Protein AF-A0A835TPP1-F1 (afdb_monomer)

Mean predicted aligned error: 19.53 Å

Radius of gyration: 40.01 Å; Cα contacts (8 Å, |Δi|>4): 227; chains: 1; bounding box: 94×65×117 Å

InterPro domains:
  IPR053016 CTF18-RFC complex component [PTHR46765] (4-314)

Nearest PDB structures (foldseek):
  8un0-assembly1_A  TM=6.829E-01  e=8.940E-24  Homo sapiens
  8umu-assembly1_A  TM=7.220E-01  e=3.114E-21  Homo sapiens
  8umt-assembly1_A  TM=6.468E-01  e=7.929E-23  Homo sapiens
  8unj-assembly1_A  TM=9.178E-01  e=1.435E-10  Homo sapiens
  8tw7-assembly1_1  TM=5.650E-01  e=1.283E-07  Saccharomyces cerevisiae

Structure (mmCIF, N/CA/C/O backbone):
data_AF-A0A835TPP1-F1
#
_entry.id   AF-A0A835TPP1-F1
#
loop_
_atom_site.group_PDB
_atom_site.id
_atom_site.type_symbol
_atom_site.label_atom_id
_atom_site.label_alt_id
_atom_site.label_comp_id
_atom_site.label_asym_id
_atom_site.label_entity_id
_atom_site.label_seq_id
_atom_site.pdbx_PDB_ins_code
_atom_site.Cartn_x
_atom_site.Cartn_y
_atom_site.Cartn_z
_atom_site.occupancy
_atom_site.B_iso_or_equiv
_atom_site.auth_seq_id
_atom_site.auth_comp_id
_atom_site.auth_asym_id
_atom_site.auth_atom_id
_atom_site.pdbx_PDB_model_num
ATOM 1 N N . MET A 1 1 ? 51.003 -3.653 -8.224 1.00 34.72 1 MET A N 1
ATOM 2 C CA . MET A 1 1 ? 51.610 -4.565 -9.212 1.00 34.72 1 MET A CA 1
ATOM 3 C C . MET A 1 1 ? 52.207 -3.677 -10.294 1.00 34.72 1 MET A C 1
ATOM 5 O O . MET A 1 1 ? 51.456 -2.988 -10.972 1.00 34.72 1 MET A O 1
ATOM 9 N N . GLU A 1 2 ? 53.533 -3.556 -10.320 1.00 37.56 2 GLU A N 1
ATOM 10 C CA . GLU A 1 2 ? 54.277 -2.710 -11.261 1.00 37.56 2 GLU A CA 1
ATOM 11 C C . GLU A 1 2 ? 54.189 -3.294 -12.678 1.00 37.56 2 GLU A C 1
ATOM 13 O O . GLU A 1 2 ? 54.515 -4.460 -12.894 1.00 37.56 2 GLU A O 1
ATOM 18 N N . GLY A 1 3 ? 53.721 -2.497 -13.640 1.00 36.16 3 GLY A N 1
ATOM 19 C CA . GLY A 1 3 ? 53.693 -2.857 -15.056 1.00 36.16 3 GLY A CA 1
ATOM 20 C C . GLY A 1 3 ? 54.852 -2.192 -15.790 1.00 36.16 3 GLY A C 1
ATOM 21 O O . GLY A 1 3 ? 54.862 -0.977 -15.967 1.00 36.16 3 GLY A O 1
ATOM 22 N N . PHE A 1 4 ? 55.827 -2.997 -16.205 1.00 43.84 4 PHE A N 1
ATOM 23 C CA . PHE A 1 4 ? 56.977 -2.604 -17.018 1.00 43.84 4 PHE A CA 1
ATOM 24 C C . PHE A 1 4 ? 56.550 -1.970 -18.357 1.00 43.84 4 PHE A C 1
ATOM 26 O O . PHE A 1 4 ? 55.950 -2.635 -19.198 1.00 43.84 4 PHE A O 1
ATOM 33 N N . LEU A 1 5 ? 56.957 -0.721 -18.605 1.00 45.50 5 LEU A N 1
ATOM 34 C CA . LEU A 1 5 ? 57.045 -0.132 -19.946 1.00 45.50 5 LEU A CA 1
ATOM 35 C C . LEU A 1 5 ? 58.526 0.051 -20.293 1.00 45.50 5 LEU A C 1
ATOM 37 O O . LEU A 1 5 ? 59.097 1.119 -20.098 1.00 45.50 5 LEU A O 1
ATOM 41 N N . HIS A 1 6 ? 59.167 -1.007 -20.788 1.00 45.38 6 HIS A N 1
ATOM 42 C CA . HIS A 1 6 ? 60.493 -0.904 -21.398 1.00 45.38 6 HIS A CA 1
ATOM 43 C C . HIS A 1 6 ? 60.353 -0.907 -22.922 1.00 45.38 6 HIS A C 1
ATOM 45 O O . HIS A 1 6 ? 60.367 -1.950 -23.567 1.00 45.38 6 HIS A O 1
ATOM 51 N N . GLY A 1 7 ? 60.236 0.291 -23.493 1.00 42.50 7 GLY A N 1
ATOM 52 C CA . GLY A 1 7 ? 60.463 0.555 -24.910 1.00 42.50 7 GLY A CA 1
ATOM 53 C C . GLY A 1 7 ? 61.499 1.665 -25.029 1.00 42.50 7 GLY A C 1
ATOM 54 O O . GLY A 1 7 ? 61.241 2.793 -24.623 1.00 42.50 7 GLY A O 1
ATOM 55 N N . ARG A 1 8 ? 62.695 1.339 -25.529 1.00 48.44 8 ARG A N 1
ATOM 56 C CA . ARG A 1 8 ? 63.775 2.306 -25.769 1.00 48.44 8 ARG A CA 1
ATOM 57 C C . ARG A 1 8 ? 63.301 3.381 -26.753 1.00 48.44 8 ARG A C 1
ATOM 59 O O . ARG A 1 8 ? 63.073 3.090 -27.921 1.00 48.44 8 ARG A O 1
ATOM 66 N N . GLY A 1 9 ? 63.197 4.611 -26.263 1.00 49.38 9 GLY A N 1
ATOM 67 C CA . GLY A 1 9 ? 62.862 5.809 -27.029 1.00 49.38 9 GLY A CA 1
ATOM 68 C C . GLY A 1 9 ? 61.959 6.703 -26.193 1.00 49.38 9 GLY A C 1
ATOM 69 O O . GLY A 1 9 ? 60.841 6.309 -25.880 1.00 49.38 9 GLY A O 1
ATOM 70 N N . GLN A 1 10 ? 62.454 7.876 -25.794 1.00 50.75 10 GLN A N 1
ATOM 71 C CA . GLN A 1 10 ? 61.698 8.871 -25.031 1.00 50.75 10 GLN A CA 1
ATOM 72 C C . GLN A 1 10 ? 60.416 9.258 -25.788 1.00 50.75 10 GLN A C 1
ATOM 74 O O . GLN A 1 10 ? 60.431 10.122 -26.659 1.00 50.75 10 GLN A O 1
ATOM 79 N N . LYS A 1 11 ? 59.297 8.601 -25.478 1.00 56.53 11 LYS A N 1
ATOM 80 C CA . LYS A 1 11 ? 57.960 9.107 -25.781 1.00 56.53 11 LYS A CA 1
ATOM 81 C C . LYS A 1 11 ? 57.411 9.684 -24.492 1.00 56.53 11 LYS A C 1
ATOM 83 O O . LYS A 1 11 ? 57.093 8.944 -23.564 1.00 56.53 11 LYS A O 1
ATOM 88 N N . GLU A 1 12 ? 57.361 11.008 -24.434 1.00 58.59 12 GLU A N 1
ATOM 89 C CA . GLU A 1 12 ? 56.729 11.732 -23.340 1.00 58.59 12 GLU A CA 1
ATOM 90 C C . GLU A 1 12 ? 55.268 11.289 -23.215 1.00 58.59 12 GLU A C 1
ATOM 92 O O . GLU A 1 12 ? 54.497 11.283 -24.179 1.00 58.59 12 GLU A O 1
ATOM 97 N N . LEU A 1 13 ? 54.904 10.861 -22.010 1.00 55.09 13 LEU A N 1
ATOM 98 C CA . LEU A 1 13 ? 53.564 10.409 -21.668 1.00 55.09 13 LEU A CA 1
ATOM 99 C C . LEU A 1 13 ? 52.641 11.636 -21.614 1.00 55.09 13 LEU A C 1
ATOM 101 O O . LEU A 1 13 ? 52.577 12.343 -20.613 1.00 55.09 13 LEU A O 1
ATOM 105 N N . SER A 1 14 ? 51.950 11.923 -22.719 1.00 73.31 14 SER A N 1
ATOM 106 C CA . SER A 1 14 ? 50.971 13.014 -22.779 1.00 73.31 14 SER A CA 1
ATOM 107 C C . SER A 1 14 ? 49.709 12.664 -21.986 1.00 73.31 14 SER A C 1
ATOM 109 O O . SER A 1 14 ? 49.231 11.528 -22.022 1.00 73.31 14 SER A O 1
ATOM 111 N N . VAL A 1 15 ? 49.105 13.661 -21.331 1.00 69.31 15 VAL A N 1
ATOM 112 C CA . VAL A 1 15 ? 47.809 13.537 -20.633 1.00 69.31 15 VAL A CA 1
ATOM 113 C C . VAL A 1 15 ? 46.720 13.005 -21.570 1.00 69.31 15 VAL A C 1
ATOM 115 O O . VAL A 1 15 ? 45.885 12.208 -21.151 1.00 69.31 15 VAL A O 1
ATOM 118 N N . GLN A 1 16 ? 46.769 13.355 -22.859 1.00 66.19 16 GLN A N 1
ATOM 119 C CA . GLN A 1 16 ? 45.858 12.796 -23.863 1.00 66.19 16 GLN A CA 1
ATOM 120 C C . GLN A 1 16 ? 46.063 11.288 -24.063 1.00 66.19 16 GLN A C 1
ATOM 122 O O . GLN A 1 16 ? 45.098 10.565 -24.295 1.00 66.19 16 GLN A O 1
ATOM 127 N N . MET A 1 17 ? 47.297 10.792 -23.944 1.00 63.19 17 MET A N 1
ATOM 128 C CA . MET A 1 17 ? 47.625 9.372 -24.093 1.00 63.19 17 MET A CA 1
ATOM 129 C C . MET A 1 17 ? 47.146 8.560 -22.886 1.00 63.19 17 MET A C 1
ATOM 131 O O . MET A 1 17 ? 46.599 7.478 -23.055 1.00 63.19 17 MET A O 1
ATOM 135 N N . VAL A 1 18 ? 47.234 9.130 -21.682 1.00 66.56 18 VAL A N 1
ATOM 136 C CA . VAL A 1 18 ? 46.642 8.548 -20.465 1.00 66.56 18 VAL A CA 1
ATOM 137 C C . VAL A 1 18 ? 45.108 8.559 -20.524 1.00 66.56 18 VAL A C 1
ATOM 139 O O . VAL A 1 18 ? 44.481 7.566 -20.176 1.00 66.56 18 VAL A O 1
ATOM 142 N N . GLN A 1 19 ? 44.490 9.634 -21.026 1.00 58.75 19 GLN A N 1
ATOM 143 C CA . GLN A 1 19 ? 43.028 9.730 -21.188 1.00 58.75 19 GLN A CA 1
ATOM 144 C C . GLN A 1 19 ? 42.466 8.801 -22.276 1.00 58.75 19 GLN A C 1
ATOM 146 O O . GLN A 1 19 ? 41.295 8.431 -22.228 1.00 58.75 19 GLN A O 1
ATOM 151 N N . THR A 1 20 ? 43.282 8.435 -23.266 1.00 58.34 20 THR A N 1
ATOM 152 C CA . THR A 1 20 ? 42.905 7.513 -24.352 1.00 58.34 20 THR A CA 1
ATOM 153 C C . THR A 1 20 ? 43.306 6.065 -24.074 1.00 58.34 20 THR A C 1
ATOM 155 O O . THR A 1 20 ? 42.793 5.152 -24.724 1.00 58.34 20 THR A O 1
ATOM 158 N N . MET A 1 21 ? 44.174 5.831 -23.087 1.00 55.00 21 MET A N 1
ATOM 159 C CA . MET A 1 21 ? 44.565 4.499 -22.646 1.00 55.00 21 MET A CA 1
ATOM 160 C C . MET A 1 21 ? 43.414 3.815 -21.906 1.00 55.00 21 MET A C 1
ATOM 162 O O . MET A 1 21 ? 43.046 4.157 -20.786 1.00 55.00 21 MET A O 1
ATOM 166 N N . ARG A 1 22 ? 42.864 2.782 -22.543 1.00 52.00 22 ARG A N 1
ATOM 167 C CA . ARG A 1 22 ? 41.811 1.913 -22.006 1.00 52.00 22 ARG A CA 1
ATOM 168 C C . ARG A 1 22 ? 42.386 0.849 -21.064 1.00 52.00 22 ARG A C 1
ATOM 170 O O . ARG A 1 22 ? 42.279 -0.345 -21.326 1.00 52.00 22 ARG A O 1
ATOM 177 N N . ILE A 1 23 ? 43.031 1.271 -19.980 1.00 50.34 23 ILE A N 1
ATOM 178 C CA . ILE A 1 23 ? 43.590 0.361 -18.970 1.00 50.34 23 ILE A CA 1
ATOM 179 C C . ILE A 1 23 ? 42.533 0.155 -17.874 1.00 50.34 23 ILE A C 1
ATOM 181 O O . ILE A 1 23 ? 42.119 1.113 -17.232 1.00 50.34 23 ILE A O 1
ATOM 185 N N . GLY A 1 24 ? 42.080 -1.090 -17.673 1.00 51.88 24 GLY A N 1
ATOM 186 C CA . GLY A 1 24 ? 41.131 -1.459 -16.606 1.00 51.88 24 GLY A CA 1
ATOM 187 C C . GLY A 1 24 ? 39.660 -1.636 -17.016 1.00 51.88 24 GLY A C 1
ATOM 188 O O . GLY A 1 24 ? 38.825 -1.870 -16.152 1.00 51.88 24 GLY A O 1
ATOM 189 N N . LEU A 1 25 ? 39.325 -1.579 -18.311 1.00 50.53 25 LEU A N 1
ATOM 190 C CA . LEU A 1 25 ? 37.946 -1.739 -18.816 1.00 50.53 25 LEU A CA 1
ATOM 191 C C . LEU A 1 25 ? 37.448 -3.192 -18.913 1.00 50.53 25 LEU A C 1
ATOM 193 O O . LEU A 1 25 ? 36.314 -3.404 -19.329 1.00 50.53 25 LEU A O 1
ATOM 197 N N . LYS A 1 26 ? 38.269 -4.188 -18.556 1.00 50.47 26 LYS A N 1
ATOM 198 C CA . LYS A 1 26 ? 37.905 -5.601 -18.741 1.00 50.47 26 LYS A CA 1
ATOM 199 C C . LYS A 1 26 ? 36.740 -6.043 -17.842 1.00 50.47 26 LYS A C 1
ATOM 201 O O . LYS A 1 26 ? 35.981 -6.897 -18.268 1.00 50.47 26 LYS A O 1
ATOM 206 N N . ASP A 1 27 ? 36.561 -5.399 -16.682 1.00 51.25 27 ASP A N 1
ATOM 207 C CA . ASP A 1 27 ? 35.532 -5.750 -15.687 1.00 51.25 27 ASP A CA 1
ATOM 208 C C . ASP A 1 27 ? 34.893 -4.517 -15.008 1.00 51.25 27 ASP A C 1
ATOM 210 O O . ASP A 1 27 ? 34.495 -4.569 -13.844 1.00 51.25 27 ASP A O 1
ATOM 214 N N . GLN A 1 28 ? 34.806 -3.367 -15.690 1.00 51.75 28 GLN A N 1
ATOM 215 C CA . GLN A 1 28 ? 33.972 -2.273 -15.175 1.00 51.75 28 GLN A CA 1
ATOM 216 C C . GLN A 1 28 ? 32.551 -2.418 -15.705 1.00 51.75 28 GLN A C 1
ATOM 218 O O . GLN A 1 28 ? 32.261 -2.055 -16.846 1.00 51.75 28 GLN A O 1
ATOM 223 N N . ASN A 1 29 ? 31.655 -2.911 -14.849 1.00 61.53 29 ASN A N 1
ATOM 224 C CA . ASN A 1 29 ? 30.221 -2.799 -15.084 1.00 61.53 29 ASN A CA 1
ATOM 225 C C . ASN A 1 29 ? 29.896 -1.317 -15.300 1.00 61.53 29 ASN A C 1
ATOM 227 O O . ASN A 1 29 ? 30.165 -0.476 -14.437 1.00 61.53 29 ASN A O 1
ATOM 231 N N . LYS A 1 30 ? 29.349 -0.985 -16.473 1.00 76.81 30 LYS A N 1
ATOM 232 C CA . LYS A 1 30 ? 28.889 0.375 -16.759 1.00 76.81 30 LYS A CA 1
ATOM 233 C C . LYS A 1 30 ? 27.902 0.795 -15.668 1.00 76.81 30 LYS A C 1
ATOM 235 O O . LYS A 1 30 ? 27.010 0.033 -15.307 1.00 76.81 30 LYS A O 1
ATOM 240 N N . GLY A 1 31 ? 28.047 2.013 -15.147 1.00 83.94 31 GLY A N 1
ATOM 241 C CA . GLY A 1 31 ? 27.100 2.530 -14.159 1.00 83.94 31 GLY A CA 1
ATOM 242 C C . GLY A 1 31 ? 25.679 2.597 -14.731 1.00 83.94 31 GLY A C 1
ATOM 243 O O . GLY A 1 31 ? 25.507 2.915 -15.909 1.00 83.94 31 GLY A O 1
ATOM 244 N N . LEU A 1 32 ? 24.662 2.359 -13.894 1.00 87.44 32 LEU A N 1
ATOM 245 C CA . LEU A 1 32 ? 23.243 2.325 -14.294 1.00 87.44 32 LEU A CA 1
ATOM 246 C C . LEU A 1 32 ? 22.813 3.548 -15.116 1.00 87.44 32 LEU A C 1
ATOM 248 O O . LEU A 1 32 ? 22.122 3.409 -16.118 1.00 87.44 32 LEU A O 1
ATOM 252 N N . PHE A 1 33 ? 23.293 4.742 -14.758 1.00 89.12 33 PHE A N 1
ATOM 253 C CA . PHE A 1 33 ? 23.027 5.967 -15.517 1.00 89.12 33 PHE A CA 1
ATOM 254 C C . PHE A 1 33 ? 23.575 5.945 -16.944 1.00 89.12 33 PHE A C 1
ATOM 256 O O . PHE A 1 33 ? 22.902 6.417 -17.855 1.00 89.12 33 PHE A O 1
ATOM 263 N N . SER A 1 34 ? 24.775 5.392 -17.144 1.00 89.50 34 SER A N 1
ATOM 264 C CA . SER A 1 34 ? 25.348 5.223 -18.482 1.00 89.50 34 SER A CA 1
ATOM 265 C C . SER A 1 34 ? 24.506 4.251 -19.297 1.00 89.50 34 SER A C 1
ATOM 267 O O . SER A 1 34 ? 24.255 4.492 -20.472 1.00 89.50 34 SER A O 1
ATOM 269 N N . ILE A 1 35 ? 24.031 3.177 -18.660 1.00 91.12 35 ILE A N 1
ATOM 270 C CA . ILE A 1 35 ? 23.192 2.168 -19.307 1.00 91.12 35 ILE A CA 1
ATOM 271 C C . ILE A 1 35 ? 21.839 2.768 -19.700 1.00 91.12 35 ILE A C 1
ATOM 273 O O . ILE A 1 35 ? 21.447 2.666 -20.858 1.00 91.12 35 ILE A O 1
ATOM 277 N N . TRP A 1 36 ? 21.153 3.465 -18.790 1.00 92.94 36 TRP A N 1
ATOM 278 C CA . TRP A 1 36 ? 19.903 4.161 -19.110 1.00 92.94 36 TRP A CA 1
ATOM 279 C C . TRP A 1 36 ? 20.091 5.207 -20.204 1.00 92.94 36 TRP A C 1
ATOM 281 O O . TRP A 1 36 ? 19.251 5.323 -21.094 1.00 92.94 36 TRP A O 1
ATOM 291 N N . GLN A 1 37 ? 21.200 5.948 -20.171 1.00 91.75 37 GLN A N 1
ATOM 292 C CA . GLN A 1 37 ? 21.504 6.915 -21.214 1.00 91.75 37 GLN A CA 1
ATOM 293 C C . GLN A 1 37 ? 21.679 6.226 -22.570 1.00 91.75 37 GLN A C 1
ATOM 295 O O . GLN A 1 37 ? 21.098 6.691 -23.542 1.00 91.75 37 GLN A O 1
ATOM 300 N N . GLU A 1 38 ? 22.409 5.113 -22.648 1.00 91.06 38 GLU A N 1
ATOM 301 C CA . GLU A 1 38 ? 22.555 4.333 -23.884 1.00 91.06 38 GLU A CA 1
ATOM 302 C C . GLU A 1 38 ? 21.225 3.731 -24.367 1.00 91.06 38 GLU A C 1
ATOM 304 O O . GLU A 1 38 ? 20.973 3.699 -25.570 1.00 91.06 38 GLU A O 1
ATOM 309 N N . ILE A 1 39 ? 20.339 3.317 -23.455 1.00 93.06 39 ILE A N 1
ATOM 310 C CA . ILE A 1 39 ? 19.001 2.818 -23.804 1.00 93.06 39 ILE A CA 1
ATOM 311 C C . ILE A 1 39 ? 18.149 3.933 -24.424 1.00 93.06 39 ILE A C 1
ATOM 313 O O . ILE A 1 39 ? 17.530 3.720 -25.464 1.00 93.06 39 ILE A O 1
ATOM 317 N N . PHE A 1 40 ? 18.138 5.134 -23.845 1.00 93.38 40 PHE A N 1
ATOM 318 C CA . PHE A 1 40 ? 17.325 6.246 -24.353 1.00 93.38 40 PHE A CA 1
ATOM 319 C C . PHE A 1 40 ? 17.991 7.051 -25.479 1.00 93.38 40 PHE A C 1
ATOM 321 O O . PHE A 1 40 ? 17.322 7.853 -26.136 1.00 93.38 40 PHE A O 1
ATOM 328 N N . GLN A 1 41 ? 19.288 6.872 -25.731 1.00 91.38 41 GLN A N 1
ATOM 329 C CA . GLN A 1 41 ? 20.030 7.661 -26.711 1.00 91.38 41 GLN A CA 1
ATOM 330 C C . GLN A 1 41 ? 20.255 6.897 -28.017 1.00 91.38 41 GLN A C 1
ATOM 332 O O . GLN A 1 41 ? 20.805 5.800 -28.044 1.00 91.38 41 GLN A O 1
ATOM 337 N N . LEU A 1 42 ? 19.905 7.522 -29.144 1.00 87.12 42 LEU A N 1
ATOM 338 C CA . LEU A 1 42 ? 20.316 7.012 -30.453 1.00 87.12 42 LEU A CA 1
ATOM 339 C C . LEU A 1 42 ? 21.820 7.251 -30.678 1.00 87.12 42 LEU A C 1
ATOM 341 O O . LEU A 1 42 ? 22.306 8.349 -30.375 1.00 87.12 42 LEU A O 1
ATOM 345 N N . PRO A 1 43 ? 22.552 6.283 -31.267 1.00 78.12 43 PRO A N 1
ATOM 346 C CA . PRO A 1 43 ? 23.937 6.487 -31.674 1.00 78.12 43 PRO A CA 1
ATOM 347 C C . PRO A 1 43 ? 24.056 7.728 -32.561 1.00 78.12 43 PRO A C 1
ATOM 349 O O . PRO A 1 43 ? 23.335 7.877 -33.551 1.00 78.12 43 PRO A O 1
ATOM 352 N N . ARG A 1 44 ? 24.950 8.653 -32.198 1.00 68.25 44 ARG A N 1
ATOM 353 C CA . ARG A 1 44 ? 25.184 9.847 -33.016 1.00 68.25 44 ARG A CA 1
ATOM 354 C C . ARG A 1 44 ? 25.880 9.415 -34.310 1.00 68.25 44 ARG A C 1
ATOM 356 O O . ARG A 1 44 ? 26.906 8.741 -34.217 1.00 68.25 44 ARG A O 1
ATOM 363 N N . PRO A 1 45 ? 25.399 9.825 -35.497 1.00 57.97 45 PRO A N 1
ATOM 364 C CA . PRO A 1 45 ? 26.144 9.585 -36.723 1.00 57.97 45 PRO A CA 1
ATOM 365 C C . PRO A 1 45 ? 27.478 10.330 -36.617 1.00 57.97 45 PRO A C 1
ATOM 367 O O . PRO A 1 45 ? 27.501 11.556 -36.466 1.00 57.97 45 PRO A O 1
ATOM 370 N N . GLN A 1 46 ? 28.597 9.603 -36.650 1.00 49.69 46 GLN A N 1
ATOM 371 C CA . GLN A 1 46 ? 29.905 10.235 -36.778 1.00 49.69 46 GLN A CA 1
ATOM 372 C C . GLN A 1 46 ? 29.933 10.943 -38.134 1.00 49.69 46 GLN A C 1
ATOM 374 O O . GLN A 1 46 ? 29.925 10.305 -39.184 1.00 49.69 46 GLN A O 1
ATOM 379 N N . ARG A 1 47 ? 29.931 12.281 -38.126 1.00 44.97 47 ARG A N 1
ATOM 380 C CA . ARG A 1 47 ? 30.256 13.043 -39.333 1.00 44.97 47 ARG A CA 1
ATOM 381 C C . ARG A 1 47 ? 31.693 12.688 -39.701 1.00 44.97 47 ARG A C 1
ATOM 383 O O . ARG A 1 47 ? 32.598 12.967 -38.914 1.00 44.97 47 ARG A O 1
ATOM 390 N N . HIS A 1 48 ? 31.887 12.083 -40.872 1.00 43.84 48 HIS A N 1
ATOM 391 C CA . HIS A 1 48 ? 33.210 11.927 -41.467 1.00 43.84 48 HIS A CA 1
ATOM 392 C C . HIS A 1 48 ? 33.903 13.293 -41.440 1.00 43.84 48 HIS A C 1
ATOM 394 O O . HIS A 1 48 ? 33.394 14.268 -42.000 1.00 43.84 48 HIS A O 1
ATOM 400 N N . ARG A 1 49 ? 35.035 13.390 -40.735 1.00 44.16 49 ARG A N 1
ATOM 401 C CA . ARG A 1 49 ? 35.886 14.576 -40.825 1.00 44.16 49 ARG A CA 1
ATOM 402 C C . ARG A 1 49 ? 36.365 14.667 -42.273 1.00 44.16 49 ARG A C 1
ATOM 404 O O . ARG A 1 49 ? 36.878 13.690 -42.815 1.00 44.16 49 ARG A O 1
ATOM 411 N N . ILE A 1 50 ? 36.150 15.827 -42.889 1.00 45.34 50 ILE A N 1
ATOM 412 C CA . ILE A 1 50 ? 36.653 16.162 -44.223 1.00 45.34 50 ILE A CA 1
ATOM 413 C C . ILE A 1 50 ? 38.168 15.902 -44.211 1.00 45.34 50 ILE A C 1
ATOM 415 O O . ILE A 1 50 ? 38.884 16.543 -43.445 1.00 45.34 50 ILE A O 1
ATOM 419 N N . GLY A 1 51 ? 38.619 14.910 -44.988 1.00 55.69 51 GLY A N 1
ATOM 420 C CA . GLY A 1 51 ? 40.027 14.497 -45.081 1.00 55.69 51 GLY A CA 1
ATOM 421 C C . GLY A 1 51 ? 40.342 13.028 -44.758 1.00 55.69 51 GLY A C 1
ATOM 422 O O . GLY A 1 51 ? 41.501 12.648 -44.873 1.00 55.69 51 GLY A O 1
ATOM 423 N N . MET A 1 52 ? 39.369 12.191 -44.369 1.00 46.78 52 MET A N 1
ATOM 424 C CA . MET A 1 52 ? 39.586 10.736 -44.251 1.00 46.78 52 MET A CA 1
ATOM 425 C C . MET A 1 52 ? 39.390 10.028 -45.598 1.00 46.78 52 MET A C 1
ATOM 427 O O . MET A 1 52 ? 38.373 10.229 -46.260 1.00 46.78 52 MET A O 1
ATOM 431 N N . ASP A 1 53 ? 40.372 9.206 -45.968 1.00 42.81 53 ASP A N 1
ATOM 432 C CA . ASP A 1 53 ? 40.409 8.373 -47.172 1.00 42.81 53 ASP A CA 1
ATOM 433 C C . ASP A 1 53 ? 39.142 7.485 -47.267 1.00 42.81 53 ASP A C 1
ATOM 435 O O . ASP A 1 53 ? 38.828 6.776 -46.303 1.00 42.81 53 ASP A O 1
ATOM 439 N N . PRO A 1 54 ? 38.380 7.524 -48.381 1.00 49.25 54 PRO A N 1
ATOM 440 C CA . PRO A 1 54 ? 37.127 6.775 -48.545 1.00 49.25 54 PRO A CA 1
ATOM 441 C C . PRO A 1 54 ? 37.301 5.247 -48.562 1.00 49.25 54 PRO A C 1
ATOM 443 O O . PRO A 1 54 ? 36.308 4.523 -48.612 1.00 49.25 54 PRO A O 1
ATOM 446 N N . SER A 1 55 ? 38.536 4.745 -48.513 1.00 47.91 55 SER A N 1
ATOM 447 C CA . SER A 1 55 ? 38.859 3.316 -48.510 1.00 47.91 55 SER A CA 1
ATOM 448 C C . SER A 1 55 ? 38.878 2.655 -47.125 1.00 47.91 55 SER A C 1
ATOM 450 O O . SER A 1 55 ? 39.026 1.436 -47.054 1.00 47.91 55 SER A O 1
ATOM 452 N N . VAL A 1 56 ? 38.700 3.404 -46.026 1.00 43.31 56 VAL A N 1
ATOM 453 C CA . VAL A 1 56 ? 38.711 2.836 -44.665 1.00 43.31 56 VAL A CA 1
ATOM 454 C C . VAL A 1 56 ? 37.286 2.782 -44.101 1.00 43.31 56 VAL A C 1
ATOM 456 O O . VAL A 1 56 ? 36.742 3.821 -43.715 1.00 43.31 56 VAL A O 1
ATOM 459 N N . PRO A 1 57 ? 36.651 1.596 -44.015 1.00 41.59 57 PRO A N 1
ATOM 460 C CA . PRO A 1 57 ? 35.337 1.467 -43.405 1.00 41.59 57 PRO A CA 1
ATOM 461 C C . PRO A 1 57 ? 35.383 1.934 -41.946 1.00 41.59 57 PRO A C 1
ATOM 463 O O . PRO A 1 57 ? 36.215 1.476 -41.160 1.00 41.59 57 PRO A O 1
ATOM 466 N N . ALA A 1 58 ? 34.433 2.787 -41.554 1.00 44.25 58 ALA A N 1
ATOM 467 C CA . ALA A 1 58 ? 34.252 3.260 -40.175 1.00 44.25 58 ALA A CA 1
ATOM 468 C C . ALA A 1 58 ? 34.065 2.122 -39.141 1.00 44.25 58 ALA A C 1
ATO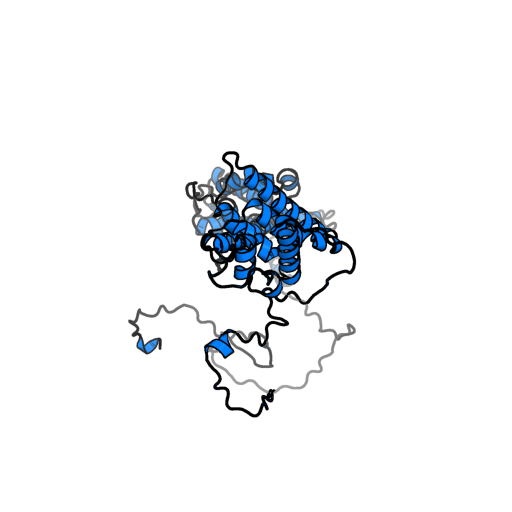M 470 O O . ALA A 1 58 ? 34.137 2.354 -37.936 1.00 44.25 58 ALA A O 1
ATOM 471 N N . GLN A 1 59 ? 33.870 0.888 -39.614 1.00 47.66 59 GLN A N 1
ATOM 472 C CA . GLN A 1 59 ? 33.797 -0.338 -38.821 1.00 47.66 59 GLN A CA 1
ATOM 473 C C . GLN A 1 59 ? 35.115 -0.681 -38.099 1.00 47.66 59 GLN A C 1
ATOM 475 O O . GLN A 1 59 ? 35.068 -1.345 -37.074 1.00 47.66 59 GLN A O 1
ATOM 480 N N . LEU A 1 60 ? 36.277 -0.189 -38.553 1.00 41.97 60 LEU A N 1
ATOM 481 C CA . LEU A 1 60 ? 37.570 -0.455 -37.896 1.00 41.97 60 LEU A CA 1
ATOM 482 C C . LEU A 1 60 ? 37.890 0.478 -36.711 1.00 41.97 60 LEU A C 1
ATOM 484 O O . LEU A 1 60 ? 38.885 0.270 -36.021 1.00 41.97 60 LEU A O 1
ATOM 488 N N . LEU A 1 61 ? 37.073 1.507 -36.454 1.00 42.53 61 LEU A N 1
ATOM 489 C CA . LEU A 1 61 ? 37.274 2.438 -35.328 1.00 42.53 61 LEU A CA 1
ATOM 490 C C . LEU A 1 61 ? 36.470 2.065 -34.074 1.00 42.53 61 LEU A C 1
ATOM 492 O O . LEU A 1 61 ? 36.726 2.605 -32.994 1.00 42.53 61 LEU A O 1
ATOM 496 N N . LEU A 1 62 ? 35.529 1.129 -34.194 1.00 42.78 62 LEU A N 1
ATOM 497 C CA . LEU A 1 62 ? 34.920 0.445 -33.061 1.00 42.78 62 LEU A CA 1
ATOM 498 C C . LEU A 1 62 ? 35.593 -0.919 -32.959 1.00 42.78 62 LEU A C 1
ATOM 500 O O . LEU A 1 62 ? 35.263 -1.837 -33.696 1.00 42.78 62 LEU A O 1
ATOM 504 N N . GLY A 1 63 ? 36.583 -1.014 -32.072 1.00 40.44 63 GLY A N 1
ATOM 505 C CA . GLY A 1 63 ? 37.157 -2.292 -31.677 1.00 40.44 63 GLY A CA 1
ATOM 506 C C . GLY A 1 63 ? 36.069 -3.171 -31.073 1.00 40.44 63 GLY A C 1
ATOM 507 O O . GLY A 1 63 ? 35.763 -3.034 -29.892 1.00 40.44 63 GLY A O 1
ATOM 508 N N . ASP A 1 64 ? 35.496 -4.027 -31.909 1.00 39.03 64 ASP A N 1
ATOM 509 C CA . ASP A 1 64 ? 34.672 -5.159 -31.522 1.00 39.03 64 ASP A CA 1
ATOM 510 C C . ASP A 1 64 ? 35.500 -6.422 -31.781 1.00 39.03 64 ASP A C 1
ATOM 512 O O . ASP A 1 64 ? 35.322 -7.152 -32.753 1.00 39.03 64 ASP A O 1
ATOM 516 N N . GLU A 1 65 ? 36.498 -6.647 -30.924 1.00 46.25 65 GLU A N 1
ATOM 517 C CA . GLU A 1 65 ? 36.920 -8.017 -30.668 1.00 46.25 65 GLU A CA 1
ATOM 518 C C . GLU A 1 65 ? 35.834 -8.633 -29.789 1.00 46.25 65 GLU A C 1
ATOM 520 O O . GLU A 1 65 ? 35.862 -8.442 -28.580 1.00 46.25 65 GLU A O 1
ATOM 525 N N . HIS A 1 66 ? 34.845 -9.297 -30.392 1.00 39.75 66 HIS A N 1
ATOM 526 C CA . HIS A 1 66 ? 34.421 -10.643 -30.000 1.00 39.75 66 HIS A CA 1
ATOM 527 C C . HIS A 1 66 ? 33.251 -11.152 -30.867 1.00 39.75 66 HIS A C 1
ATOM 529 O O . HIS A 1 66 ? 32.139 -10.640 -30.832 1.00 39.75 66 HIS A O 1
ATOM 535 N N . LEU A 1 67 ? 33.524 -12.282 -31.536 1.00 38.88 67 LEU A N 1
ATOM 536 C CA . LEU A 1 67 ? 32.583 -13.251 -32.125 1.00 38.88 67 LEU A CA 1
ATOM 537 C C . LEU A 1 67 ? 31.976 -12.916 -33.496 1.00 38.88 67 LEU A C 1
ATOM 539 O O . LEU A 1 67 ? 30.768 -12.994 -33.713 1.00 38.88 67 LEU A O 1
ATOM 543 N N . SER A 1 68 ? 32.845 -12.735 -34.489 1.00 35.22 68 SER A N 1
ATOM 544 C CA . SER A 1 68 ? 32.529 -13.098 -35.872 1.00 35.22 68 SER A CA 1
ATOM 545 C C . SER A 1 68 ? 32.304 -14.618 -35.961 1.00 35.22 68 SER A C 1
ATOM 547 O O . SER A 1 68 ? 33.244 -15.409 -36.036 1.00 35.22 68 SER A O 1
ATOM 549 N N . HIS A 1 69 ? 31.039 -15.043 -35.941 1.00 35.34 69 HIS A N 1
ATOM 550 C CA . HIS A 1 69 ? 30.650 -16.368 -36.421 1.00 35.34 69 HIS A CA 1
ATOM 551 C C . HIS A 1 69 ? 30.983 -16.477 -37.923 1.00 35.34 69 HIS A C 1
ATOM 553 O O . HIS A 1 69 ? 30.618 -15.580 -38.690 1.00 35.34 69 HIS A O 1
ATOM 559 N N . PRO A 1 70 ? 31.648 -17.552 -38.387 1.00 37.22 70 PRO A N 1
ATOM 560 C CA . PRO A 1 70 ? 31.929 -17.736 -39.802 1.00 37.22 70 PRO A CA 1
ATOM 561 C C . PRO A 1 70 ? 30.666 -18.265 -40.488 1.00 37.22 70 PRO A C 1
ATOM 563 O O . PRO A 1 70 ? 30.432 -19.468 -40.549 1.00 37.22 70 PRO A O 1
ATOM 566 N N . GLY A 1 71 ? 29.822 -17.359 -40.978 1.00 34.34 71 GLY A N 1
ATOM 567 C CA . GLY A 1 71 ? 28.683 -17.728 -41.814 1.00 34.34 71 GLY A CA 1
ATOM 568 C C . GLY A 1 71 ? 27.622 -16.641 -41.903 1.00 34.34 71 GLY A C 1
ATOM 569 O O . GLY A 1 71 ? 26.798 -16.512 -41.006 1.00 34.34 71 GLY A O 1
ATOM 570 N N . GLY A 1 72 ? 27.609 -15.913 -43.022 1.00 32.75 72 GLY A N 1
ATOM 571 C CA . GLY A 1 72 ? 26.489 -15.057 -43.413 1.00 32.75 72 GLY A CA 1
ATOM 572 C C . GLY A 1 72 ? 26.790 -13.566 -43.331 1.00 32.75 72 GLY A C 1
ATOM 573 O O . GLY A 1 72 ? 26.401 -12.888 -42.387 1.00 32.75 72 GLY A O 1
ATOM 574 N N . SER A 1 73 ? 27.427 -13.042 -44.374 1.00 37.91 73 SER A N 1
ATOM 575 C CA . SER A 1 73 ? 27.401 -11.627 -44.739 1.00 37.91 73 SER A CA 1
ATOM 576 C C . SER A 1 73 ? 25.973 -11.216 -45.123 1.00 37.91 73 SER A C 1
ATOM 578 O O . SER A 1 73 ? 25.619 -11.173 -46.299 1.00 37.91 73 SER A O 1
ATOM 580 N N . GLY A 1 74 ? 25.128 -10.993 -44.121 1.00 36.97 74 GLY A N 1
ATOM 581 C CA . GLY A 1 74 ? 23.900 -10.224 -44.246 1.00 36.97 74 GLY A CA 1
ATOM 582 C C . GLY A 1 74 ? 24.115 -8.906 -43.521 1.00 36.97 74 GLY A C 1
ATOM 583 O O . GLY A 1 74 ? 24.370 -8.917 -42.319 1.00 36.97 74 GLY A O 1
ATOM 584 N N . ASP A 1 75 ? 24.046 -7.787 -44.239 1.00 42.53 75 ASP A N 1
ATOM 585 C CA . ASP A 1 75 ? 24.050 -6.452 -43.644 1.00 42.53 75 ASP A CA 1
ATOM 586 C C . ASP A 1 75 ? 22.954 -6.378 -42.574 1.00 42.53 75 ASP A C 1
ATOM 588 O O . ASP A 1 75 ? 21.761 -6.273 -42.872 1.00 42.53 75 ASP A O 1
ATOM 592 N N . PHE A 1 76 ? 23.338 -6.471 -41.302 1.00 43.97 76 PHE A N 1
ATOM 593 C CA . PHE A 1 76 ? 22.399 -6.261 -40.216 1.00 43.97 76 PHE A CA 1
ATOM 594 C C . PHE A 1 76 ? 21.863 -4.831 -40.330 1.00 43.97 76 PHE A C 1
ATOM 596 O O . PHE A 1 76 ? 22.623 -3.866 -40.266 1.00 43.97 76 PHE A O 1
ATOM 603 N N . SER A 1 77 ? 20.541 -4.686 -40.474 1.00 62.72 77 SER A N 1
ATOM 604 C CA . SER A 1 77 ? 19.869 -3.389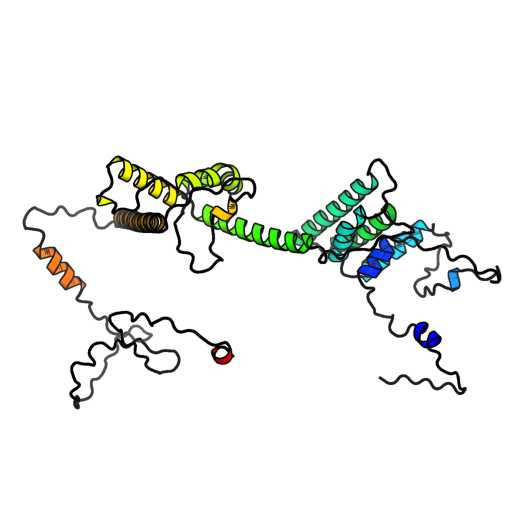 -40.348 1.00 62.72 77 SER A CA 1
ATOM 605 C C . SER A 1 77 ? 20.379 -2.665 -39.097 1.00 62.72 77 SER A C 1
ATOM 607 O O . SER A 1 77 ? 20.545 -3.292 -38.047 1.00 62.72 77 SER A O 1
ATOM 609 N N . SER A 1 78 ? 20.564 -1.341 -39.169 1.00 78.12 78 SER A N 1
ATOM 610 C CA . SER A 1 78 ? 20.930 -0.510 -38.009 1.00 78.12 78 SER A CA 1
ATOM 611 C C . SER A 1 78 ? 20.043 -0.791 -36.782 1.00 78.12 78 SER A C 1
ATOM 613 O O . SER A 1 78 ? 20.486 -0.665 -35.644 1.00 78.12 78 SER A O 1
ATOM 615 N N . SER A 1 79 ? 18.790 -1.219 -36.970 1.00 79.31 79 SER A N 1
ATOM 616 C CA . SER A 1 79 ? 17.895 -1.644 -35.883 1.00 79.31 79 SER A CA 1
ATOM 617 C C . SER A 1 79 ? 18.284 -2.977 -35.233 1.00 79.31 79 SER A C 1
ATOM 619 O O . SER A 1 79 ? 18.144 -3.114 -34.024 1.00 79.31 79 SER A O 1
ATOM 621 N N . CYS A 1 80 ? 18.787 -3.943 -36.002 1.00 86.00 80 CYS A N 1
ATOM 622 C CA . CYS A 1 80 ? 19.212 -5.247 -35.491 1.00 86.00 80 CYS A CA 1
ATOM 623 C C . CYS A 1 80 ? 20.508 -5.132 -34.677 1.00 86.00 80 CYS A C 1
ATOM 625 O O . CYS A 1 80 ? 20.597 -5.667 -33.576 1.00 86.00 80 CYS A O 1
ATOM 627 N N . GLN A 1 81 ? 21.467 -4.332 -35.149 1.00 86.56 81 GLN A N 1
ATOM 628 C CA . GLN A 1 81 ? 22.675 -4.022 -34.376 1.00 86.56 81 GLN A CA 1
ATOM 629 C C . GLN A 1 81 ? 22.330 -3.327 -33.051 1.00 86.56 81 GLN A C 1
ATOM 631 O O . GLN A 1 81 ? 22.842 -3.705 -32.001 1.00 86.56 81 GLN A O 1
ATOM 636 N N . ARG A 1 82 ? 21.395 -2.364 -33.075 1.00 88.56 82 ARG A N 1
ATOM 637 C CA . ARG A 1 82 ? 20.893 -1.698 -31.860 1.00 88.56 82 ARG A CA 1
ATOM 638 C C . ARG A 1 82 ? 20.214 -2.671 -30.899 1.00 88.56 82 ARG A C 1
ATOM 640 O O . ARG A 1 82 ? 20.467 -2.611 -29.702 1.00 88.56 82 ARG A O 1
ATOM 647 N N . PHE A 1 83 ? 19.393 -3.581 -31.419 1.00 92.62 83 PHE A N 1
ATOM 648 C CA . PHE A 1 83 ? 18.747 -4.627 -30.629 1.00 92.62 83 PHE A CA 1
ATOM 649 C C . PHE A 1 83 ? 19.778 -5.482 -29.879 1.00 92.62 83 PHE A C 1
ATOM 651 O O . PHE A 1 83 ? 19.706 -5.598 -28.657 1.00 92.62 83 PHE A O 1
ATOM 658 N N . HIS A 1 84 ? 20.762 -6.036 -30.595 1.00 91.56 84 HIS A N 1
ATOM 659 C CA . HIS A 1 84 ? 21.772 -6.910 -29.996 1.00 91.56 84 HIS A CA 1
ATOM 660 C C . HIS A 1 84 ? 22.680 -6.165 -29.013 1.00 91.56 84 HIS A C 1
ATOM 662 O O . HIS A 1 84 ? 22.948 -6.696 -27.937 1.00 91.56 84 HIS A O 1
ATOM 668 N N . HIS A 1 85 ? 23.066 -4.923 -29.326 1.00 90.94 85 HIS A N 1
ATOM 669 C CA . HIS A 1 85 ? 23.855 -4.072 -28.429 1.00 90.94 85 HIS A CA 1
ATOM 670 C C . HIS A 1 85 ? 23.146 -3.838 -27.092 1.00 90.94 85 HIS A C 1
ATOM 672 O O . HIS A 1 85 ? 23.716 -4.092 -26.034 1.00 90.94 85 HIS A O 1
ATOM 678 N N . ILE A 1 86 ? 21.881 -3.401 -27.120 1.00 92.81 86 ILE A N 1
ATOM 679 C CA . ILE A 1 86 ? 21.121 -3.131 -25.889 1.00 92.81 86 ILE A CA 1
ATOM 680 C C . ILE A 1 86 ? 20.832 -4.420 -25.119 1.00 92.81 86 ILE A C 1
ATOM 682 O O . ILE A 1 86 ? 20.861 -4.413 -23.887 1.00 92.81 86 ILE A O 1
ATOM 686 N N . LEU A 1 87 ? 20.608 -5.539 -25.811 1.00 93.12 87 LEU A N 1
ATOM 687 C CA . LEU A 1 87 ? 20.418 -6.832 -25.160 1.00 93.12 87 LEU A CA 1
ATOM 688 C C . LEU A 1 87 ? 21.685 -7.271 -24.412 1.00 93.12 87 LEU A C 1
ATOM 690 O O . LEU A 1 87 ? 21.612 -7.623 -23.237 1.00 93.12 87 LEU A O 1
ATOM 694 N N . GLN A 1 88 ? 22.850 -7.200 -25.061 1.00 91.19 88 GLN A N 1
ATOM 695 C CA . GLN A 1 88 ? 24.140 -7.506 -24.437 1.00 91.19 88 GLN A CA 1
ATOM 696 C C . GLN A 1 88 ? 24.442 -6.561 -23.273 1.00 91.19 88 GLN A C 1
ATOM 698 O O . GLN A 1 88 ? 24.837 -7.017 -22.201 1.00 91.19 88 GLN A O 1
ATOM 703 N N . LEU A 1 89 ? 24.180 -5.263 -23.449 1.00 90.12 89 LEU A N 1
ATOM 704 C CA . LEU A 1 89 ? 24.327 -4.254 -22.404 1.00 90.12 89 LEU A CA 1
ATOM 705 C C . LEU A 1 89 ? 23.478 -4.607 -21.176 1.00 90.12 89 LEU A C 1
ATOM 707 O O . LEU A 1 89 ? 23.975 -4.600 -20.051 1.00 90.12 89 LEU A O 1
ATOM 711 N N . SER A 1 90 ? 22.222 -4.987 -21.402 1.00 90.94 90 SER A N 1
ATOM 712 C CA . SER A 1 90 ? 21.282 -5.357 -20.343 1.00 90.94 90 SER A CA 1
ATOM 713 C C . SER A 1 90 ? 21.733 -6.618 -19.615 1.00 90.94 90 SER A C 1
ATOM 715 O O . SER A 1 90 ? 21.765 -6.627 -18.388 1.00 90.94 90 SER A O 1
ATOM 717 N N . ILE A 1 91 ? 22.164 -7.654 -20.342 1.00 90.75 91 ILE A N 1
ATOM 718 C CA . ILE A 1 91 ? 22.692 -8.896 -19.754 1.00 90.75 91 ILE A CA 1
ATOM 719 C C . ILE A 1 91 ? 23.948 -8.614 -18.920 1.00 90.75 91 ILE A C 1
ATOM 721 O O . ILE A 1 91 ? 24.055 -9.101 -17.796 1.00 90.75 91 ILE A O 1
ATOM 725 N N . SER A 1 92 ? 24.864 -7.786 -19.430 1.00 87.31 92 SER A N 1
ATOM 726 C CA . SER A 1 92 ? 26.116 -7.450 -18.739 1.00 87.31 92 SER A CA 1
ATOM 727 C C . SER A 1 92 ? 25.914 -6.648 -17.448 1.00 87.31 92 SER A C 1
ATOM 729 O O . SER A 1 92 ? 26.764 -6.686 -16.566 1.00 87.31 92 SER A O 1
ATOM 731 N N . SER A 1 93 ? 24.780 -5.951 -17.302 1.00 85.00 93 SER A N 1
ATOM 732 C CA . SER A 1 93 ? 24.494 -5.124 -16.126 1.00 85.00 93 SER A CA 1
ATOM 733 C C . SER A 1 93 ? 24.207 -5.916 -14.850 1.00 85.00 93 SER A C 1
ATOM 735 O O . SER A 1 93 ? 24.398 -5.369 -13.768 1.00 85.00 93 SER A O 1
ATOM 737 N N . GLY A 1 94 ? 23.655 -7.132 -14.942 1.00 81.62 94 GLY A N 1
ATOM 738 C CA . GLY A 1 94 ? 23.248 -7.954 -13.788 1.00 81.62 94 GLY A CA 1
ATOM 739 C C . GLY A 1 94 ? 22.076 -7.427 -12.933 1.00 81.62 94 GLY A C 1
ATOM 740 O O . GLY A 1 94 ? 21.369 -8.221 -12.322 1.00 81.62 94 GLY A O 1
ATOM 741 N N . GLU A 1 95 ? 21.804 -6.120 -12.923 1.00 85.25 95 GLU A N 1
ATOM 742 C CA . GLU A 1 95 ? 20.820 -5.455 -12.052 1.00 85.25 95 GLU A CA 1
ATOM 743 C C . GLU A 1 95 ? 19.503 -5.123 -12.787 1.00 85.25 95 GLU A C 1
ATOM 745 O O . GLU A 1 95 ? 19.142 -3.956 -12.958 1.00 85.25 95 GLU A O 1
ATOM 750 N N . GLN A 1 96 ? 18.771 -6.153 -13.232 1.00 87.88 96 GLN A N 1
ATOM 751 C CA . GLN A 1 96 ? 17.564 -5.979 -14.064 1.00 87.88 96 GLN A CA 1
ATOM 752 C C . GLN A 1 96 ? 16.450 -5.178 -13.374 1.00 87.88 96 GLN A C 1
ATOM 754 O O . GLN A 1 96 ? 15.822 -4.340 -14.016 1.00 87.88 96 GLN A O 1
ATOM 759 N N . ASP A 1 97 ? 16.245 -5.372 -12.070 1.00 87.56 97 ASP A N 1
ATOM 760 C CA . ASP A 1 97 ? 15.173 -4.692 -11.332 1.00 87.56 97 ASP A CA 1
ATOM 761 C C . ASP A 1 97 ? 15.407 -3.180 -11.262 1.00 87.56 97 ASP A C 1
ATOM 763 O O . ASP A 1 97 ? 14.507 -2.380 -11.517 1.00 87.56 97 ASP A O 1
ATOM 767 N N . LYS A 1 98 ? 16.649 -2.764 -10.984 1.00 88.50 98 LYS A N 1
ATOM 768 C CA . LYS A 1 98 ? 17.002 -1.339 -10.969 1.00 88.50 98 LYS A CA 1
ATOM 769 C C . LYS A 1 98 ? 16.964 -0.747 -12.369 1.00 88.50 98 LYS A C 1
ATOM 771 O O . LYS A 1 98 ? 16.561 0.405 -12.523 1.00 88.50 98 LYS A O 1
ATOM 776 N N . LEU A 1 99 ? 17.350 -1.518 -13.390 1.00 91.00 99 LEU A N 1
ATOM 777 C CA . LEU A 1 99 ? 17.189 -1.093 -14.776 1.00 91.00 99 LEU A CA 1
ATOM 778 C C . LEU A 1 99 ? 15.717 -0.818 -15.090 1.00 91.00 99 LEU A C 1
ATOM 780 O O . LEU A 1 99 ? 15.422 0.282 -15.550 1.00 91.00 99 LEU A O 1
ATOM 784 N N . ALA A 1 100 ? 14.815 -1.749 -14.774 1.00 92.19 100 ALA A N 1
ATOM 785 C CA . ALA A 1 100 ? 13.374 -1.602 -14.974 1.00 92.19 100 ALA A CA 1
ATOM 786 C C . ALA A 1 100 ? 12.804 -0.381 -14.234 1.00 92.19 100 ALA A C 1
ATOM 788 O O . ALA A 1 100 ? 12.114 0.434 -14.846 1.00 92.19 100 ALA A O 1
ATOM 789 N N . GLN A 1 101 ? 13.169 -0.185 -12.963 1.00 89.75 101 GLN A N 1
ATOM 790 C CA . GLN A 1 101 ? 12.772 0.994 -12.184 1.00 89.75 101 GLN A CA 1
ATOM 791 C C . GLN A 1 101 ? 13.258 2.296 -12.829 1.00 89.75 101 GLN A C 1
ATOM 793 O O . GLN A 1 101 ? 12.490 3.236 -13.001 1.00 89.75 101 GLN A O 1
ATOM 798 N N . GLY A 1 102 ? 14.524 2.362 -13.245 1.00 90.81 102 GLY A N 1
ATOM 799 C CA . GLY A 1 102 ? 15.055 3.549 -13.914 1.00 90.81 102 GLY A CA 1
ATOM 800 C C . GLY A 1 102 ? 14.387 3.837 -15.255 1.00 90.81 102 GLY A C 1
ATOM 801 O O . GLY A 1 102 ? 14.211 5.002 -15.610 1.00 90.81 102 GLY A O 1
ATOM 802 N N . LEU A 1 103 ? 13.969 2.804 -15.985 1.00 93.25 103 LEU A N 1
ATOM 803 C CA . LEU A 1 103 ? 13.182 2.969 -17.203 1.00 93.25 103 LEU A CA 1
ATOM 804 C C . LEU A 1 103 ? 11.790 3.527 -16.891 1.00 93.25 103 LEU A C 1
ATOM 806 O O . LEU A 1 103 ? 11.404 4.522 -17.505 1.00 93.25 103 LEU A O 1
ATOM 810 N N . PHE A 1 104 ? 11.086 2.956 -15.909 1.00 92.19 104 PHE A N 1
ATOM 811 C CA . PHE A 1 104 ? 9.765 3.409 -15.458 1.00 92.19 104 PHE A CA 1
ATOM 812 C C . PHE A 1 104 ? 9.759 4.872 -14.989 1.00 92.19 104 PHE A C 1
ATOM 814 O O . PHE A 1 104 ? 8.868 5.645 -15.322 1.00 92.19 104 PHE A O 1
ATOM 821 N N . GLU A 1 105 ? 10.803 5.297 -14.292 1.00 89.69 105 GLU A N 1
ATOM 822 C CA . GLU A 1 105 ? 10.909 6.662 -13.767 1.00 89.69 105 GLU A CA 1
ATOM 823 C C . GLU A 1 105 ? 11.164 7.721 -14.852 1.00 89.69 105 GLU A C 1
ATOM 825 O O . GLU A 1 105 ? 10.866 8.907 -14.681 1.00 89.69 105 GLU A O 1
ATOM 830 N N . ASN A 1 106 ? 11.766 7.321 -15.976 1.00 91.06 106 ASN A N 1
ATOM 831 C CA . ASN A 1 106 ? 12.295 8.264 -16.960 1.00 91.06 106 ASN A CA 1
ATOM 832 C C . ASN A 1 106 ? 11.595 8.222 -18.322 1.00 91.06 106 ASN A C 1
ATOM 834 O O . ASN A 1 106 ? 11.718 9.191 -19.071 1.00 91.06 106 ASN A O 1
ATOM 838 N N . PHE A 1 107 ? 10.856 7.164 -18.670 1.00 91.62 107 PHE A N 1
ATOM 839 C CA . PHE A 1 107 ? 10.299 7.031 -20.024 1.00 91.62 107 PHE A CA 1
ATOM 840 C C . PHE A 1 107 ? 9.276 8.117 -20.374 1.00 91.62 107 PHE A C 1
ATOM 842 O O . PHE A 1 107 ? 9.285 8.605 -21.499 1.00 91.62 107 PHE A O 1
ATOM 849 N N . LEU A 1 108 ? 8.478 8.585 -19.408 1.00 90.88 108 LEU A N 1
ATOM 850 C CA . LEU A 1 108 ? 7.536 9.694 -19.622 1.00 90.88 108 LEU A CA 1
ATOM 851 C C . LEU A 1 108 ? 8.227 11.051 -19.816 1.00 90.88 108 LEU A C 1
ATOM 853 O O . LEU A 1 108 ? 7.628 11.977 -20.358 1.00 90.88 108 LEU A O 1
ATOM 857 N N . LYS A 1 109 ? 9.496 11.180 -19.408 1.00 88.94 109 LYS A N 1
ATOM 858 C CA . LYS A 1 109 ? 10.305 12.384 -19.659 1.00 88.94 109 LYS A CA 1
ATOM 859 C C . LYS A 1 109 ? 10.830 12.409 -21.098 1.00 88.94 109 LYS A C 1
ATOM 861 O O . LYS A 1 109 ? 11.275 13.456 -21.567 1.00 88.94 109 LYS A O 1
ATOM 866 N N . MET A 1 110 ? 10.806 11.274 -21.802 1.00 89.19 110 MET A N 1
ATOM 867 C CA . MET A 1 110 ? 11.259 11.175 -23.187 1.00 89.19 110 MET A CA 1
ATOM 868 C C . MET A 1 110 ? 10.279 11.846 -24.148 1.00 89.19 110 MET A C 1
ATOM 870 O O . MET A 1 110 ? 9.095 12.017 -23.871 1.00 89.19 110 MET A O 1
ATOM 874 N N . LYS A 1 111 ? 10.781 12.226 -25.326 1.00 81.69 111 LYS A N 1
ATOM 875 C CA . LYS A 1 111 ? 9.941 12.811 -26.374 1.00 81.69 111 LYS A CA 1
ATOM 876 C C . LYS A 1 111 ? 9.069 11.727 -27.002 1.00 81.69 111 LYS A C 1
ATOM 878 O O . LYS A 1 111 ? 9.555 10.942 -27.817 1.00 81.69 111 LYS A O 1
ATOM 883 N N . VAL A 1 112 ? 7.790 11.725 -26.649 1.00 79.94 112 VAL A N 1
ATOM 884 C CA . VAL A 1 112 ? 6.771 10.871 -27.263 1.00 79.94 112 VAL A CA 1
ATOM 885 C C . VAL A 1 112 ? 6.470 11.391 -28.673 1.00 79.94 112 VAL A C 1
ATOM 887 O O . VAL A 1 112 ? 6.201 12.577 -28.860 1.00 79.94 112 VAL A O 1
ATOM 890 N N . ARG A 1 113 ? 6.603 10.524 -29.685 1.00 73.50 113 ARG A N 1
ATOM 891 C CA . ARG A 1 113 ? 6.416 10.896 -31.102 1.00 73.50 113 ARG A CA 1
ATOM 892 C C . ARG A 1 113 ? 4.976 10.724 -31.580 1.00 73.50 113 ARG A C 1
ATOM 894 O O . ARG A 1 113 ? 4.636 11.270 -32.626 1.00 73.50 113 ARG A O 1
ATOM 901 N N . ASP A 1 114 ? 4.160 9.957 -30.858 1.00 77.62 114 ASP A N 1
ATOM 902 C CA . ASP A 1 114 ? 2.779 9.666 -31.222 1.00 77.62 114 ASP A CA 1
ATOM 903 C C . ASP A 1 114 ? 1.776 10.527 -30.443 1.00 77.62 114 ASP A C 1
ATOM 905 O O . ASP A 1 114 ? 1.918 10.791 -29.254 1.00 77.62 114 ASP A O 1
ATOM 909 N N . SER A 1 115 ? 0.725 10.976 -31.129 1.00 81.12 115 SER A N 1
ATOM 910 C CA . SER A 1 115 ? -0.393 11.688 -30.498 1.00 81.12 115 SER A CA 1
ATOM 911 C C . SER A 1 115 ? -1.367 10.739 -29.795 1.00 81.12 115 SER A C 1
ATOM 913 O O . SER A 1 115 ? -2.160 11.176 -28.970 1.00 81.12 115 SER A O 1
ATOM 915 N N . SER A 1 116 ? -1.329 9.448 -30.138 1.00 86.00 116 SER A N 1
ATOM 916 C CA . SER A 1 116 ? -2.212 8.409 -29.603 1.00 86.00 116 SER A CA 1
ATOM 917 C C . SER A 1 116 ? -1.693 7.745 -28.327 1.00 86.00 116 SER A C 1
ATOM 919 O O . SER A 1 116 ? -2.387 6.883 -27.798 1.00 86.00 116 SER A O 1
ATOM 921 N N . LEU A 1 117 ? -0.492 8.104 -27.847 1.00 87.62 117 LEU A N 1
ATOM 922 C CA . LEU A 1 117 ? 0.169 7.482 -26.689 1.00 87.62 117 LEU A CA 1
ATOM 923 C C . LEU A 1 117 ? 0.328 5.950 -26.801 1.00 87.62 117 LEU A C 1
ATOM 925 O O . LEU A 1 117 ? 0.532 5.271 -25.797 1.00 87.62 117 LEU A O 1
ATOM 929 N N . GLY A 1 118 ? 0.271 5.382 -28.007 1.00 91.56 118 GLY A N 1
ATOM 930 C CA . GLY A 1 118 ? 0.392 3.939 -28.223 1.00 91.56 118 GLY A CA 1
ATOM 931 C C . GLY A 1 118 ? 1.750 3.391 -27.781 1.00 91.56 118 GLY A C 1
ATOM 932 O O . GLY A 1 118 ? 1.823 2.317 -27.191 1.00 91.56 118 GLY A O 1
ATOM 933 N N . SER A 1 119 ? 2.822 4.158 -27.988 1.00 91.00 119 SER A N 1
ATOM 934 C CA . SER A 1 119 ? 4.168 3.844 -27.498 1.00 91.00 119 SER A CA 1
ATOM 935 C C . SER A 1 119 ? 4.234 3.779 -25.968 1.00 91.00 119 SER A C 1
ATOM 937 O O . SER A 1 119 ? 4.893 2.900 -25.417 1.00 91.00 119 SER A O 1
ATOM 939 N N . VAL A 1 120 ? 3.504 4.664 -25.282 1.00 93.56 120 VAL A N 1
ATOM 940 C CA . VAL A 1 120 ? 3.390 4.701 -23.817 1.00 93.56 120 VAL A CA 1
ATOM 941 C C . VAL A 1 120 ? 2.594 3.499 -23.310 1.00 93.56 120 VAL A C 1
ATOM 943 O O . VAL A 1 120 ? 3.054 2.821 -22.395 1.00 93.56 120 VAL A O 1
ATOM 946 N N . CYS A 1 121 ? 1.449 3.184 -23.925 1.00 94.12 121 CYS A N 1
ATOM 947 C CA . CYS A 1 121 ? 0.654 2.002 -23.581 1.00 94.12 121 CYS A CA 1
ATOM 948 C C . CYS A 1 121 ? 1.461 0.709 -23.742 1.00 94.12 121 CYS A C 1
ATOM 950 O O . CYS A 1 121 ? 1.535 -0.082 -22.807 1.00 94.12 121 CYS A O 1
ATOM 952 N N . LEU A 1 122 ? 2.145 0.535 -24.877 1.00 95.12 122 LEU A N 1
ATOM 953 C CA . LEU A 1 122 ? 2.978 -0.642 -25.124 1.00 95.12 122 LEU A CA 1
ATOM 954 C C . LEU A 1 122 ? 4.135 -0.749 -24.116 1.00 95.12 122 LEU A C 1
ATOM 956 O O . LEU A 1 122 ? 4.474 -1.841 -23.669 1.00 95.12 122 LEU A O 1
ATOM 960 N N . ALA A 1 123 ? 4.733 0.373 -23.713 1.00 94.88 123 ALA A N 1
ATOM 961 C CA . ALA A 1 123 ? 5.763 0.373 -22.678 1.00 94.88 123 ALA A CA 1
ATOM 962 C C . ALA A 1 123 ? 5.225 -0.058 -21.305 1.00 94.88 123 ALA A C 1
ATOM 964 O O . ALA A 1 123 ? 5.889 -0.816 -20.598 1.00 94.88 123 ALA A O 1
ATOM 965 N N . LEU A 1 124 ? 4.020 0.392 -20.940 1.00 95.00 124 LEU A N 1
ATOM 966 C CA . LEU A 1 124 ? 3.339 -0.024 -19.711 1.00 95.00 124 LEU A CA 1
ATOM 967 C C . LEU A 1 124 ? 2.964 -1.511 -19.737 1.00 95.00 124 LEU A C 1
ATOM 969 O O . LEU A 1 124 ? 3.084 -2.182 -18.714 1.00 95.00 124 LEU A O 1
ATOM 973 N N . GLU A 1 125 ? 2.572 -2.051 -20.892 1.00 96.75 125 GLU A N 1
ATOM 974 C CA . GLU A 1 125 ? 2.350 -3.491 -21.068 1.00 96.75 125 GLU A CA 1
ATOM 975 C C . GLU A 1 125 ? 3.642 -4.288 -20.853 1.00 96.75 125 GLU A C 1
ATOM 977 O O . GLU A 1 125 ? 3.630 -5.292 -20.142 1.00 96.75 125 GLU A O 1
ATOM 982 N N . TRP A 1 126 ? 4.775 -3.818 -21.391 1.00 96.62 126 TRP A N 1
ATOM 983 C CA . TRP A 1 126 ? 6.087 -4.433 -21.159 1.00 96.62 126 TRP A CA 1
ATOM 984 C C . TRP A 1 126 ? 6.512 -4.401 -19.687 1.00 96.62 126 TRP A C 1
ATOM 986 O O . TRP A 1 126 ? 7.029 -5.396 -19.182 1.00 96.62 126 TRP A O 1
ATOM 996 N N . LEU A 1 127 ? 6.275 -3.291 -18.986 1.00 95.50 127 LEU A N 1
ATOM 997 C CA . LEU A 1 127 ? 6.530 -3.188 -17.546 1.00 95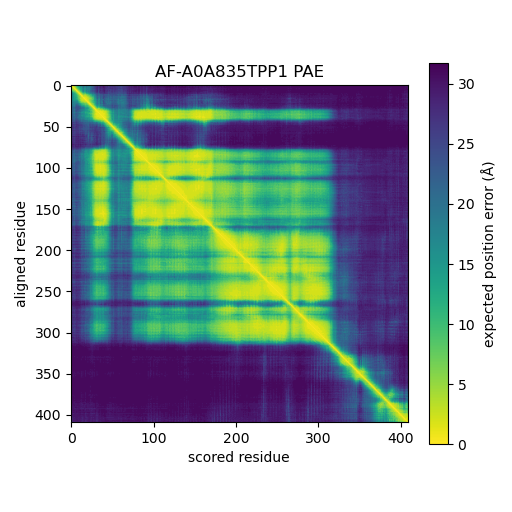.50 127 LEU A CA 1
ATOM 998 C C . LEU A 1 127 ? 5.637 -4.145 -16.750 1.00 95.50 127 LEU A C 1
ATOM 1000 O O . LEU A 1 127 ? 6.137 -4.915 -15.935 1.00 95.50 127 LEU A O 1
ATOM 1004 N N . SER A 1 128 ? 4.339 -4.175 -17.065 1.00 95.81 128 SER A N 1
ATOM 1005 C CA . SER A 1 128 ? 3.376 -5.095 -16.446 1.00 95.81 128 SER A CA 1
ATOM 1006 C C . SER A 1 128 ? 3.769 -6.556 -16.678 1.00 95.81 128 SER A C 1
ATOM 1008 O O . SER A 1 128 ? 3.672 -7.386 -15.776 1.00 95.81 128 SER A O 1
ATOM 1010 N N . PHE A 1 129 ? 4.254 -6.883 -17.878 1.00 95.19 129 PHE A N 1
ATOM 1011 C CA . PHE A 1 129 ? 4.788 -8.202 -18.196 1.00 95.19 129 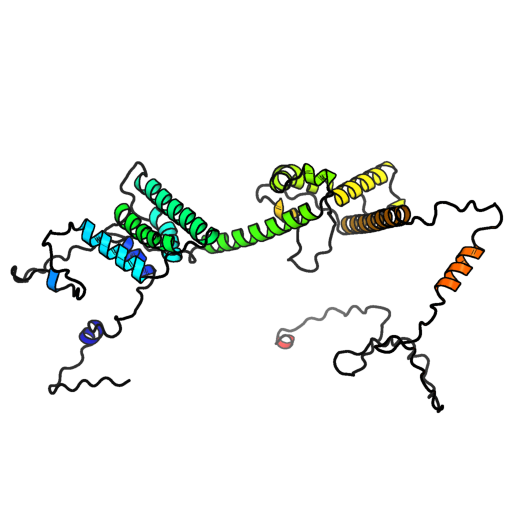PHE A CA 1
ATOM 1012 C C . PHE A 1 129 ? 5.992 -8.555 -17.313 1.00 95.19 129 PHE A C 1
ATOM 1014 O O . PHE A 1 129 ? 6.044 -9.667 -16.786 1.00 95.19 129 PHE A O 1
ATOM 1021 N N . CYS A 1 130 ? 6.932 -7.629 -17.108 1.00 94.38 130 CYS A N 1
ATOM 1022 C CA . CYS A 1 130 ? 8.073 -7.844 -16.218 1.00 94.38 130 CYS A CA 1
ATOM 1023 C C . CYS A 1 130 ? 7.658 -8.041 -14.755 1.00 94.38 130 CYS A C 1
ATOM 1025 O O . CYS A 1 130 ? 8.201 -8.934 -14.104 1.00 94.38 130 CYS A O 1
ATOM 1027 N N . ASP A 1 131 ? 6.667 -7.295 -14.265 1.00 93.00 131 ASP A N 1
ATOM 1028 C CA . ASP A 1 131 ? 6.140 -7.452 -12.904 1.00 93.00 131 ASP A CA 1
ATOM 1029 C C . ASP A 1 131 ? 5.462 -8.816 -12.712 1.00 93.00 131 ASP A C 1
ATOM 1031 O O . ASP A 1 131 ? 5.760 -9.541 -11.757 1.00 93.00 131 ASP A O 1
ATOM 1035 N N . LEU A 1 132 ? 4.605 -9.222 -13.657 1.00 94.44 132 LEU A N 1
ATOM 1036 C CA . LEU A 1 132 ? 3.965 -10.544 -13.654 1.00 94.44 132 LEU A CA 1
ATOM 1037 C C . LEU A 1 132 ? 5.000 -11.671 -13.704 1.00 94.44 132 LEU A C 1
ATOM 1039 O O . LEU A 1 132 ? 4.868 -12.685 -13.011 1.00 94.44 132 LEU A O 1
ATOM 1043 N N . LEU A 1 133 ? 6.048 -11.495 -14.509 1.00 93.06 133 LEU A N 1
ATOM 1044 C CA . LEU A 1 133 ? 7.150 -12.440 -14.608 1.00 93.06 133 LEU A CA 1
ATOM 1045 C C . LEU A 1 133 ? 7.925 -12.528 -13.288 1.00 93.06 133 LEU A C 1
ATOM 1047 O O . LEU A 1 133 ? 8.193 -13.635 -12.824 1.00 93.06 133 LEU A O 1
ATOM 1051 N N . GLY A 1 134 ? 8.233 -11.392 -12.658 1.00 92.19 134 GLY A N 1
ATOM 1052 C CA . GLY A 1 134 ? 8.884 -11.326 -11.350 1.00 92.19 134 GLY A CA 1
ATOM 1053 C C . GLY A 1 134 ? 8.065 -12.021 -10.262 1.00 92.19 134 GLY A C 1
ATOM 1054 O O . GLY A 1 134 ? 8.591 -12.856 -9.522 1.00 92.19 134 GLY A O 1
ATOM 1055 N N . GLN A 1 135 ? 6.752 -11.777 -10.228 1.00 92.69 135 GLN A N 1
ATOM 1056 C CA . GLN A 1 135 ? 5.838 -12.464 -9.316 1.00 92.69 135 GLN A CA 1
ATOM 1057 C C . GLN A 1 135 ? 5.836 -13.981 -9.556 1.00 92.69 135 GLN A C 1
ATOM 1059 O O . GLN A 1 135 ? 5.919 -14.760 -8.603 1.00 92.69 135 GLN A O 1
ATOM 1064 N N . ALA A 1 136 ? 5.782 -14.422 -10.816 1.00 93.31 136 ALA A N 1
ATOM 1065 C CA . ALA A 1 136 ? 5.808 -15.840 -11.166 1.00 93.31 136 ALA A CA 1
ATOM 1066 C C . ALA A 1 136 ? 7.144 -16.511 -10.804 1.00 93.31 136 ALA A C 1
ATOM 1068 O O . ALA A 1 136 ? 7.137 -17.638 -10.298 1.00 93.31 136 ALA A O 1
ATOM 1069 N N . VAL A 1 137 ? 8.274 -15.825 -11.020 1.00 93.25 137 VAL A N 1
ATOM 1070 C CA . VAL A 1 137 ? 9.619 -16.283 -10.631 1.00 93.25 137 VAL A CA 1
ATOM 1071 C C . VAL A 1 137 ? 9.682 -16.507 -9.127 1.00 93.25 137 VAL A C 1
ATOM 1073 O O . VAL A 1 137 ? 10.060 -17.596 -8.704 1.00 93.25 137 VAL A O 1
ATOM 1076 N N . LEU A 1 138 ? 9.282 -15.517 -8.323 1.00 91.56 138 LEU A N 1
ATOM 1077 C CA . LEU A 1 138 ? 9.360 -15.591 -6.863 1.00 91.56 138 LEU A CA 1
ATOM 1078 C C . LEU A 1 138 ? 8.389 -16.627 -6.286 1.00 91.56 138 LEU A C 1
ATOM 1080 O O . LEU A 1 138 ? 8.774 -17.418 -5.429 1.00 91.56 138 LEU A O 1
ATOM 1084 N N . HIS A 1 139 ? 7.153 -16.673 -6.788 1.00 95.19 139 HIS A N 1
ATOM 1085 C CA . HIS A 1 139 ? 6.133 -17.597 -6.293 1.00 95.19 139 HIS A CA 1
ATOM 1086 C C . HIS A 1 139 ? 6.436 -19.061 -6.648 1.00 95.19 139 HIS A C 1
ATOM 1088 O O . HIS A 1 139 ? 6.186 -19.958 -5.847 1.00 95.19 139 HIS A O 1
ATOM 1094 N N . ARG A 1 140 ? 6.927 -19.338 -7.865 1.00 92.88 140 ARG A N 1
ATOM 1095 C CA . ARG A 1 140 ? 7.194 -20.712 -8.340 1.00 92.88 140 ARG A CA 1
ATOM 1096 C C . ARG A 1 140 ? 8.661 -21.126 -8.236 1.00 92.88 140 ARG A C 1
ATOM 1098 O O . ARG A 1 140 ? 8.981 -22.248 -8.610 1.00 92.88 140 ARG A O 1
ATOM 1105 N N . GLN A 1 141 ? 9.541 -20.225 -7.798 1.00 92.19 141 GLN A N 1
ATOM 1106 C CA . GLN A 1 141 ? 10.999 -20.401 -7.781 1.00 92.19 141 GLN A CA 1
ATOM 1107 C C . GLN A 1 141 ? 11.583 -20.812 -9.149 1.00 92.19 141 GLN A C 1
ATOM 1109 O O . GLN A 1 141 ? 12.610 -21.484 -9.237 1.00 92.19 141 GLN A O 1
ATOM 1114 N N . SER A 1 142 ? 10.929 -20.409 -10.245 1.00 91.94 142 SER A N 1
ATOM 1115 C CA . SER A 1 142 ? 11.359 -20.747 -11.605 1.00 91.94 142 SER A CA 1
ATOM 1116 C C . SER A 1 142 ? 12.244 -19.647 -12.181 1.00 91.94 142 SER A C 1
ATOM 1118 O O . SER A 1 142 ? 11.801 -18.775 -12.927 1.00 91.94 142 SER A O 1
ATOM 1120 N N . PHE A 1 143 ? 13.530 -19.695 -11.842 1.00 91.69 143 PHE A N 1
ATOM 1121 C CA . PHE A 1 143 ? 14.513 -18.687 -12.260 1.00 91.69 143 PHE A CA 1
ATOM 1122 C C . PHE A 1 143 ? 14.901 -18.759 -13.744 1.00 91.69 143 PHE A C 1
ATOM 1124 O O . PHE A 1 143 ? 15.561 -17.857 -14.251 1.00 91.69 143 PHE A O 1
ATOM 1131 N N . GLN A 1 144 ? 14.444 -19.779 -14.479 1.00 92.81 144 GLN A N 1
ATOM 1132 C CA . GLN A 1 144 ? 14.610 -19.852 -15.938 1.00 92.81 144 GLN A CA 1
ATOM 1133 C C . GLN A 1 144 ? 13.944 -18.664 -16.647 1.00 92.81 144 GLN A C 1
ATOM 1135 O O . GLN A 1 144 ? 14.422 -18.200 -17.682 1.00 92.81 144 GLN A O 1
ATOM 1140 N N . LEU A 1 145 ? 12.864 -18.148 -16.056 1.00 90.75 145 LEU A N 1
ATOM 1141 C CA . LEU A 1 145 ? 12.109 -17.008 -16.558 1.00 90.75 145 LEU A CA 1
ATOM 1142 C C . LEU A 1 145 ? 12.898 -15.689 -16.488 1.00 90.75 145 LEU A C 1
ATOM 1144 O O . LEU A 1 145 ? 12.636 -14.794 -17.284 1.00 90.75 145 LEU A O 1
ATOM 1148 N N . LEU A 1 146 ? 13.928 -15.574 -15.639 1.00 90.38 146 LEU A N 1
ATOM 1149 C CA . LEU A 1 146 ? 14.769 -14.368 -15.576 1.00 90.38 146 LEU A CA 1
ATOM 1150 C C . LEU A 1 146 ? 15.467 -14.048 -16.910 1.00 90.38 146 LEU A C 1
ATOM 1152 O O . LEU A 1 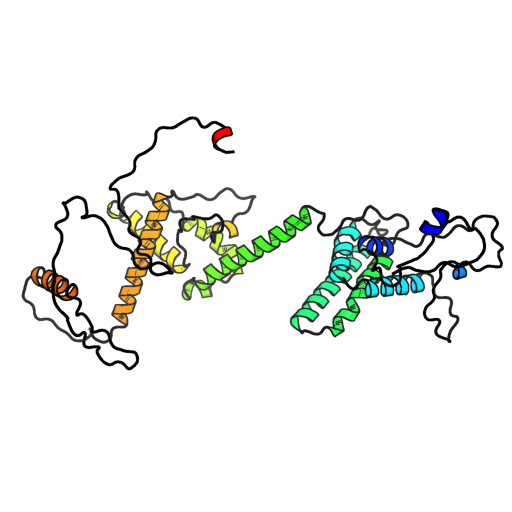146 ? 15.834 -12.900 -17.150 1.00 90.38 146 LEU A O 1
ATOM 1156 N N . ARG A 1 147 ? 15.592 -15.031 -17.816 1.00 91.81 147 ARG A N 1
ATOM 1157 C CA . ARG A 1 147 ? 16.128 -14.839 -19.173 1.00 91.81 147 ARG A CA 1
ATOM 1158 C C . ARG A 1 147 ? 15.320 -13.837 -20.008 1.00 91.81 147 ARG A C 1
ATOM 1160 O O . ARG A 1 147 ? 15.867 -13.295 -20.964 1.00 91.81 147 ARG A O 1
ATOM 1167 N N . TYR A 1 148 ? 14.055 -13.582 -19.672 1.00 92.62 148 TYR A N 1
ATOM 1168 C CA . TYR A 1 148 ? 13.205 -12.655 -20.424 1.00 92.62 148 TYR A CA 1
ATOM 1169 C C . TYR A 1 148 ? 13.302 -11.193 -19.949 1.00 92.62 148 TYR A C 1
ATOM 1171 O O . TYR A 1 148 ? 12.906 -10.296 -20.688 1.00 92.62 148 TYR A O 1
ATOM 1179 N N . LEU A 1 149 ? 13.862 -10.918 -18.765 1.00 92.06 149 LEU A N 1
ATOM 1180 C CA . LEU A 1 149 ? 13.978 -9.546 -18.241 1.00 92.06 149 LEU A CA 1
ATOM 1181 C C . LEU A 1 149 ? 14.854 -8.610 -19.102 1.00 92.06 149 LEU A C 1
ATOM 1183 O O . LEU A 1 149 ? 14.440 -7.472 -19.325 1.00 92.06 149 LEU A O 1
ATOM 1187 N N . PRO A 1 150 ? 15.994 -9.056 -19.676 1.00 93.38 150 PRO A N 1
ATOM 1188 C CA . PRO A 1 150 ? 16.846 -8.196 -20.504 1.00 93.38 150 PRO A CA 1
ATOM 1189 C C . PRO A 1 150 ? 16.192 -7.663 -21.788 1.00 93.38 150 PRO A C 1
ATOM 1191 O O . PRO A 1 150 ? 16.764 -6.796 -22.445 1.00 93.38 150 PRO A O 1
ATOM 1194 N N . PHE A 1 151 ? 15.008 -8.153 -22.167 1.00 94.81 151 PHE A N 1
ATOM 1195 C CA . PHE A 1 151 ? 14.275 -7.652 -23.331 1.00 94.81 151 PHE A CA 1
ATOM 1196 C C . PHE A 1 151 ? 13.495 -6.361 -23.046 1.00 94.81 151 PHE A C 1
ATOM 1198 O O . PHE A 1 151 ? 13.193 -5.627 -23.985 1.00 94.81 151 PHE A O 1
ATOM 1205 N N . LEU A 1 152 ? 13.225 -6.030 -21.778 1.00 95.50 152 LEU A N 1
ATOM 1206 C CA . LEU A 1 152 ? 12.545 -4.786 -21.409 1.00 95.50 152 LEU A CA 1
ATOM 1207 C C . LEU A 1 152 ? 13.340 -3.537 -21.843 1.00 95.50 152 LEU A C 1
ATOM 1209 O O . LEU A 1 152 ? 12.786 -2.712 -22.575 1.00 95.50 152 LEU A O 1
ATOM 1213 N N . PRO A 1 153 ? 14.639 -3.393 -21.505 1.00 95.12 153 PRO A N 1
ATOM 1214 C CA . PRO A 1 153 ? 15.469 -2.307 -22.032 1.00 95.12 153 PRO A CA 1
ATOM 1215 C C . PRO A 1 153 ? 15.487 -2.215 -23.558 1.00 95.12 153 PRO A C 1
ATOM 1217 O O . PRO A 1 153 ? 15.520 -1.121 -24.120 1.00 95.12 153 PRO A O 1
ATOM 1220 N N . VAL A 1 154 ? 15.445 -3.361 -24.238 1.00 95.06 154 VAL A N 1
ATOM 1221 C CA . VAL A 1 154 ? 15.451 -3.426 -25.701 1.00 95.06 154 VAL A CA 1
ATOM 1222 C C . VAL A 1 154 ? 14.150 -2.865 -26.270 1.00 95.06 154 VAL A C 1
ATOM 1224 O O . VAL A 1 154 ? 14.190 -2.035 -27.180 1.00 95.06 154 VAL A O 1
ATOM 1227 N N . ALA A 1 155 ? 13.003 -3.250 -25.705 1.00 94.75 155 ALA A N 1
ATOM 1228 C CA . ALA A 1 155 ? 11.710 -2.679 -26.069 1.00 94.75 155 ALA A CA 1
ATOM 1229 C C . ALA A 1 155 ? 11.699 -1.157 -25.846 1.00 94.75 155 ALA A C 1
ATOM 1231 O O . ALA A 1 155 ? 11.341 -0.402 -26.748 1.00 94.75 155 ALA A O 1
ATOM 1232 N N . PHE A 1 156 ? 12.192 -0.688 -24.696 1.00 94.62 156 PHE A N 1
ATOM 1233 C CA . PHE A 1 156 ? 12.265 0.742 -24.380 1.00 94.62 156 PHE A CA 1
ATOM 1234 C C . PHE A 1 156 ? 13.177 1.519 -25.335 1.00 94.62 156 PHE A C 1
ATOM 1236 O O . PHE A 1 156 ? 12.827 2.629 -25.738 1.00 94.62 156 PHE A O 1
ATOM 1243 N N . HIS A 1 157 ? 14.303 0.937 -25.758 1.00 93.94 157 HIS A N 1
ATOM 1244 C CA . HIS A 1 157 ? 15.163 1.542 -26.774 1.00 93.94 157 HIS A CA 1
ATOM 1245 C C . HIS A 1 157 ? 14.420 1.727 -28.102 1.00 93.94 157 HIS A C 1
ATOM 1247 O O . HIS A 1 157 ? 14.475 2.794 -28.713 1.00 93.94 157 HIS A O 1
ATOM 1253 N N . LEU A 1 158 ? 13.690 0.707 -28.556 1.00 91.69 158 LEU A N 1
ATOM 1254 C CA . LEU A 1 158 ? 12.955 0.776 -29.821 1.00 91.69 158 LEU A CA 1
ATOM 1255 C C . LEU A 1 158 ? 11.791 1.776 -29.776 1.00 91.69 158 LEU A C 1
ATOM 1257 O O . LEU A 1 158 ? 11.485 2.382 -30.803 1.00 91.69 158 LEU A O 1
ATOM 1261 N N . LEU A 1 159 ? 11.182 1.978 -28.605 1.00 91.19 159 LEU A N 1
ATOM 1262 C CA . LEU A 1 159 ? 10.047 2.886 -28.422 1.00 91.19 159 LEU A CA 1
ATOM 1263 C C . LEU A 1 159 ? 10.467 4.346 -28.201 1.00 91.19 159 LEU A C 1
ATOM 1265 O O . LEU A 1 159 ? 9.879 5.245 -28.801 1.00 91.19 159 LEU A O 1
ATOM 1269 N N . PHE A 1 160 ? 11.487 4.600 -27.374 1.00 92.00 160 PHE A N 1
ATOM 1270 C CA . PHE A 1 160 ? 11.769 5.946 -26.857 1.00 92.00 160 PHE A CA 1
ATOM 1271 C C . PHE A 1 160 ? 13.139 6.515 -27.225 1.00 92.00 160 PHE A C 1
ATOM 1273 O O . PHE A 1 160 ? 13.410 7.672 -26.891 1.00 92.00 160 PHE A O 1
ATOM 1280 N N . ALA A 1 161 ? 14.009 5.768 -27.917 1.00 90.81 161 ALA A N 1
ATOM 1281 C CA . ALA A 1 161 ? 15.342 6.279 -28.214 1.00 90.81 161 ALA A CA 1
ATOM 1282 C C . ALA A 1 161 ? 15.300 7.561 -29.068 1.00 90.81 161 ALA A C 1
ATOM 1284 O O . ALA A 1 161 ? 14.658 7.648 -30.126 1.00 90.81 161 ALA A O 1
ATOM 1285 N N . ALA A 1 162 ? 16.035 8.575 -28.615 1.00 88.44 162 ALA A N 1
ATOM 1286 C CA . ALA A 1 162 ? 16.091 9.891 -29.232 1.00 88.44 162 ALA A CA 1
ATOM 1287 C C . ALA A 1 162 ? 17.524 10.435 -29.289 1.00 88.44 162 ALA A C 1
ATOM 1289 O O . ALA A 1 162 ? 18.411 10.038 -28.539 1.00 88.44 162 ALA A O 1
ATOM 1290 N N . THR A 1 163 ? 17.766 11.392 -30.187 1.00 86.81 163 THR A N 1
ATOM 1291 C CA . THR A 1 163 ? 19.078 12.051 -30.314 1.00 86.81 163 THR A CA 1
ATOM 1292 C C . THR A 1 163 ? 19.397 12.940 -29.103 1.00 86.81 163 THR A C 1
ATOM 1294 O O . THR A 1 163 ? 20.560 13.094 -28.725 1.00 86.81 163 THR A O 1
ATOM 1297 N N . SER A 1 164 ? 18.357 13.521 -28.492 1.00 84.19 164 SER A N 1
ATOM 1298 C CA . SER A 1 164 ? 18.432 14.349 -27.286 1.00 84.19 164 SER A CA 1
ATOM 1299 C C . SER A 1 164 ? 17.702 13.656 -26.136 1.00 84.19 164 SER A C 1
ATOM 1301 O O . SER A 1 164 ? 16.475 13.549 -26.189 1.00 84.19 164 SER A O 1
ATOM 1303 N N . VAL A 1 165 ? 18.438 13.238 -25.110 1.00 86.56 165 VAL A N 1
ATOM 1304 C CA . VAL A 1 165 ? 17.878 12.647 -23.888 1.00 86.56 165 VAL A CA 1
ATOM 1305 C C . VAL A 1 165 ? 17.857 13.727 -22.799 1.00 86.56 165 VAL A C 1
ATOM 1307 O O . VAL A 1 165 ? 18.875 14.403 -22.616 1.00 86.56 165 VAL A O 1
ATOM 1310 N N . PRO A 1 166 ? 16.723 13.956 -22.114 1.00 86.38 166 PRO A N 1
ATOM 1311 C CA . PRO A 1 166 ? 16.672 14.843 -20.954 1.00 86.38 166 PRO A CA 1
ATOM 1312 C C . PRO A 1 166 ? 17.519 14.283 -19.804 1.00 86.38 166 PRO A C 1
ATOM 1314 O O . PRO A 1 166 ? 17.935 13.125 -19.815 1.00 86.38 166 PRO A O 1
ATOM 1317 N N . ARG A 1 167 ? 17.784 15.102 -18.783 1.00 87.62 167 ARG A N 1
ATOM 1318 C CA . ARG A 1 167 ? 18.538 14.647 -17.611 1.00 87.62 167 ARG A CA 1
ATOM 1319 C C . ARG A 1 167 ? 17.768 13.530 -16.901 1.00 87.62 167 ARG A C 1
ATOM 1321 O O . ARG A 1 167 ? 16.671 13.763 -16.402 1.00 87.62 167 ARG A O 1
ATOM 1328 N N . LEU A 1 168 ? 18.370 12.346 -16.851 1.00 88.94 168 LEU A N 1
ATOM 1329 C CA . LEU A 1 168 ? 17.801 11.185 -16.177 1.00 88.94 168 LEU A CA 1
ATOM 1330 C C . LEU A 1 168 ? 17.831 11.376 -14.655 1.00 88.94 168 LEU A C 1
ATOM 1332 O O . LEU A 1 168 ? 18.800 11.910 -14.108 1.00 88.94 168 LEU A O 1
ATOM 1336 N N . SER A 1 169 ? 16.779 10.923 -13.980 1.00 86.44 169 SER A N 1
ATOM 1337 C CA . SER A 1 169 ? 16.674 10.854 -12.521 1.00 86.44 169 SER A CA 1
ATOM 1338 C C . SER A 1 169 ? 16.859 9.421 -12.038 1.00 86.44 169 SER A C 1
ATOM 1340 O O . SER A 1 169 ? 16.373 8.482 -12.666 1.00 86.44 169 SER A O 1
ATOM 1342 N N . TYR A 1 170 ? 17.531 9.249 -10.903 1.00 85.62 170 TYR A N 1
ATOM 1343 C CA . TYR A 1 170 ? 17.639 7.940 -10.264 1.00 85.62 170 TYR A CA 1
ATOM 1344 C C . TYR A 1 170 ? 16.313 7.586 -9.566 1.00 85.62 170 TYR A C 1
ATOM 1346 O O . TYR A 1 170 ? 15.727 8.491 -8.962 1.00 85.62 170 TYR A O 1
ATOM 1354 N N . PRO A 1 171 ? 15.874 6.314 -9.548 1.00 77.19 171 PRO A N 1
ATOM 1355 C CA . PRO A 1 171 ? 14.633 5.920 -8.880 1.00 77.19 171 PRO A CA 1
ATOM 1356 C C . PRO A 1 171 ? 14.527 6.397 -7.432 1.00 77.19 171 PRO A C 1
ATOM 1358 O O . PRO A 1 171 ? 13.528 6.981 -7.055 1.00 77.19 171 PRO A O 1
ATOM 1361 N N . SER A 1 172 ? 15.592 6.288 -6.636 1.00 67.94 172 SER A N 1
ATOM 1362 C CA . SER A 1 172 ? 15.593 6.750 -5.237 1.00 67.94 172 SER A CA 1
ATOM 1363 C C . SER A 1 172 ? 15.923 8.238 -5.037 1.00 67.94 172 SER A C 1
ATOM 1365 O O . SER A 1 172 ? 16.118 8.662 -3.903 1.00 67.94 172 SER A O 1
ATOM 1367 N N . SER A 1 173 ? 16.083 9.026 -6.107 1.00 60.75 173 SER A N 1
ATOM 1368 C CA . SER A 1 173 ? 16.466 10.448 -5.989 1.00 60.75 173 SER A CA 1
ATOM 1369 C C . SER A 1 173 ? 15.279 11.398 -5.861 1.00 60.75 173 SER A C 1
ATOM 1371 O O . SER A 1 173 ? 15.474 12.565 -5.524 1.00 60.75 173 SER A O 1
ATOM 1373 N N . GLN A 1 174 ? 14.065 10.918 -6.132 1.00 61.72 174 GLN A N 1
ATOM 1374 C CA . GLN A 1 174 ? 12.858 11.723 -6.004 1.00 61.72 174 GLN A CA 1
ATOM 1375 C C . GLN A 1 174 ? 12.353 11.678 -4.551 1.00 61.72 174 GLN A C 1
ATOM 1377 O O . GLN A 1 174 ? 12.338 10.595 -3.960 1.00 61.72 174 GLN A O 1
ATOM 1382 N N . PRO A 1 175 ? 11.906 12.809 -3.966 1.00 62.53 175 PRO A N 1
ATOM 1383 C CA . PRO A 1 175 ? 11.234 12.799 -2.663 1.00 62.53 175 PRO A CA 1
ATOM 1384 C C . PRO A 1 175 ? 10.029 11.846 -2.664 1.00 62.53 175 PRO A C 1
ATOM 1386 O O . PRO A 1 175 ? 9.790 11.160 -1.678 1.00 62.53 175 PRO A O 1
ATOM 1389 N N . GLU A 1 176 ? 9.371 11.715 -3.816 1.00 64.56 176 GLU A N 1
ATOM 1390 C CA . GLU A 1 176 ? 8.273 10.784 -4.085 1.00 64.56 176 GLU A CA 1
ATOM 1391 C C . GLU A 1 176 ? 8.672 9.312 -3.896 1.00 64.56 176 GLU A C 1
ATOM 1393 O O . GLU A 1 176 ? 7.884 8.513 -3.410 1.00 64.56 176 GLU A O 1
ATOM 1398 N N . ALA A 1 177 ? 9.906 8.920 -4.223 1.00 65.69 177 ALA A N 1
ATOM 1399 C CA . ALA A 1 177 ? 10.350 7.539 -4.038 1.00 65.69 177 ALA A CA 1
ATOM 1400 C C . ALA A 1 177 ? 10.590 7.203 -2.562 1.00 65.69 177 ALA A C 1
ATOM 1402 O O . ALA A 1 177 ? 10.276 6.102 -2.112 1.00 65.69 177 ALA A O 1
ATOM 1403 N N . MET A 1 178 ? 11.112 8.163 -1.795 1.00 68.31 178 MET A N 1
ATOM 1404 C CA . MET A 1 178 ? 11.207 8.040 -0.340 1.00 68.31 178 MET A CA 1
ATOM 1405 C C . MET A 1 178 ? 9.810 8.000 0.292 1.00 68.31 178 MET A C 1
ATOM 1407 O O . MET A 1 178 ? 9.558 7.160 1.153 1.00 68.31 178 MET A O 1
ATOM 1411 N N . GLU A 1 179 ? 8.893 8.841 -0.189 1.00 73.75 179 GLU A N 1
ATOM 1412 C CA . GLU A 1 179 ? 7.485 8.836 0.210 1.00 73.75 179 GLU A CA 1
ATOM 1413 C C . GLU A 1 179 ? 6.803 7.503 -0.122 1.00 73.75 179 GLU A C 1
ATOM 1415 O O . GLU A 1 179 ? 6.084 6.972 0.715 1.00 73.75 179 GLU A O 1
ATOM 1420 N N . ASN A 1 180 ? 7.079 6.904 -1.282 1.00 74.56 180 ASN A N 1
ATOM 1421 C CA . ASN A 1 180 ? 6.545 5.597 -1.665 1.00 74.56 180 ASN A CA 1
ATOM 1422 C C . ASN A 1 180 ? 7.052 4.483 -0.742 1.00 74.56 180 ASN A C 1
ATOM 1424 O O . ASN A 1 180 ? 6.262 3.652 -0.296 1.00 74.56 180 ASN A O 1
ATOM 1428 N N . VAL A 1 181 ? 8.345 4.472 -0.402 1.00 77.88 181 VAL A N 1
ATOM 1429 C CA . VAL A 1 181 ? 8.904 3.512 0.568 1.00 77.88 181 VAL A CA 1
ATOM 1430 C C . VAL A 1 181 ? 8.263 3.698 1.945 1.00 77.88 181 VAL A C 1
ATOM 1432 O O . VAL A 1 181 ? 7.869 2.722 2.586 1.00 77.88 181 VAL A O 1
ATOM 1435 N N . GLU A 1 182 ? 8.100 4.944 2.389 1.00 80.38 182 GLU A N 1
ATOM 1436 C CA . GLU A 1 182 ? 7.411 5.265 3.638 1.00 80.38 182 GLU A CA 1
ATOM 1437 C C . GLU A 1 182 ? 5.933 4.844 3.594 1.00 80.38 182 GLU A C 1
ATOM 1439 O O . GLU A 1 182 ? 5.422 4.268 4.554 1.00 80.38 182 GLU A O 1
ATOM 1444 N N . ALA A 1 183 ? 5.245 5.066 2.476 1.00 80.25 183 ALA A N 1
ATOM 1445 C CA . ALA A 1 183 ? 3.862 4.663 2.260 1.00 80.25 183 ALA A CA 1
ATOM 1446 C C . ALA A 1 183 ? 3.711 3.138 2.277 1.00 80.25 183 ALA A C 1
ATOM 1448 O O . ALA A 1 183 ? 2.776 2.631 2.895 1.00 80.25 183 ALA A O 1
ATOM 1449 N N . MET A 1 184 ? 4.647 2.390 1.683 1.00 83.56 184 MET A N 1
ATOM 1450 C CA . MET A 1 184 ? 4.674 0.926 1.758 1.00 83.56 184 MET A CA 1
ATOM 1451 C C . MET A 1 184 ? 4.889 0.437 3.195 1.00 83.56 184 MET A C 1
ATOM 1453 O O . MET A 1 184 ? 4.197 -0.481 3.642 1.00 83.56 184 MET A O 1
ATOM 1457 N N . ALA A 1 185 ? 5.799 1.065 3.946 1.00 85.44 185 ALA A N 1
ATOM 1458 C CA . ALA A 1 185 ? 6.016 0.749 5.356 1.00 85.44 185 ALA A CA 1
ATOM 1459 C C . ALA A 1 185 ? 4.759 1.032 6.199 1.00 85.44 185 ALA A C 1
ATOM 1461 O O . ALA A 1 185 ? 4.331 0.174 6.975 1.00 85.44 185 ALA A O 1
ATOM 1462 N N . LYS A 1 186 ? 4.111 2.187 5.988 1.00 83.81 186 LYS A N 1
ATOM 1463 C CA . LYS A 1 186 ? 2.835 2.552 6.625 1.00 83.81 186 LYS A CA 1
ATOM 1464 C C . LYS A 1 186 ? 1.721 1.575 6.269 1.00 83.81 186 LYS A C 1
ATOM 1466 O O . LYS A 1 186 ? 0.995 1.142 7.157 1.00 83.81 186 LYS A O 1
ATOM 1471 N N . LEU A 1 187 ? 1.603 1.184 5.001 1.00 86.88 187 LEU A N 1
ATOM 1472 C CA . LEU A 1 187 ? 0.602 0.218 4.552 1.00 86.88 187 LEU A CA 1
ATOM 1473 C C . LEU A 1 187 ? 0.794 -1.134 5.245 1.00 86.88 187 LEU A C 1
ATOM 1475 O O . LEU A 1 187 ? -0.170 -1.690 5.764 1.00 86.88 187 LEU A O 1
ATOM 1479 N N . SER A 1 188 ? 2.032 -1.630 5.310 1.00 88.69 188 SER A N 1
ATOM 1480 C CA . SER A 1 188 ? 2.369 -2.864 6.029 1.00 88.69 188 SER A CA 1
ATOM 1481 C C . SER A 1 188 ? 2.021 -2.759 7.518 1.00 88.69 188 SER A C 1
ATOM 1483 O O . SER A 1 188 ? 1.360 -3.637 8.077 1.00 88.69 188 SER A O 1
ATOM 1485 N N . GLN A 1 189 ? 2.368 -1.640 8.161 1.00 87.38 189 GLN A N 1
ATOM 1486 C CA . GLN A 1 189 ? 2.000 -1.375 9.552 1.00 87.38 189 GLN A CA 1
ATOM 1487 C C . GLN A 1 189 ? 0.476 -1.383 9.750 1.00 87.38 189 GLN A C 1
ATOM 1489 O O . GLN A 1 189 ? -0.022 -2.065 10.646 1.00 87.38 189 GLN A O 1
ATOM 1494 N N . MET A 1 190 ? -0.278 -0.674 8.907 1.00 87.88 190 MET A N 1
ATOM 1495 C CA . MET A 1 190 ? -1.742 -0.616 8.966 1.00 87.88 190 MET A CA 1
ATOM 1496 C C . MET A 1 190 ? -2.368 -1.996 8.741 1.00 87.88 190 MET A C 1
ATOM 1498 O O . MET A 1 190 ? -3.282 -2.374 9.470 1.00 87.88 190 MET A O 1
ATOM 1502 N N . GLN A 1 191 ? -1.855 -2.785 7.795 1.00 89.38 191 GLN A N 1
ATOM 1503 C CA . GLN A 1 191 ? -2.306 -4.159 7.568 1.00 89.38 191 GLN A CA 1
ATOM 1504 C C . GLN A 1 191 ? -2.093 -5.035 8.804 1.00 89.38 191 GLN A C 1
ATOM 1506 O O . GLN A 1 191 ? -3.014 -5.746 9.203 1.00 89.38 191 GLN A O 1
ATOM 1511 N N . ASN A 1 192 ? -0.935 -4.933 9.460 1.00 89.31 192 ASN A N 1
ATOM 1512 C CA . ASN A 1 192 ? -0.656 -5.665 10.697 1.00 89.31 192 ASN A CA 1
ATOM 1513 C C . ASN A 1 192 ? -1.613 -5.273 11.833 1.00 89.31 192 ASN A C 1
ATOM 1515 O O . ASN A 1 192 ? -2.078 -6.144 12.569 1.00 89.31 192 ASN A O 1
ATOM 1519 N N . VAL A 1 193 ? -1.967 -3.987 11.951 1.00 88.69 193 VAL A N 1
ATOM 1520 C CA . VAL A 1 193 ? -2.982 -3.518 12.910 1.00 88.69 193 VAL A CA 1
ATOM 1521 C C . VAL A 1 193 ? -4.344 -4.142 12.608 1.00 88.69 193 VAL A C 1
ATOM 1523 O O . VAL A 1 193 ? -4.979 -4.685 13.510 1.00 88.69 193 VAL A O 1
ATOM 1526 N N . VAL A 1 194 ? -4.791 -4.122 11.349 1.00 89.94 194 VAL A N 1
ATOM 1527 C CA . VAL A 1 194 ? -6.090 -4.704 10.976 1.00 89.94 194 VAL A CA 1
ATOM 1528 C C . VAL A 1 194 ? -6.101 -6.216 11.212 1.00 89.94 194 VAL A C 1
ATOM 1530 O O . VAL A 1 194 ? -7.062 -6.731 11.778 1.00 89.94 194 VAL A O 1
ATOM 1533 N N . LEU A 1 195 ? -5.027 -6.927 10.857 1.00 90.19 195 LEU A N 1
ATOM 1534 C CA . LEU A 1 195 ? -4.888 -8.362 11.119 1.00 90.19 195 LEU A CA 1
ATOM 1535 C C . LEU A 1 195 ? -4.949 -8.673 12.621 1.00 90.19 195 LEU A C 1
ATOM 1537 O O . LEU A 1 195 ? -5.663 -9.593 13.024 1.00 90.19 195 LEU A O 1
ATOM 1541 N N . SER A 1 196 ? -4.265 -7.878 13.448 1.00 88.94 196 SER A N 1
ATOM 1542 C CA . SER A 1 196 ? -4.312 -7.978 14.912 1.00 88.94 196 SER A CA 1
ATOM 1543 C C . SER A 1 196 ? -5.746 -7.824 15.432 1.00 88.94 196 SER A C 1
ATOM 1545 O O . SER A 1 196 ? -6.238 -8.700 16.149 1.00 88.94 196 SER A O 1
ATOM 1547 N N . VAL A 1 197 ? -6.470 -6.790 14.984 1.00 89.12 197 VAL A N 1
ATOM 1548 C CA . VAL A 1 197 ? -7.876 -6.566 15.359 1.00 89.12 197 VAL A CA 1
ATOM 1549 C C . VAL A 1 197 ? -8.741 -7.750 14.936 1.00 89.12 197 VAL A C 1
ATOM 1551 O O . VAL A 1 197 ? -9.375 -8.362 15.792 1.00 89.12 197 VAL A O 1
ATOM 1554 N N . VAL A 1 198 ? -8.715 -8.139 13.655 1.00 90.12 198 VAL A N 1
ATOM 1555 C CA . VAL A 1 198 ? -9.517 -9.249 13.105 1.00 90.12 198 VAL A CA 1
ATOM 1556 C C . VAL A 1 198 ? -9.257 -10.560 13.853 1.00 90.12 198 VAL A C 1
ATOM 1558 O O . VAL A 1 198 ? -10.200 -11.302 14.141 1.00 90.12 198 VAL A O 1
ATOM 1561 N N . SER A 1 199 ? -8.006 -10.825 14.240 1.00 88.31 199 SER A N 1
ATOM 1562 C CA . SER A 1 199 ? -7.638 -12.009 15.025 1.00 88.31 199 SER A CA 1
ATOM 1563 C C . SER A 1 199 ? -8.263 -12.030 16.427 1.00 88.31 199 SER A C 1
ATOM 1565 O O . SER A 1 199 ? -8.519 -13.110 16.965 1.00 88.31 199 SER A O 1
ATOM 1567 N N . GLY A 1 200 ? -8.573 -10.859 16.988 1.00 87.31 200 GLY A N 1
ATOM 1568 C CA . GLY A 1 200 ? -9.213 -10.688 18.289 1.00 87.31 200 GLY A CA 1
ATOM 1569 C C . GLY A 1 200 ? -10.743 -10.641 18.257 1.00 87.31 200 GLY A C 1
ATOM 1570 O O . GLY A 1 200 ? -11.369 -10.969 19.262 1.00 87.31 200 GLY A O 1
ATOM 1571 N N . ILE A 1 201 ? -11.366 -10.281 17.125 1.00 90.44 201 ILE A N 1
ATOM 1572 C CA . ILE A 1 201 ? -12.833 -10.151 17.008 1.00 90.44 201 ILE A CA 1
ATOM 1573 C C . ILE A 1 201 ? -13.525 -11.468 17.389 1.00 90.44 201 ILE A C 1
ATOM 1575 O O . ILE A 1 201 ? -13.130 -12.544 16.931 1.00 90.44 201 ILE A O 1
ATOM 1579 N N . ALA A 1 202 ? -14.602 -11.392 18.173 1.00 88.31 202 ALA A N 1
ATOM 1580 C CA . ALA A 1 202 ? -15.405 -12.552 18.548 1.00 88.31 202 ALA A CA 1
ATOM 1581 C C . ALA A 1 202 ? -15.930 -13.309 17.303 1.00 88.31 202 ALA A C 1
ATOM 1583 O O . ALA A 1 202 ? -16.364 -12.666 16.343 1.00 88.31 202 ALA A O 1
ATOM 1584 N N . PRO A 1 203 ? -15.979 -14.660 17.299 1.00 85.69 203 PRO A N 1
ATOM 1585 C CA . PRO A 1 203 ? -16.307 -15.445 16.099 1.00 85.69 203 PRO A CA 1
ATOM 1586 C C . PRO A 1 203 ? -17.613 -15.034 15.400 1.00 85.69 203 PRO A C 1
ATOM 1588 O O . PRO A 1 203 ? -17.676 -14.955 14.174 1.00 85.69 203 PRO A O 1
ATOM 1591 N N . GLY A 1 204 ? -18.643 -14.692 16.184 1.00 86.44 204 GLY A N 1
ATOM 1592 C CA . GLY A 1 204 ? -19.938 -14.260 15.660 1.00 86.44 204 GLY A CA 1
ATOM 1593 C C . GLY A 1 204 ? -19.884 -12.950 14.870 1.00 86.44 204 GLY A C 1
ATOM 1594 O O . GLY A 1 204 ? -20.620 -12.815 13.897 1.00 86.44 204 GLY A O 1
ATOM 1595 N N . ALA A 1 205 ? -19.012 -12.011 15.246 1.00 83.88 205 ALA A N 1
ATOM 1596 C CA . ALA A 1 205 ? -18.800 -10.764 14.510 1.00 83.88 205 ALA A CA 1
ATOM 1597 C C . ALA A 1 205 ? -17.796 -10.945 13.361 1.00 83.88 205 ALA A C 1
ATOM 1599 O O . ALA A 1 205 ? -18.009 -10.408 12.279 1.00 83.88 205 ALA A O 1
ATOM 1600 N N . ARG A 1 206 ? -16.764 -11.780 13.551 1.00 85.00 206 ARG A N 1
ATOM 1601 C CA . ARG A 1 206 ? -15.725 -12.050 12.544 1.00 85.00 206 ARG A CA 1
ATOM 1602 C C . ARG A 1 206 ? -16.288 -12.620 11.243 1.00 85.00 206 ARG A C 1
ATOM 1604 O O . ARG A 1 206 ? -15.836 -12.239 10.175 1.00 85.00 206 ARG A O 1
ATOM 1611 N N . SER A 1 207 ? -17.311 -13.473 11.327 1.00 84.62 207 SER A N 1
ATOM 1612 C CA . SER A 1 207 ? -17.990 -14.031 10.142 1.00 84.62 207 SER A CA 1
ATOM 1613 C C . SER A 1 207 ? -18.586 -12.981 9.191 1.00 84.62 207 SER A C 1
ATOM 1615 O O . SER A 1 207 ? -18.819 -13.289 8.029 1.00 84.62 207 SER A O 1
ATOM 1617 N N . ARG A 1 208 ? -18.838 -11.756 9.676 1.00 80.00 208 ARG A N 1
ATOM 1618 C CA . ARG A 1 208 ? -19.432 -10.646 8.912 1.00 80.00 208 ARG A CA 1
ATOM 1619 C C . ARG A 1 208 ? -18.492 -9.451 8.738 1.00 80.00 208 ARG A C 1
ATOM 1621 O O . ARG A 1 208 ? -18.875 -8.479 8.104 1.00 80.00 208 ARG A O 1
ATOM 1628 N N . ALA A 1 209 ? -17.299 -9.507 9.324 1.00 75.31 209 ALA A N 1
ATOM 1629 C CA . ALA A 1 209 ? -16.314 -8.432 9.313 1.00 75.31 209 ALA A CA 1
ATOM 1630 C C . ALA A 1 209 ? -14.976 -8.991 8.817 1.00 75.31 209 ALA A C 1
ATOM 1632 O O . ALA A 1 209 ? -14.049 -9.211 9.602 1.00 75.31 209 ALA A O 1
ATOM 1633 N N . GLY A 1 210 ? -14.912 -9.269 7.511 1.00 81.56 210 GLY A N 1
ATOM 1634 C CA . GLY A 1 210 ? -13.657 -9.564 6.825 1.00 81.56 210 GLY A CA 1
ATOM 1635 C C . GLY A 1 210 ? -12.717 -8.356 6.852 1.00 81.56 210 GLY A C 1
ATOM 1636 O O . GLY A 1 210 ? -13.079 -7.267 7.295 1.00 81.56 210 GLY A O 1
ATOM 1637 N N . GLN A 1 211 ? -11.468 -8.546 6.426 1.00 86.56 211 GLN A N 1
ATOM 1638 C CA . GLN A 1 211 ? -10.446 -7.499 6.530 1.00 86.56 211 GLN A CA 1
ATOM 1639 C C . GLN A 1 211 ? -10.823 -6.236 5.738 1.00 86.56 211 GLN A C 1
ATOM 1641 O O . GLN A 1 211 ? -10.604 -5.127 6.224 1.00 86.56 211 GLN A O 1
ATOM 1646 N N . GLN A 1 212 ? -11.384 -6.395 4.537 1.00 87.62 212 GLN A N 1
ATOM 1647 C CA . GLN A 1 212 ? -11.744 -5.272 3.670 1.00 87.62 212 GLN A CA 1
ATOM 1648 C C . GLN A 1 212 ? -13.035 -4.594 4.135 1.00 87.62 212 GLN A C 1
ATOM 1650 O O . GLN A 1 212 ? -13.070 -3.372 4.262 1.00 87.62 212 GLN A O 1
ATOM 1655 N N . GLU A 1 213 ? -14.058 -5.376 4.475 1.00 88.25 213 GLU A N 1
ATOM 1656 C CA . GLU A 1 213 ? -15.352 -4.891 4.964 1.00 88.25 213 GLU A CA 1
ATOM 1657 C C . GLU A 1 213 ? -15.199 -4.161 6.304 1.00 88.25 213 GLU A C 1
ATOM 1659 O O . GLU A 1 213 ? -15.819 -3.124 6.538 1.00 88.25 213 GLU A O 1
ATOM 1664 N N . LEU A 1 214 ? -14.314 -4.655 7.179 1.00 88.25 214 LEU A N 1
ATOM 1665 C CA . LEU A 1 214 ? -13.993 -3.983 8.433 1.00 88.25 214 LEU A CA 1
ATOM 1666 C C . LEU A 1 214 ? -13.441 -2.579 8.173 1.00 88.25 214 LEU A C 1
ATOM 1668 O O . LEU A 1 214 ? -13.901 -1.637 8.807 1.00 88.25 214 LEU A O 1
ATOM 1672 N N . VAL A 1 215 ? -12.483 -2.426 7.255 1.00 89.25 215 VAL A N 1
ATOM 1673 C CA . VAL A 1 215 ? -11.835 -1.132 6.976 1.00 89.25 215 VAL A CA 1
ATOM 1674 C C . VAL A 1 215 ? -12.782 -0.157 6.275 1.00 89.25 215 VAL A C 1
ATOM 1676 O O . VAL A 1 215 ? -12.815 1.016 6.649 1.00 89.25 215 VAL A O 1
ATOM 1679 N N . LEU A 1 216 ? -13.542 -0.627 5.283 1.00 86.69 216 LEU A N 1
ATOM 1680 C CA . LEU A 1 216 ? -14.391 0.228 4.450 1.00 86.69 216 LEU A CA 1
ATOM 1681 C C . LEU A 1 216 ? -15.703 0.618 5.144 1.00 86.69 216 LEU A C 1
ATOM 1683 O O . LEU A 1 216 ? -16.055 1.797 5.138 1.00 86.69 216 LEU A O 1
ATOM 1687 N N . ASP A 1 217 ? -16.379 -0.331 5.800 1.00 86.44 217 ASP A N 1
ATOM 1688 C CA . ASP A 1 217 ? -17.763 -0.133 6.251 1.00 86.44 217 ASP A CA 1
ATOM 1689 C C . ASP A 1 217 ? -17.890 0.037 7.771 1.00 86.44 217 ASP A C 1
ATOM 1691 O O . ASP A 1 217 ? -18.709 0.821 8.256 1.00 86.44 217 ASP A O 1
ATOM 1695 N N . VAL A 1 218 ? -17.089 -0.690 8.558 1.00 89.06 218 VAL A N 1
ATOM 1696 C CA . VAL A 1 218 ? -17.326 -0.829 10.007 1.00 89.06 218 VAL A CA 1
ATOM 1697 C C . VAL A 1 218 ? -16.430 0.082 10.844 1.00 89.06 218 VAL A C 1
ATOM 1699 O O . VAL A 1 218 ? -16.910 0.740 11.766 1.00 89.06 218 VAL A O 1
ATOM 1702 N N . LEU A 1 219 ? -15.129 0.133 10.557 1.00 88.56 219 LEU A N 1
ATOM 1703 C CA . LEU A 1 219 ? -14.119 0.706 11.451 1.00 88.56 219 LEU A CA 1
ATOM 1704 C C . LEU A 1 219 ? -14.318 2.207 11.666 1.00 88.56 219 LEU A C 1
ATOM 1706 O O . LEU A 1 219 ? -14.249 2.684 12.797 1.00 88.56 219 LEU A O 1
ATOM 1710 N N . CYS A 1 220 ? -14.656 2.937 10.602 1.00 87.56 220 CYS A N 1
ATOM 1711 C CA . CYS A 1 220 ? -14.985 4.356 10.679 1.00 87.56 220 CYS A CA 1
ATOM 1712 C C . CYS A 1 220 ? -16.146 4.631 11.647 1.00 87.56 220 CYS A C 1
ATOM 1714 O O . CYS A 1 220 ? -16.035 5.511 12.495 1.00 87.56 220 CYS A O 1
ATOM 1716 N N . LEU A 1 221 ? -17.241 3.873 11.553 1.00 89.19 221 LEU A N 1
ATOM 1717 C CA . LEU A 1 221 ? -18.404 4.037 12.430 1.00 89.19 221 LEU A CA 1
ATOM 1718 C C . LEU A 1 221 ? -18.109 3.553 13.853 1.00 89.19 221 LEU A C 1
ATOM 1720 O O . LEU A 1 221 ? -18.536 4.166 14.831 1.00 89.19 221 LEU A O 1
ATOM 1724 N N . LEU A 1 222 ? -17.331 2.478 13.982 1.00 90.19 222 LEU A N 1
ATOM 1725 C CA . LEU A 1 222 ? -16.914 1.929 15.265 1.00 90.19 222 LEU A CA 1
ATOM 1726 C C . LEU A 1 222 ? -16.102 2.948 16.072 1.00 90.19 222 LEU A C 1
ATOM 1728 O O . LEU A 1 222 ? -16.351 3.092 17.266 1.00 90.19 222 LEU A O 1
ATOM 1732 N N . LEU A 1 223 ? -15.196 3.696 15.431 1.00 89.25 223 LEU A N 1
ATOM 1733 C CA . LEU A 1 223 ? -14.426 4.768 16.076 1.00 89.25 223 LEU A CA 1
ATOM 1734 C C . LEU A 1 223 ? -15.318 5.883 16.651 1.00 89.25 223 LEU A C 1
ATOM 1736 O O . LEU A 1 223 ? -14.980 6.459 17.686 1.00 89.25 223 LEU A O 1
ATOM 1740 N N . ASP A 1 224 ? -16.471 6.157 16.036 1.00 88.88 224 ASP A N 1
ATOM 1741 C CA . ASP A 1 224 ? -17.436 7.131 16.561 1.00 88.88 224 ASP A CA 1
ATOM 1742 C C . ASP A 1 224 ? -18.264 6.551 17.717 1.00 88.88 224 ASP A C 1
ATOM 1744 O O . ASP A 1 224 ? -18.512 7.240 18.711 1.00 88.88 224 ASP A O 1
ATOM 1748 N N . ILE A 1 225 ? -18.647 5.271 17.628 1.00 90.69 225 ILE A N 1
ATOM 1749 C CA . ILE A 1 225 ? -19.388 4.553 18.680 1.00 90.69 225 ILE A CA 1
ATOM 1750 C C . ILE A 1 225 ? -18.554 4.452 19.959 1.00 90.69 225 ILE A C 1
ATOM 1752 O O . ILE A 1 225 ? -19.077 4.682 21.052 1.00 90.69 225 ILE A O 1
ATOM 1756 N N . ILE A 1 226 ? -17.255 4.157 19.839 1.00 90.50 226 ILE A N 1
ATOM 1757 C CA . ILE A 1 226 ? -16.375 4.035 21.006 1.00 90.50 226 ILE A CA 1
ATOM 1758 C C . ILE A 1 226 ? -16.094 5.377 21.690 1.00 90.50 226 ILE A C 1
ATOM 1760 O O . ILE A 1 226 ? -15.576 5.393 22.801 1.00 90.50 226 ILE A O 1
ATOM 1764 N N . ALA A 1 227 ? -16.494 6.504 21.091 1.00 89.12 227 ALA A N 1
ATOM 1765 C CA . ALA A 1 227 ? -16.404 7.835 21.681 1.00 89.12 227 ALA A CA 1
ATOM 1766 C C . ALA A 1 227 ? -17.778 8.361 22.167 1.00 89.12 227 ALA A C 1
ATOM 1768 O O . ALA A 1 227 ? -18.280 9.372 21.655 1.00 89.12 227 ALA A O 1
ATOM 1769 N N . PRO A 1 228 ? -18.414 7.772 23.203 1.00 88.56 228 PRO A N 1
ATOM 1770 C CA . PRO A 1 228 ? -19.713 8.223 23.704 1.00 88.56 228 PRO A CA 1
ATOM 1771 C C . PRO A 1 228 ? -19.601 9.471 24.587 1.00 88.56 228 PRO A C 1
ATOM 1773 O O . PRO A 1 228 ? -18.547 9.784 25.146 1.00 88.56 228 PRO A O 1
ATOM 1776 N N . LYS A 1 229 ? -20.693 10.235 24.700 1.00 85.56 229 LYS A N 1
ATOM 1777 C CA . LYS A 1 229 ? -20.756 11.459 25.521 1.00 85.56 229 LYS A CA 1
ATOM 1778 C C . LYS A 1 229 ? -20.990 11.102 26.995 1.00 85.56 229 LYS A C 1
ATOM 1780 O O . LYS A 1 229 ? -22.041 11.413 27.542 1.00 85.56 229 LYS A O 1
ATOM 1785 N N . LEU A 1 230 ? -20.029 10.420 27.616 1.00 82.81 230 LEU A N 1
ATOM 1786 C CA . LEU A 1 230 ? -20.089 10.042 29.031 1.00 82.81 230 LEU A CA 1
ATOM 1787 C C . LEU A 1 230 ? -19.259 10.998 29.889 1.00 82.81 230 LEU A C 1
ATOM 1789 O O . LEU A 1 230 ? -18.176 11.436 29.496 1.00 82.81 230 LEU A O 1
ATOM 1793 N N . ARG A 1 231 ? -19.771 11.321 31.080 1.00 84.69 231 ARG A N 1
ATOM 1794 C CA . ARG A 1 231 ? -19.042 12.126 32.066 1.00 84.69 231 ARG A CA 1
ATOM 1795 C C . ARG A 1 231 ? -17.993 11.251 32.762 1.00 84.69 231 ARG A C 1
ATOM 1797 O O . ARG A 1 231 ? -18.344 10.156 33.202 1.00 84.69 231 ARG A O 1
ATOM 1804 N N . PRO A 1 232 ? -16.744 11.711 32.937 1.00 83.19 232 PRO A N 1
ATOM 1805 C CA . PRO A 1 232 ? -15.692 10.948 33.608 1.00 83.19 232 PRO A CA 1
ATOM 1806 C C . PRO A 1 232 ? -15.849 11.012 35.139 1.00 83.19 232 PRO A C 1
ATOM 1808 O O . PRO A 1 232 ? -14.964 11.471 35.851 1.00 83.19 232 PRO A O 1
ATOM 1811 N N . VAL A 1 233 ? -17.010 10.606 35.651 1.00 85.88 233 VAL A N 1
ATOM 1812 C CA . VAL A 1 233 ? -17.298 10.498 37.087 1.00 85.88 233 VAL A CA 1
ATOM 1813 C C . VAL A 1 233 ? -17.442 9.030 37.470 1.00 85.88 233 VAL A C 1
ATOM 1815 O O . VAL A 1 233 ? -17.601 8.178 36.599 1.00 85.88 233 VAL A O 1
ATOM 1818 N N . ASN A 1 234 ? -17.377 8.728 38.769 1.00 84.44 234 ASN A N 1
ATOM 1819 C CA . ASN A 1 234 ? -17.554 7.366 39.271 1.00 84.44 234 ASN A CA 1
ATOM 1820 C C . ASN A 1 234 ? -18.845 6.743 38.700 1.00 84.44 234 ASN A C 1
ATOM 1822 O O . ASN A 1 234 ? -19.908 7.365 38.750 1.00 84.44 234 ASN A O 1
ATOM 1826 N N . THR A 1 235 ? -18.750 5.515 38.184 1.00 85.00 235 THR A N 1
ATOM 1827 C CA . THR A 1 235 ? -19.855 4.776 37.550 1.00 85.00 235 THR A CA 1
ATOM 1828 C C . THR A 1 235 ? -21.052 4.576 38.481 1.00 85.00 235 THR A C 1
ATOM 1830 O O . THR A 1 235 ? -22.186 4.434 38.023 1.00 85.00 235 THR A O 1
ATOM 1833 N N . GLN A 1 236 ? -20.850 4.641 39.799 1.00 86.00 236 GLN A N 1
ATOM 1834 C CA . GLN A 1 236 ? -21.930 4.614 40.788 1.00 86.00 236 GLN A CA 1
ATOM 1835 C C . GLN A 1 236 ? -22.882 5.812 40.663 1.00 86.00 236 GLN A C 1
ATOM 1837 O O . GLN A 1 236 ? -24.080 5.651 40.891 1.00 86.00 236 GLN A O 1
ATOM 1842 N N . LEU A 1 237 ? -22.370 6.974 40.242 1.00 88.88 237 LEU A N 1
ATOM 1843 C CA . LEU A 1 237 ? -23.119 8.227 40.084 1.00 88.88 237 LEU A CA 1
ATOM 1844 C C . LEU A 1 237 ? -23.861 8.325 38.743 1.00 88.88 237 LEU A C 1
ATOM 1846 O O . LEU A 1 237 ? -24.519 9.330 38.473 1.00 88.88 237 LEU A O 1
ATOM 1850 N N . TYR A 1 238 ? -23.735 7.315 37.881 1.00 91.06 238 TYR A N 1
ATOM 1851 C CA . TYR A 1 238 ? -24.422 7.287 36.597 1.00 91.06 238 TYR A CA 1
ATOM 1852 C C . TYR A 1 238 ? -25.913 6.999 36.774 1.00 91.06 238 TYR A C 1
ATOM 1854 O O . TYR A 1 238 ? -26.321 6.130 37.553 1.00 91.06 238 TYR A O 1
ATOM 1862 N N . SER A 1 239 ? -26.724 7.689 35.979 1.00 92.50 239 SER A N 1
ATOM 1863 C CA . SER A 1 239 ? -28.126 7.340 35.763 1.00 92.50 239 SER A CA 1
ATOM 1864 C C . SER A 1 239 ? -28.256 5.937 35.158 1.00 92.50 239 SER A C 1
ATOM 1866 O O . SER A 1 239 ? -27.321 5.411 34.552 1.00 92.50 239 SER A O 1
ATOM 1868 N N . LEU A 1 240 ? -29.441 5.329 35.271 1.00 92.00 240 LEU A N 1
ATOM 1869 C CA . LEU A 1 240 ? -29.710 4.009 34.685 1.00 92.00 240 LEU A CA 1
ATOM 1870 C C . LEU A 1 240 ? -29.397 3.973 33.176 1.00 92.00 240 LEU A C 1
ATOM 1872 O O . LEU A 1 240 ? -28.796 3.018 32.690 1.00 92.00 240 LEU A O 1
ATOM 1876 N N . LYS A 1 241 ? -29.729 5.055 32.458 1.00 91.50 241 LYS A N 1
ATOM 1877 C CA . LYS A 1 241 ? -29.460 5.199 31.022 1.00 91.50 241 LYS A CA 1
ATOM 1878 C C . LYS A 1 241 ? -27.962 5.296 30.713 1.00 91.50 241 LYS A C 1
ATOM 1880 O O . LYS A 1 241 ? -27.497 4.629 29.798 1.00 91.50 241 LYS A O 1
ATOM 1885 N N . GLU A 1 242 ? -27.203 6.085 31.479 1.00 90.75 242 GLU A N 1
ATOM 1886 C CA . GLU A 1 242 ? -25.738 6.180 31.326 1.00 90.75 242 GLU A CA 1
ATOM 1887 C C . GLU A 1 242 ? -25.059 4.827 31.610 1.00 90.75 242 GLU A C 1
ATOM 1889 O O . GLU A 1 242 ? -24.142 4.436 30.889 1.00 90.75 242 GLU A O 1
ATOM 1894 N N . LYS A 1 243 ? -25.537 4.073 32.613 1.00 91.25 243 LYS A N 1
ATOM 1895 C CA . LYS A 1 243 ? -25.038 2.718 32.914 1.00 91.25 243 LYS A CA 1
ATOM 1896 C C . LYS A 1 243 ? -25.299 1.744 31.771 1.00 91.25 243 LYS A C 1
ATOM 1898 O O . LYS A 1 243 ? -24.404 0.985 31.411 1.00 91.25 243 LYS A O 1
ATOM 1903 N N . GLN A 1 244 ? -26.494 1.786 31.183 1.00 92.75 244 GLN A N 1
ATOM 1904 C CA . GLN A 1 244 ? -26.824 0.953 30.028 1.00 92.75 244 GLN A CA 1
ATOM 1905 C C . GLN A 1 244 ? -25.941 1.294 28.820 1.00 92.75 244 GLN A C 1
ATOM 1907 O O . GLN A 1 244 ? -25.364 0.393 28.218 1.00 92.75 244 GLN A O 1
ATOM 1912 N N . GLN A 1 245 ? -25.760 2.582 28.516 1.00 92.00 245 GLN A N 1
ATOM 1913 C CA . GLN A 1 245 ? -24.874 3.023 27.432 1.00 92.00 245 GLN A CA 1
ATOM 1914 C C . GLN A 1 245 ? -23.425 2.568 27.642 1.00 92.00 245 GLN A C 1
ATOM 1916 O O . GLN A 1 245 ? -22.772 2.137 26.693 1.00 92.00 245 GLN A O 1
ATOM 1921 N N . LEU A 1 246 ? -22.919 2.630 28.879 1.00 92.31 246 LEU A N 1
ATOM 1922 C CA . LEU A 1 246 ? -21.591 2.118 29.214 1.00 92.31 246 LEU A CA 1
ATOM 1923 C C . LEU A 1 246 ? -21.505 0.595 29.011 1.00 92.31 246 LEU A C 1
ATOM 1925 O O . LEU A 1 246 ? -20.526 0.113 28.450 1.00 92.31 246 LEU A O 1
ATOM 1929 N N . ALA A 1 247 ? -22.522 -0.164 29.423 1.00 92.88 247 ALA A N 1
ATOM 1930 C CA . ALA A 1 247 ? -22.550 -1.615 29.243 1.00 92.88 247 ALA A CA 1
ATOM 1931 C C . ALA A 1 247 ? -22.589 -2.023 27.756 1.00 92.88 247 ALA A C 1
ATOM 1933 O O . ALA A 1 247 ? -21.854 -2.922 27.341 1.00 92.88 247 ALA A O 1
ATOM 1934 N N . GLU A 1 248 ? -23.392 -1.337 26.937 1.00 94.12 248 GLU A N 1
ATOM 1935 C CA . GLU A 1 248 ? -23.459 -1.541 25.482 1.00 94.12 248 GLU A CA 1
ATOM 1936 C C . GLU A 1 248 ? -22.126 -1.203 24.800 1.00 94.12 248 GLU A C 1
ATOM 1938 O O . GLU A 1 248 ? -21.644 -1.966 23.955 1.00 94.12 248 GLU A O 1
ATOM 1943 N N . LEU A 1 249 ? -21.482 -0.109 25.219 1.00 94.44 249 LEU A N 1
ATOM 1944 C CA . LEU A 1 249 ? -20.144 0.270 24.770 1.00 94.44 249 LEU A CA 1
ATOM 1945 C C . LEU A 1 249 ? -19.118 -0.822 25.087 1.00 94.44 249 LEU A C 1
ATOM 1947 O O . LEU A 1 249 ? -18.410 -1.272 24.187 1.00 94.44 249 LEU A O 1
ATOM 1951 N N . ILE A 1 250 ? -19.043 -1.264 26.346 1.00 94.00 250 ILE A N 1
ATOM 1952 C CA . ILE A 1 250 ? -18.097 -2.300 26.786 1.00 94.00 250 ILE A CA 1
ATOM 1953 C C . ILE A 1 250 ? -18.346 -3.597 26.013 1.00 94.00 250 ILE A C 1
ATOM 1955 O O . ILE A 1 250 ? -17.402 -4.217 25.528 1.00 94.00 250 ILE A O 1
ATOM 1959 N N . SER A 1 251 ? -19.609 -3.989 25.829 1.00 93.69 251 SER A N 1
ATOM 1960 C CA . SER A 1 251 ? -19.968 -5.171 25.042 1.00 93.69 251 SER A CA 1
ATOM 1961 C C . SER A 1 251 ? -19.493 -5.061 23.589 1.00 93.69 251 SER A C 1
ATOM 1963 O O . SER A 1 251 ? -18.918 -6.010 23.047 1.00 93.69 251 SER A O 1
ATOM 1965 N N . THR A 1 252 ? -19.658 -3.887 22.977 1.00 93.38 252 THR A N 1
ATOM 1966 C CA . THR A 1 252 ? -19.196 -3.604 21.611 1.00 93.38 252 THR A CA 1
ATOM 1967 C C . THR A 1 252 ? -17.672 -3.657 21.524 1.00 93.38 252 THR A C 1
ATOM 1969 O O . THR A 1 252 ? -17.130 -4.369 20.681 1.00 93.38 252 THR A O 1
ATOM 1972 N N . MET A 1 253 ? -16.961 -2.986 22.435 1.00 93.06 253 MET A N 1
ATOM 1973 C CA . MET A 1 253 ? -15.495 -2.992 22.473 1.00 93.06 253 MET A CA 1
ATOM 1974 C C . MET A 1 253 ? -14.933 -4.400 22.697 1.00 93.06 253 MET A C 1
ATOM 1976 O O . MET A 1 253 ? -14.002 -4.795 22.004 1.00 93.06 253 MET A O 1
ATOM 1980 N N . LEU A 1 254 ? -15.545 -5.206 23.569 1.00 92.88 254 LEU A N 1
ATOM 1981 C CA . LEU A 1 254 ? -15.168 -6.610 23.761 1.00 92.88 254 LEU A CA 1
ATOM 1982 C C . LEU A 1 254 ? -15.444 -7.474 22.525 1.00 92.88 254 LEU A C 1
ATOM 1984 O O . LEU A 1 254 ? -14.671 -8.383 22.238 1.00 92.88 254 LEU A O 1
ATOM 1988 N N . THR A 1 255 ? -16.518 -7.196 21.781 1.00 92.00 255 THR A N 1
ATOM 1989 C CA . THR A 1 255 ? -16.860 -7.931 20.550 1.00 92.00 255 THR A CA 1
ATOM 1990 C C . THR A 1 255 ? -15.798 -7.740 19.469 1.00 92.00 255 THR A C 1
ATOM 1992 O O . THR A 1 255 ? -15.450 -8.702 18.785 1.00 92.00 255 THR A O 1
ATOM 1995 N N . TYR A 1 256 ? -15.244 -6.530 19.355 1.00 90.50 256 TYR A N 1
ATOM 1996 C CA . TYR A 1 256 ? -14.163 -6.205 18.419 1.00 90.50 256 TYR A CA 1
ATOM 1997 C C . TYR A 1 256 ? -12.754 -6.316 19.030 1.00 90.50 256 TYR A C 1
ATOM 1999 O O . TYR A 1 256 ? -11.778 -5.975 18.371 1.00 90.50 256 TYR A O 1
ATOM 2007 N N . ASN A 1 257 ? -12.642 -6.795 20.275 1.00 89.50 257 ASN A N 1
ATOM 2008 C CA . ASN A 1 257 ? -11.395 -6.876 21.045 1.00 89.50 257 ASN A CA 1
ATOM 2009 C C . ASN A 1 257 ? -10.592 -5.560 21.078 1.00 89.50 257 ASN A C 1
ATOM 2011 O O . ASN A 1 257 ? -9.371 -5.540 20.936 1.00 89.50 257 ASN A O 1
ATOM 2015 N N . LEU A 1 258 ? -11.296 -4.448 21.273 1.00 91.00 258 LEU A N 1
ATOM 2016 C CA . LEU A 1 258 ? -10.717 -3.117 21.396 1.00 91.00 258 LEU A CA 1
ATOM 2017 C C . LEU A 1 258 ? -10.563 -2.732 22.867 1.00 91.00 258 LEU A C 1
ATOM 2019 O O . LEU A 1 258 ? -11.414 -3.031 23.705 1.00 91.00 258 LEU A O 1
ATOM 2023 N N . THR A 1 259 ? -9.488 -2.016 23.178 1.00 89.94 259 THR A N 1
ATOM 2024 C CA . THR A 1 259 ? -9.266 -1.401 24.489 1.00 89.94 259 THR A CA 1
ATOM 2025 C C . THR A 1 259 ? -8.482 -0.103 24.329 1.00 89.94 259 THR A C 1
ATOM 2027 O O . THR A 1 259 ? -7.795 0.093 23.327 1.00 89.94 259 THR A O 1
ATOM 2030 N N . TYR A 1 260 ? -8.579 0.791 25.311 1.00 88.38 260 TYR A N 1
ATOM 2031 C CA . TYR A 1 260 ? -7.754 1.993 25.349 1.00 88.38 260 TYR A CA 1
ATOM 2032 C C . TYR A 1 260 ? -6.449 1.701 26.085 1.00 88.38 260 TYR A C 1
ATOM 2034 O O . TYR A 1 260 ? -6.462 1.385 27.273 1.00 88.38 260 TYR A O 1
ATOM 2042 N N . LEU A 1 261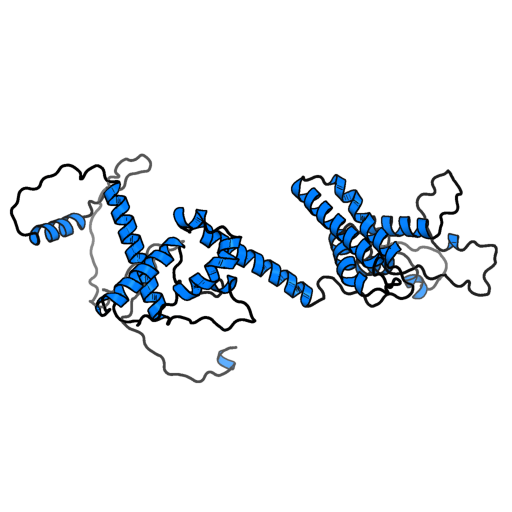 ? -5.323 1.845 25.388 1.00 82.44 261 LEU A N 1
ATOM 2043 C CA . LEU A 1 261 ? -3.989 1.720 25.971 1.00 82.44 261 LEU A CA 1
ATOM 2044 C C . LEU A 1 261 ? -3.365 3.099 26.185 1.00 82.44 261 LEU A C 1
ATOM 2046 O O . LEU A 1 261 ? -3.564 4.023 25.395 1.00 82.44 261 LEU A O 1
ATOM 2050 N N . GLN A 1 262 ? -2.598 3.235 27.268 1.00 76.75 262 GLN A N 1
ATOM 2051 C CA . GLN A 1 262 ? -1.743 4.398 27.469 1.00 76.75 262 GLN A CA 1
ATOM 2052 C C . GLN A 1 262 ? -0.476 4.211 26.632 1.00 76.75 262 GLN A C 1
ATOM 2054 O O . GLN A 1 262 ? 0.392 3.411 26.981 1.00 76.75 262 GLN A O 1
ATOM 2059 N N . GLU A 1 263 ? -0.365 4.951 25.534 1.00 66.44 263 GLU A N 1
ATOM 2060 C CA . GLU A 1 263 ? 0.857 4.981 24.732 1.00 66.44 263 GLU A CA 1
ATOM 2061 C C . GLU A 1 263 ? 1.981 5.647 25.537 1.00 66.44 263 GLU A C 1
ATOM 2063 O O . GLU A 1 263 ? 1.910 6.823 25.892 1.00 66.44 263 GLU A O 1
ATOM 2068 N N . ARG A 1 264 ? 3.016 4.866 25.869 1.00 58.66 264 ARG A N 1
ATOM 2069 C CA . ARG A 1 264 ? 4.284 5.373 26.424 1.00 58.66 264 ARG A CA 1
ATOM 2070 C C . ARG A 1 264 ? 5.323 5.648 25.330 1.00 58.66 264 ARG A C 1
ATOM 2072 O O . ARG A 1 264 ? 6.290 6.352 25.590 1.00 58.66 264 ARG A O 1
ATOM 2079 N N . LEU A 1 265 ? 5.117 5.099 24.129 1.00 54.66 265 LEU A N 1
ATOM 2080 C CA . LEU A 1 265 ? 5.953 5.278 22.941 1.00 54.66 265 LEU A CA 1
ATOM 2081 C C . LEU A 1 265 ? 5.069 5.579 21.714 1.00 54.66 265 LEU A C 1
ATOM 2083 O O . LEU A 1 265 ? 3.940 5.088 21.667 1.00 54.66 265 LEU A O 1
ATOM 2087 N N . PRO A 1 266 ? 5.579 6.324 20.713 1.00 53.41 266 PRO A N 1
ATOM 2088 C CA . PRO A 1 266 ? 4.845 6.678 19.491 1.00 53.41 266 PRO A CA 1
ATOM 2089 C C . PRO A 1 266 ? 4.541 5.497 18.544 1.00 53.41 266 PRO A C 1
ATOM 2091 O O . PRO A 1 266 ? 3.837 5.686 17.558 1.00 53.41 266 PRO A O 1
ATOM 2094 N N . GLU A 1 267 ? 5.032 4.286 18.825 1.00 52.22 267 GLU A N 1
ATOM 2095 C CA . GLU A 1 267 ? 4.842 3.085 17.986 1.00 52.22 267 GLU A CA 1
ATOM 2096 C C . GLU A 1 267 ? 3.615 2.229 18.363 1.00 52.22 267 GLU A C 1
ATOM 2098 O O . GLU A 1 267 ? 3.519 1.055 18.001 1.00 52.22 267 GLU A O 1
ATOM 2103 N N . GLY A 1 268 ? 2.658 2.786 19.109 1.00 58.75 268 GLY A N 1
ATOM 2104 C CA . GLY A 1 268 ? 1.425 2.080 19.457 1.00 58.75 268 GLY A CA 1
ATOM 2105 C C . GLY A 1 268 ? 0.636 1.620 18.222 1.00 58.75 268 GLY A C 1
ATOM 2106 O O . GLY A 1 268 ? 0.520 2.341 17.230 1.00 58.75 268 GLY A O 1
ATOM 2107 N N . GLN A 1 269 ? 0.058 0.412 18.277 1.00 65.94 269 GLN A N 1
ATOM 2108 C CA . GLN A 1 269 ? -0.904 -0.062 17.274 1.00 65.94 269 GLN A CA 1
ATOM 2109 C C . GLN A 1 269 ? -2.198 0.754 17.380 1.00 65.94 269 GLN A C 1
ATOM 2111 O O . GLN A 1 269 ? -3.134 0.377 18.086 1.00 65.94 269 GLN A O 1
ATOM 2116 N N . ASN A 1 270 ? -2.248 1.895 16.695 1.00 77.62 270 ASN A N 1
ATOM 2117 C CA . ASN A 1 270 ? -3.405 2.773 16.729 1.00 77.62 270 ASN A CA 1
ATOM 2118 C C . ASN A 1 270 ? -4.364 2.471 15.572 1.00 77.62 270 ASN A C 1
ATOM 2120 O O . ASN A 1 270 ? -4.107 2.799 14.415 1.00 77.62 270 ASN A O 1
ATOM 2124 N N . VAL A 1 271 ? -5.518 1.895 15.905 1.00 83.44 271 VAL A N 1
ATOM 2125 C CA . VAL A 1 271 ? -6.607 1.623 14.956 1.00 83.44 271 VAL A CA 1
ATOM 2126 C C . VAL A 1 271 ? -7.130 2.911 14.298 1.00 83.44 271 VAL A C 1
ATOM 2128 O O . VAL A 1 271 ? -7.546 2.887 13.143 1.00 83.44 271 VAL A O 1
ATOM 2131 N N . GLU A 1 272 ? -7.046 4.061 14.977 1.00 82.56 272 GLU A N 1
ATOM 2132 C CA . GLU A 1 272 ? -7.428 5.369 14.423 1.00 82.56 272 GLU A CA 1
ATOM 2133 C C . GLU A 1 272 ? -6.564 5.758 13.214 1.00 82.56 272 GLU A C 1
ATOM 2135 O O . GLU A 1 272 ? -7.061 6.413 12.298 1.00 82.56 272 GLU A O 1
ATOM 2140 N N . ALA A 1 273 ? -5.299 5.321 13.165 1.00 81.38 273 ALA A N 1
ATOM 2141 C CA . ALA A 1 273 ? -4.410 5.596 12.037 1.00 81.38 273 ALA A CA 1
ATOM 2142 C C . ALA A 1 273 ? -4.909 4.947 10.736 1.00 81.38 273 ALA A C 1
ATOM 2144 O O . ALA A 1 273 ? -4.703 5.510 9.665 1.00 81.38 273 ALA A O 1
ATOM 2145 N N . VAL A 1 274 ? -5.623 3.816 10.829 1.00 84.50 274 VAL A N 1
ATOM 2146 C CA . VAL A 1 274 ? -6.194 3.109 9.671 1.00 84.50 274 VAL A CA 1
ATOM 2147 C C . VAL A 1 274 ? -7.295 3.929 8.990 1.00 84.50 274 VAL A C 1
ATOM 2149 O O . VAL A 1 274 ? -7.443 3.875 7.773 1.00 84.50 274 VAL A O 1
ATOM 2152 N N . CYS A 1 275 ? -8.040 4.729 9.759 1.00 79.94 275 CYS A N 1
ATOM 2153 C CA . CYS A 1 275 ? -9.195 5.497 9.283 1.00 79.94 275 CYS A CA 1
ATOM 2154 C C . CYS A 1 275 ? -8.970 7.017 9.285 1.00 79.94 275 CYS A C 1
ATOM 2156 O O . CYS A 1 275 ? -9.941 7.784 9.276 1.00 79.94 275 CYS A O 1
ATOM 2158 N N . ARG A 1 276 ? -7.713 7.476 9.335 1.00 77.81 276 ARG A N 1
ATOM 2159 C CA . ARG A 1 276 ? -7.382 8.904 9.295 1.00 77.81 276 ARG A CA 1
ATOM 2160 C C . ARG A 1 276 ? -7.186 9.353 7.851 1.00 77.81 276 ARG A C 1
ATOM 2162 O O . ARG A 1 276 ? -6.111 9.207 7.281 1.00 77.81 276 ARG A O 1
ATOM 2169 N N . PHE A 1 277 ? -8.224 9.957 7.288 1.00 79.06 277 PHE A N 1
ATOM 2170 C CA . PHE A 1 277 ? -8.170 10.550 5.955 1.00 79.06 277 PHE A CA 1
ATOM 2171 C C . PHE A 1 277 ? -7.876 12.054 6.064 1.00 79.06 277 PHE A C 1
ATOM 2173 O O . PHE A 1 277 ? -8.623 12.746 6.758 1.00 79.06 277 PHE A O 1
ATOM 2180 N N . PRO A 1 278 ? -6.841 12.589 5.385 1.00 77.44 278 PRO A N 1
ATOM 2181 C CA . PRO A 1 278 ? -6.463 14.005 5.480 1.00 77.44 278 PRO A CA 1
ATOM 2182 C C . PRO A 1 278 ? -7.585 14.990 5.124 1.00 77.44 278 PRO A C 1
ATOM 2184 O O . PRO A 1 278 ? -7.607 16.108 5.625 1.00 77.44 278 PRO A O 1
ATOM 2187 N N . ALA A 1 279 ? -8.522 14.570 4.270 1.00 81.19 279 ALA A N 1
ATOM 2188 C CA . ALA A 1 279 ? -9.647 15.387 3.820 1.00 81.19 279 ALA A CA 1
ATOM 2189 C C . ALA A 1 279 ? -10.845 15.408 4.793 1.00 81.19 279 ALA A C 1
ATOM 2191 O O . ALA A 1 279 ? -11.795 16.154 4.562 1.00 81.19 279 ALA A O 1
ATOM 2192 N N . LEU A 1 280 ? -10.839 14.593 5.855 1.00 79.38 280 LEU A N 1
ATOM 2193 C CA . LEU A 1 280 ? -11.948 14.496 6.809 1.00 79.38 280 LEU A CA 1
ATOM 2194 C C . LEU A 1 280 ? -11.639 15.241 8.117 1.00 79.38 280 LEU A C 1
ATOM 2196 O O . LEU A 1 280 ? -10.486 15.276 8.553 1.00 79.38 280 LEU A O 1
ATOM 2200 N N . PRO A 1 281 ? -12.659 15.818 8.783 1.00 82.88 281 PRO A N 1
ATOM 2201 C CA . PRO A 1 281 ? -12.468 16.470 10.072 1.00 82.88 281 PRO A CA 1
ATOM 2202 C C . PRO A 1 281 ? -11.987 15.472 11.131 1.00 82.88 281 PRO A C 1
ATOM 2204 O O . PRO A 1 281 ? -12.341 14.290 11.114 1.00 82.88 281 PRO A O 1
ATOM 2207 N N . ALA A 1 282 ? -11.205 15.966 12.093 1.00 80.31 282 ALA A N 1
ATOM 2208 C CA . ALA A 1 282 ? -10.759 15.154 13.217 1.00 80.31 282 ALA A CA 1
ATOM 2209 C C . ALA A 1 282 ? -11.961 14.619 14.012 1.00 80.31 282 ALA A C 1
ATOM 2211 O O . ALA A 1 282 ? -12.879 15.364 14.367 1.00 80.31 282 ALA A O 1
ATOM 2212 N N . ARG A 1 283 ? -11.940 13.316 14.309 1.00 80.00 283 ARG A N 1
ATOM 2213 C CA . ARG A 1 283 ? -12.978 12.666 15.114 1.00 80.00 283 ARG A CA 1
ATOM 2214 C C . ARG A 1 283 ? -12.934 13.173 16.551 1.00 80.00 283 ARG A C 1
ATOM 2216 O O . ARG A 1 283 ? -11.890 13.583 17.063 1.00 80.00 283 ARG A O 1
ATOM 2223 N N . ARG A 1 284 ? -14.081 13.120 17.231 1.00 82.00 284 ARG A N 1
ATOM 2224 C CA . ARG A 1 284 ? -14.158 13.525 18.636 1.00 82.00 284 ARG A CA 1
ATOM 2225 C C . ARG A 1 284 ? -13.316 12.585 19.492 1.00 82.00 284 ARG A C 1
ATOM 2227 O O . ARG A 1 284 ? -13.573 11.388 19.539 1.00 82.00 284 ARG A O 1
ATOM 2234 N N . GLN A 1 285 ? -12.379 13.145 20.247 1.00 82.38 285 GLN A N 1
ATOM 2235 C CA . GLN A 1 285 ? -11.570 12.374 21.182 1.00 82.38 285 GLN A CA 1
ATOM 2236 C C . GLN A 1 285 ? -12.157 12.431 22.596 1.00 82.38 285 GLN A C 1
ATOM 2238 O O . GLN A 1 285 ? -12.613 13.474 23.067 1.00 82.38 285 GLN A O 1
ATOM 2243 N N . LEU A 1 286 ? -12.163 11.285 23.277 1.00 85.50 286 LEU A N 1
ATOM 2244 C CA . LEU A 1 286 ? -12.502 11.205 24.696 1.00 85.50 286 LEU A CA 1
ATOM 2245 C C . LEU A 1 286 ? -11.384 11.799 25.556 1.00 85.50 286 LEU A C 1
ATOM 2247 O O . LEU A 1 286 ? -10.203 11.678 25.217 1.00 85.50 286 LEU A O 1
ATOM 2251 N N . SER A 1 287 ? -11.756 12.372 26.704 1.00 88.06 287 SER A N 1
ATOM 2252 C CA . SER A 1 287 ? -10.776 12.787 27.707 1.00 88.06 287 SER A CA 1
ATOM 2253 C C . SER A 1 287 ? -9.978 11.581 28.206 1.00 88.06 287 SER A C 1
ATOM 2255 O O . SER A 1 287 ? -10.469 10.450 28.232 1.00 88.06 287 SER A O 1
ATOM 2257 N N . TYR A 1 288 ? -8.742 11.823 28.636 1.00 87.06 288 TYR A N 1
ATOM 2258 C CA . TYR A 1 288 ? -7.869 10.765 29.143 1.00 87.06 288 TYR A CA 1
ATOM 2259 C C . TYR A 1 288 ? -8.507 9.986 30.306 1.00 87.06 288 TYR A C 1
ATOM 2261 O O . TYR A 1 288 ? -8.500 8.757 30.315 1.00 87.06 288 TYR A O 1
ATOM 2269 N N . GLN A 1 289 ? -9.158 10.700 31.228 1.00 87.94 289 GLN A N 1
ATOM 2270 C CA . GLN A 1 289 ? -9.891 10.104 32.346 1.00 87.94 289 GLN A CA 1
ATOM 2271 C C . GLN A 1 289 ? -11.034 9.191 31.877 1.00 87.94 289 GLN A C 1
ATOM 2273 O O . GLN A 1 289 ? -11.202 8.099 32.414 1.00 87.94 289 GLN A O 1
ATOM 2278 N N . ALA A 1 290 ? -11.792 9.594 30.849 1.00 88.81 290 ALA A N 1
ATOM 2279 C CA . ALA A 1 290 ? -12.856 8.762 30.289 1.00 88.81 290 ALA A CA 1
ATOM 2280 C C . ALA A 1 290 ? -12.295 7.488 29.633 1.00 88.81 290 ALA A C 1
ATOM 2282 O O . ALA A 1 290 ? -12.838 6.407 29.847 1.00 88.81 290 ALA A O 1
ATOM 2283 N N . LYS A 1 291 ? -11.176 7.589 28.898 1.00 89.88 291 LYS A N 1
ATOM 2284 C CA . LYS A 1 291 ? -10.493 6.424 28.306 1.00 89.88 291 LYS A CA 1
ATOM 2285 C C . LYS A 1 291 ? -10.037 5.428 29.377 1.00 89.88 291 LYS A C 1
ATOM 2287 O O . LYS A 1 291 ? -10.275 4.235 29.229 1.00 89.88 291 LYS A O 1
ATOM 2292 N N . GLN A 1 292 ? -9.432 5.911 30.466 1.00 89.81 292 GLN A N 1
ATOM 2293 C CA . GLN A 1 292 ? -8.991 5.063 31.580 1.00 89.81 292 GLN A CA 1
ATOM 2294 C C . GLN A 1 292 ? -10.157 4.401 32.319 1.00 89.81 292 GLN A C 1
ATOM 2296 O O . GLN A 1 292 ? -10.063 3.230 32.679 1.00 89.81 292 GLN A O 1
ATOM 2301 N N . LEU A 1 293 ? -11.258 5.130 32.527 1.00 90.94 293 LEU A N 1
ATOM 2302 C CA . LEU A 1 293 ? -12.471 4.577 33.128 1.00 90.94 293 LEU A CA 1
ATOM 2303 C C . LEU A 1 293 ? -13.011 3.426 32.276 1.00 90.94 293 LEU A C 1
ATOM 2305 O O . LEU A 1 293 ? -13.228 2.336 32.797 1.00 90.94 293 LEU A O 1
ATOM 2309 N N . ILE A 1 294 ? -13.158 3.639 30.966 1.00 91.69 294 ILE A N 1
ATOM 2310 C CA . ILE A 1 294 ? -13.645 2.605 30.043 1.00 91.69 294 ILE A CA 1
ATOM 2311 C C . ILE A 1 294 ? -12.685 1.409 30.012 1.00 91.69 294 ILE A C 1
ATOM 2313 O O . ILE A 1 294 ? -13.136 0.272 30.100 1.00 91.69 294 ILE A O 1
ATOM 2317 N N . ALA A 1 295 ? -11.369 1.641 29.952 1.00 91.75 295 ALA A N 1
ATOM 2318 C CA . ALA A 1 295 ? -10.372 0.569 29.980 1.00 91.75 295 ALA A CA 1
ATOM 2319 C C . ALA A 1 295 ? -10.463 -0.279 31.260 1.00 91.75 295 ALA A C 1
ATOM 2321 O O . ALA A 1 295 ? -10.447 -1.506 31.190 1.00 91.75 295 ALA A O 1
ATOM 2322 N N . ARG A 1 296 ? -10.619 0.362 32.426 1.00 91.38 296 ARG A N 1
ATOM 2323 C CA . ARG A 1 296 ? -10.805 -0.334 33.705 1.00 91.38 296 ARG A CA 1
ATOM 2324 C C . ARG A 1 296 ? -12.062 -1.204 33.699 1.00 91.38 296 ARG A C 1
ATOM 2326 O O . ARG A 1 296 ? -12.004 -2.349 34.134 1.00 91.38 296 ARG A O 1
ATOM 2333 N N . GLU A 1 297 ? -13.182 -0.670 33.223 1.00 91.88 297 GLU A N 1
ATOM 2334 C CA . GLU A 1 297 ? -14.451 -1.407 33.169 1.00 91.88 297 GLU A CA 1
ATOM 2335 C C . GLU A 1 297 ? -14.401 -2.574 32.167 1.00 91.88 297 GLU A C 1
ATOM 2337 O O . GLU A 1 297 ? -14.950 -3.640 32.438 1.00 91.88 297 GLU A O 1
ATOM 2342 N N . ILE A 1 298 ? -13.675 -2.429 31.052 1.00 93.75 298 ILE A N 1
ATOM 2343 C CA . ILE A 1 298 ? -13.405 -3.527 30.109 1.00 93.75 298 ILE A CA 1
ATOM 2344 C C . ILE A 1 298 ? -12.637 -4.662 30.795 1.00 93.75 298 ILE A C 1
ATOM 2346 O O . ILE A 1 298 ? -13.018 -5.821 30.647 1.00 93.75 298 ILE A O 1
ATOM 2350 N N . GLU A 1 299 ? -11.577 -4.358 31.548 1.00 92.44 299 GLU A N 1
ATOM 2351 C CA . GLU A 1 299 ? -10.800 -5.382 32.262 1.00 92.44 299 GLU A CA 1
ATOM 2352 C C . GLU A 1 299 ? -11.623 -6.069 33.362 1.00 92.44 299 GLU A C 1
ATOM 2354 O O . GLU A 1 299 ? -11.587 -7.294 33.488 1.00 92.44 299 GLU A O 1
ATOM 2359 N N . LEU A 1 300 ? -12.442 -5.314 34.102 1.00 92.81 300 LEU A N 1
ATOM 2360 C CA . LEU A 1 300 ? -13.383 -5.881 35.076 1.00 92.81 300 LEU A CA 1
ATOM 2361 C C . LEU A 1 300 ? -14.397 -6.823 34.412 1.00 92.81 300 LEU A C 1
ATOM 2363 O O . LEU A 1 300 ? -14.659 -7.913 34.921 1.00 92.81 300 LEU A O 1
ATOM 2367 N N . GLU A 1 301 ? -14.938 -6.445 33.255 1.00 91.44 301 GLU A N 1
ATOM 2368 C CA . GLU A 1 301 ? -15.880 -7.278 32.507 1.00 91.44 301 GLU A CA 1
ATOM 2369 C C . GLU A 1 301 ? -15.206 -8.528 31.917 1.00 91.44 301 GLU A C 1
ATOM 2371 O O . GLU A 1 301 ? -15.798 -9.610 31.925 1.00 91.44 301 GLU A O 1
ATOM 2376 N N . LYS A 1 302 ? -13.950 -8.427 31.457 1.00 91.12 302 LYS A N 1
ATOM 2377 C CA . LYS A 1 302 ? -13.154 -9.594 31.038 1.00 91.12 302 LYS A CA 1
ATOM 2378 C C . LYS A 1 302 ? -12.964 -10.577 32.188 1.00 91.12 302 LYS A C 1
ATOM 2380 O O . LYS A 1 302 ? -13.188 -11.769 31.982 1.00 91.12 302 LYS A O 1
ATOM 2385 N N . MET A 1 303 ? -12.603 -10.090 33.379 1.00 90.50 303 MET A N 1
ATOM 2386 C CA . MET A 1 303 ? -12.462 -10.928 34.575 1.00 90.50 303 MET A CA 1
ATOM 2387 C C . MET A 1 303 ? -13.787 -11.603 34.932 1.00 90.50 303 MET A C 1
ATOM 2389 O O . MET A 1 303 ? -13.822 -12.823 35.061 1.00 90.50 303 MET A O 1
ATOM 2393 N N . ARG A 1 304 ? -14.903 -10.860 34.943 1.00 92.06 304 ARG A N 1
ATOM 2394 C CA . ARG A 1 304 ? -16.237 -11.429 35.200 1.00 92.06 304 ARG A CA 1
ATOM 2395 C C . ARG A 1 304 ? -16.605 -12.532 34.198 1.00 92.06 304 ARG A C 1
ATOM 2397 O O . ARG A 1 304 ? -17.110 -13.583 34.585 1.00 92.06 304 ARG A O 1
ATOM 2404 N N . ARG A 1 305 ? -16.349 -12.323 32.900 1.00 89.50 305 ARG A N 1
ATOM 2405 C CA . ARG A 1 305 ? -16.610 -13.332 31.853 1.00 89.50 305 ARG A CA 1
ATOM 2406 C C . ARG A 1 305 ? -15.691 -14.549 31.975 1.00 89.50 305 ARG A C 1
ATOM 2408 O O . ARG A 1 305 ? -16.127 -15.657 31.671 1.00 89.50 305 ARG A O 1
ATOM 2415 N N . ALA A 1 306 ? -14.442 -14.360 32.396 1.00 88.44 306 ALA A N 1
ATOM 2416 C CA . ALA A 1 306 ? -13.504 -15.451 32.644 1.00 88.44 306 ALA A CA 1
ATOM 2417 C C . ALA A 1 306 ? -13.917 -16.283 33.869 1.00 88.44 306 ALA A C 1
ATOM 2419 O O . ALA A 1 306 ? -13.976 -17.506 33.778 1.00 88.44 306 ALA A O 1
ATOM 2420 N N . GLU A 1 307 ? -14.293 -15.634 34.972 1.00 90.56 307 GLU A N 1
ATOM 2421 C CA . GLU A 1 307 ? -14.820 -16.289 36.175 1.00 90.56 307 GLU A CA 1
ATOM 2422 C C . GLU A 1 307 ? -16.080 -17.105 35.871 1.00 90.56 307 GLU A C 1
ATOM 2424 O O . GLU A 1 307 ? -16.160 -18.271 36.250 1.00 90.56 307 GLU A O 1
ATOM 2429 N N . ALA A 1 308 ? -17.026 -16.542 35.113 1.00 88.25 308 ALA A N 1
ATOM 2430 C CA . ALA A 1 308 ? -18.238 -17.251 34.705 1.00 88.25 308 ALA A CA 1
ATOM 2431 C C . ALA A 1 308 ? -17.939 -18.494 33.847 1.00 88.25 308 ALA A C 1
ATOM 2433 O O . ALA A 1 308 ? -18.582 -19.529 34.010 1.00 88.25 308 ALA A O 1
ATOM 2434 N N . ARG A 1 309 ? -16.943 -18.420 32.952 1.00 85.56 309 ARG A N 1
ATOM 2435 C CA . ARG A 1 309 ? -16.491 -19.577 32.160 1.00 85.56 309 ARG A CA 1
ATOM 2436 C C . ARG A 1 309 ? -15.842 -20.649 33.030 1.00 85.56 309 ARG A C 1
ATOM 2438 O O . ARG A 1 309 ? -16.131 -21.822 32.827 1.00 85.56 309 ARG A O 1
ATOM 2445 N N . ASN A 1 310 ? -15.019 -20.252 33.998 1.00 84.44 310 ASN A N 1
ATOM 2446 C CA . ASN A 1 310 ? -14.373 -21.180 34.926 1.00 84.44 310 ASN A CA 1
ATOM 2447 C C . ASN A 1 310 ? -15.404 -21.888 35.816 1.00 84.44 310 ASN A C 1
ATOM 2449 O O . ASN A 1 310 ? -15.346 -23.103 35.962 1.00 84.44 310 ASN A O 1
ATOM 2453 N N . LEU A 1 311 ? -16.395 -21.156 36.333 1.00 83.75 311 LEU A N 1
ATOM 2454 C CA . LEU A 1 311 ? -17.501 -21.719 37.115 1.00 83.75 311 LEU A CA 1
ATOM 2455 C C . LEU A 1 311 ? -18.365 -22.691 36.299 1.00 83.75 311 LEU A C 1
ATOM 2457 O O . LEU A 1 311 ? -18.800 -23.707 36.827 1.00 83.75 311 LEU A O 1
ATOM 2461 N N . ALA A 1 312 ? -18.596 -22.407 35.014 1.00 76.44 312 ALA A N 1
ATOM 2462 C CA . ALA A 1 312 ? -19.345 -23.296 34.123 1.00 76.44 312 ALA A CA 1
ATOM 2463 C C . ALA A 1 312 ? -18.567 -24.566 33.728 1.00 76.44 312 ALA A C 1
ATOM 2465 O O . ALA A 1 312 ? -19.176 -25.556 33.328 1.00 76.44 312 ALA A O 1
ATOM 2466 N N . GLN A 1 313 ? -17.234 -24.540 33.813 1.00 71.88 313 GLN A N 1
ATOM 2467 C CA . GLN A 1 313 ? -16.369 -25.683 33.512 1.00 71.88 313 GLN A CA 1
ATOM 2468 C C . GLN A 1 313 ? -16.061 -26.554 34.731 1.00 71.88 313 GLN A C 1
ATOM 2470 O O . GLN A 1 313 ? -15.552 -27.655 34.542 1.00 71.88 313 GLN A O 1
ATOM 2475 N N . ASP A 1 314 ? -16.363 -26.097 35.949 1.00 60.22 314 ASP A N 1
ATOM 2476 C CA . ASP A 1 314 ? -16.074 -26.827 37.181 1.00 60.22 314 ASP A CA 1
ATOM 2477 C C . ASP A 1 314 ? -17.177 -27.878 37.455 1.00 60.22 314 ASP A C 1
ATOM 2479 O O . ASP A 1 314 ? -18.266 -27.533 37.925 1.00 60.22 314 ASP A O 1
ATOM 2483 N N . PRO A 1 315 ? -16.958 -29.186 37.198 1.00 56.56 315 PRO A N 1
ATOM 2484 C CA . PRO A 1 315 ? -18.016 -30.200 37.282 1.00 56.56 315 PRO A CA 1
ATOM 2485 C C . PRO A 1 315 ? -18.377 -30.569 38.731 1.00 56.56 315 PRO A C 1
ATOM 2487 O O . PRO A 1 315 ? -19.224 -31.428 38.966 1.00 56.56 315 PRO A O 1
ATOM 2490 N N . ARG A 1 316 ? -17.692 -29.980 39.721 1.00 55.72 316 ARG A N 1
ATOM 2491 C CA . ARG A 1 316 ? -17.732 -30.396 41.131 1.00 55.72 316 ARG A CA 1
ATOM 2492 C C . ARG A 1 316 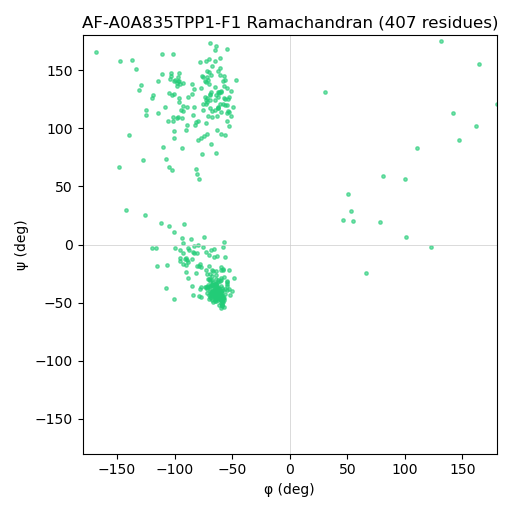? -18.764 -29.668 41.993 1.00 55.72 316 ARG A C 1
ATOM 2494 O O . ARG A 1 316 ? -18.976 -30.091 43.123 1.00 55.72 316 ARG A O 1
ATOM 2501 N N . ASN A 1 317 ? -19.440 -28.642 41.476 1.00 50.38 317 ASN A N 1
ATOM 2502 C CA . ASN A 1 317 ? -20.404 -27.844 42.251 1.00 50.38 317 ASN A CA 1
ATOM 2503 C C . ASN A 1 317 ? -21.886 -28.195 42.008 1.00 50.38 317 ASN A C 1
ATOM 2505 O O . ASN A 1 317 ? -22.768 -27.481 42.471 1.00 50.38 317 ASN A O 1
ATOM 2509 N N . GLY A 1 318 ? -22.180 -29.299 41.313 1.00 46.12 318 GLY A N 1
ATOM 2510 C CA . GLY A 1 318 ? -23.553 -29.675 40.951 1.00 46.12 318 GLY A CA 1
ATOM 2511 C C . GLY A 1 318 ? -24.400 -30.368 42.029 1.00 46.12 318 GLY A C 1
ATOM 2512 O O . GLY A 1 318 ? -25.579 -30.584 41.779 1.00 46.12 318 GLY A O 1
ATOM 2513 N N . LEU A 1 319 ? -23.860 -30.746 43.195 1.00 45.66 319 LEU A N 1
ATOM 2514 C CA . LEU A 1 319 ? -24.606 -31.524 44.205 1.00 45.66 319 LEU A CA 1
ATOM 2515 C C . LEU A 1 319 ? -24.168 -31.209 45.645 1.00 45.66 319 LEU A C 1
ATOM 2517 O O . LEU A 1 319 ? -23.619 -32.062 46.344 1.00 45.66 319 LEU A O 1
ATOM 2521 N N . ARG A 1 320 ? -24.425 -29.992 46.126 1.00 38.91 320 ARG A N 1
ATOM 2522 C CA . ARG A 1 320 ? -24.457 -29.754 47.574 1.00 38.91 320 ARG A CA 1
ATOM 2523 C C . ARG A 1 320 ? -25.603 -28.817 47.929 1.00 38.91 320 ARG A C 1
ATOM 2525 O O . ARG A 1 320 ? -25.479 -27.601 47.844 1.00 38.91 320 ARG A O 1
ATOM 2532 N N . GLU A 1 321 ? -26.735 -29.414 48.288 1.00 42.78 321 GLU A N 1
ATOM 2533 C CA . GLU A 1 321 ? -27.738 -28.740 49.106 1.00 42.78 321 GLU A CA 1
ATOM 2534 C C . GLU A 1 321 ? -27.109 -28.479 50.484 1.00 42.78 321 GLU A C 1
ATOM 2536 O O . GLU A 1 321 ? -26.734 -29.411 51.195 1.00 42.78 321 GLU A O 1
ATOM 2541 N N . GLU A 1 322 ? -26.935 -27.208 50.836 1.00 37.16 322 GLU A N 1
ATOM 2542 C CA . GLU A 1 322 ? -26.565 -26.779 52.187 1.00 37.16 322 GLU A CA 1
ATOM 2543 C C . GLU A 1 322 ? -27.856 -26.585 53.007 1.00 37.16 322 GLU A C 1
ATOM 2545 O O . GLU A 1 322 ? -28.747 -25.852 52.562 1.00 37.16 322 GLU A O 1
ATOM 2550 N N . PRO A 1 323 ? -28.000 -27.203 54.196 1.00 40.94 323 PRO A N 1
ATOM 2551 C CA . PRO A 1 323 ? -29.112 -26.912 55.084 1.00 40.94 323 PRO A CA 1
ATOM 2552 C C . PRO A 1 323 ? -28.879 -25.573 55.797 1.00 40.94 323 PRO A C 1
ATOM 2554 O O . PRO A 1 323 ? -27.761 -25.198 56.146 1.00 40.94 323 PRO A O 1
ATOM 2557 N N . ALA A 1 324 ? -29.966 -24.842 56.019 1.00 42.81 324 ALA A N 1
ATOM 2558 C CA . ALA A 1 324 ? -29.959 -23.530 56.645 1.00 42.81 324 ALA A CA 1
ATOM 2559 C C . ALA A 1 324 ? -29.404 -23.550 58.086 1.00 42.81 324 ALA A C 1
ATOM 2561 O O . ALA A 1 324 ? -29.894 -24.299 58.929 1.00 42.81 324 ALA A O 1
ATOM 2562 N N . GLY A 1 325 ? -28.472 -22.634 58.389 1.00 44.94 325 GLY A N 1
ATOM 2563 C CA . GLY A 1 325 ? -28.224 -22.163 59.758 1.00 44.94 325 GLY A CA 1
ATOM 2564 C C . GLY A 1 325 ? -26.777 -21.799 60.104 1.00 44.94 325 GLY A C 1
ATOM 2565 O O . GLY A 1 325 ? -26.050 -22.643 60.608 1.00 44.94 325 GLY A O 1
ATOM 2566 N N . THR A 1 326 ? -26.377 -20.534 59.890 1.00 44.06 326 THR A N 1
ATOM 2567 C CA . THR A 1 326 ? -25.608 -19.631 60.800 1.00 44.06 326 THR A CA 1
ATOM 2568 C C . THR A 1 326 ? -25.034 -18.417 60.028 1.00 44.06 326 THR A C 1
ATOM 2570 O O . THR A 1 326 ? -24.894 -18.483 58.807 1.00 44.06 326 THR A O 1
ATOM 2573 N N . PRO A 1 327 ? -24.755 -17.261 60.676 1.00 49.12 327 PRO A N 1
ATOM 2574 C CA . PRO A 1 327 ? -24.473 -16.002 59.978 1.00 49.12 327 PRO A CA 1
ATOM 2575 C C . PRO A 1 327 ? -23.083 -15.973 59.317 1.00 49.12 327 PRO A C 1
ATOM 2577 O O . PRO A 1 327 ? -22.051 -16.137 59.965 1.00 49.12 327 PRO A O 1
ATOM 2580 N N . SER A 1 328 ? -23.074 -15.661 58.019 1.00 57.12 328 SER A N 1
ATOM 2581 C CA . SER A 1 328 ? -21.969 -15.733 57.045 1.00 57.12 328 SER A CA 1
ATOM 2582 C C . SER A 1 328 ? -20.677 -14.937 57.344 1.00 57.12 328 SER A C 1
ATOM 2584 O O . SER A 1 328 ? -19.740 -15.001 56.546 1.00 57.12 328 SER A O 1
ATOM 2586 N N . HIS A 1 329 ? -20.576 -14.170 58.435 1.00 53.03 329 HIS A N 1
ATOM 2587 C CA . HIS A 1 329 ? -19.426 -13.276 58.646 1.00 53.03 329 HIS A CA 1
ATOM 2588 C C . HIS A 1 329 ? -18.232 -13.936 59.363 1.00 53.03 329 HIS A C 1
ATOM 2590 O O . HIS A 1 329 ? -17.090 -13.585 59.082 1.00 53.03 329 HIS A O 1
ATOM 2596 N N . GLN A 1 330 ? -18.456 -14.941 60.219 1.00 49.19 330 GLN A N 1
ATOM 2597 C CA . GLN A 1 330 ? -17.361 -15.635 60.924 1.00 49.19 330 GLN A CA 1
ATOM 2598 C C . GLN A 1 330 ? -16.617 -16.632 60.022 1.00 49.19 330 GLN A C 1
ATOM 2600 O O . GLN A 1 330 ? -15.391 -16.703 60.049 1.00 49.19 330 GLN A O 1
ATOM 2605 N N . GLN A 1 331 ? -17.337 -17.314 59.129 1.00 56.25 331 GLN A N 1
ATOM 2606 C CA . GLN A 1 331 ? -16.750 -18.308 58.225 1.00 56.25 331 GLN A CA 1
ATOM 2607 C C . GLN A 1 331 ? -15.841 -17.678 57.156 1.00 56.25 331 GLN A C 1
ATOM 2609 O O . GLN A 1 331 ? -14.869 -18.299 56.731 1.00 56.25 331 GLN A O 1
ATOM 2614 N N . HIS A 1 332 ? -16.106 -16.431 56.744 1.00 52.84 332 HIS A N 1
ATOM 2615 C CA . 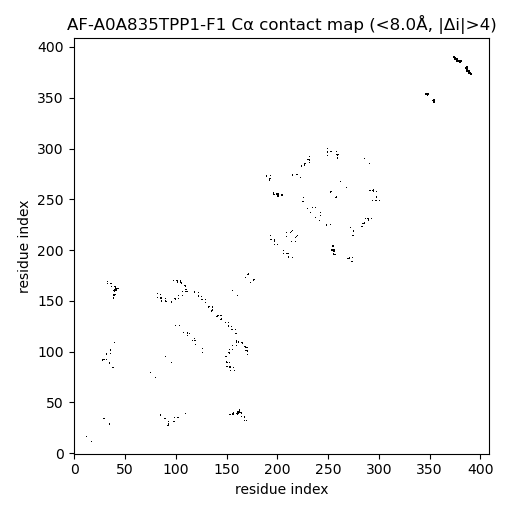HIS A 1 332 ? -15.285 -15.736 55.747 1.00 52.84 332 HIS A CA 1
ATOM 2616 C C . HIS A 1 332 ? -13.911 -15.331 56.304 1.00 52.84 332 HIS A C 1
ATOM 2618 O O . HIS A 1 332 ? -12.902 -15.473 55.613 1.00 52.84 332 HIS A O 1
ATOM 2624 N N . LEU A 1 333 ? -13.854 -14.895 57.569 1.00 53.78 333 LEU A N 1
ATOM 2625 C CA . LEU A 1 333 ? -12.592 -14.599 58.255 1.00 53.78 333 LEU A CA 1
ATOM 2626 C C . LEU A 1 333 ? -11.776 -15.870 58.514 1.00 53.78 333 LEU A C 1
ATOM 2628 O O . LEU A 1 333 ? -10.571 -15.873 58.276 1.00 53.78 333 LEU A O 1
ATOM 2632 N N . GLU A 1 334 ? -12.417 -16.972 58.905 1.00 53.75 334 GLU A N 1
ATOM 2633 C CA . GLU A 1 334 ? -11.728 -18.256 59.088 1.00 53.75 334 GLU A CA 1
ATOM 2634 C C . GLU A 1 334 ? -11.161 -18.810 57.772 1.00 53.75 334 GLU A C 1
ATOM 2636 O O . GLU A 1 334 ? -10.051 -19.348 57.751 1.00 53.75 334 GLU A O 1
ATOM 2641 N N . HIS A 1 335 ? -11.872 -18.633 56.652 1.00 54.25 335 HIS A N 1
ATOM 2642 C CA . HIS A 1 335 ? -11.391 -19.042 55.331 1.00 54.25 335 HIS A CA 1
ATOM 2643 C C . HIS A 1 335 ? -10.249 -18.161 54.810 1.00 54.25 335 HIS A C 1
ATOM 2645 O O . HIS A 1 335 ? -9.340 -18.675 54.160 1.00 54.25 335 HIS A O 1
ATOM 2651 N N . LEU A 1 336 ? -10.258 -16.858 55.103 1.00 56.62 336 LEU A N 1
ATOM 2652 C CA . LEU A 1 336 ? -9.160 -15.943 54.770 1.00 56.62 336 LEU A CA 1
ATOM 2653 C C . LEU A 1 336 ? -7.902 -16.242 55.594 1.00 56.62 336 LEU A C 1
ATOM 2655 O O . LEU A 1 336 ? -6.814 -16.311 55.027 1.00 56.62 336 LEU A O 1
ATOM 2659 N N . VAL A 1 337 ? -8.048 -16.515 56.894 1.00 54.41 337 VAL A N 1
ATOM 2660 C CA . VAL A 1 337 ? -6.929 -16.887 57.778 1.00 54.41 337 VAL A CA 1
ATOM 2661 C C . VAL A 1 337 ? -6.355 -18.260 57.405 1.00 54.41 337 VAL A C 1
ATOM 2663 O O . VAL A 1 337 ? -5.137 -18.416 57.343 1.00 54.41 337 VAL A O 1
ATOM 2666 N N . ARG A 1 338 ? -7.196 -19.244 57.049 1.00 51.28 338 ARG A N 1
ATOM 2667 C CA . ARG A 1 338 ? -6.728 -20.555 56.555 1.00 51.28 338 ARG A CA 1
ATOM 2668 C C . ARG A 1 338 ? -6.089 -20.498 55.169 1.00 51.28 338 ARG A C 1
ATOM 2670 O O . ARG A 1 338 ? -5.215 -21.309 54.890 1.00 51.28 338 ARG A O 1
ATOM 2677 N N . ARG A 1 339 ? -6.500 -19.569 54.301 1.00 53.56 339 ARG A N 1
ATOM 2678 C CA . ARG A 1 339 ? -5.913 -19.400 52.958 1.00 53.56 339 ARG A CA 1
ATOM 2679 C C . ARG A 1 339 ? -4.613 -18.590 52.982 1.00 53.56 339 ARG A C 1
ATOM 2681 O O . ARG A 1 339 ? -3.790 -1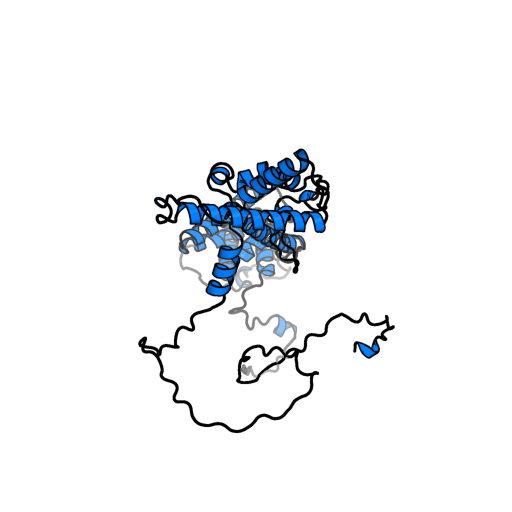8.769 52.092 1.00 53.56 339 ARG A O 1
ATOM 2688 N N . ALA A 1 340 ? -4.420 -17.744 53.997 1.00 46.03 340 ALA A N 1
ATOM 2689 C CA . ALA A 1 340 ? -3.164 -17.041 54.258 1.00 46.03 340 ALA A CA 1
ATOM 2690 C C . ALA A 1 340 ? -2.093 -17.938 54.911 1.00 46.03 340 ALA A C 1
ATOM 2692 O O . ALA A 1 340 ? -0.906 -17.640 54.805 1.00 46.03 340 ALA A O 1
ATOM 2693 N N . ALA A 1 341 ? -2.484 -19.060 55.526 1.00 43.28 341 ALA A N 1
ATOM 2694 C CA . ALA A 1 341 ? -1.560 -20.114 55.936 1.00 43.28 341 ALA A CA 1
ATOM 2695 C C . ALA A 1 341 ? -1.119 -20.930 54.707 1.00 43.28 341 ALA A C 1
ATOM 2697 O O . ALA A 1 341 ? -1.624 -22.018 54.428 1.00 43.28 341 ALA A O 1
ATOM 2698 N N . VAL A 1 342 ? -0.189 -20.366 53.935 1.00 43.62 342 VAL A N 1
ATOM 2699 C CA . VAL A 1 342 ? 0.579 -21.092 52.920 1.00 43.62 342 VAL A CA 1
ATOM 2700 C C . VAL A 1 342 ? 1.225 -22.292 53.611 1.00 43.62 342 VAL A C 1
ATOM 2702 O O . VAL A 1 342 ? 2.064 -22.128 54.490 1.00 43.62 342 VAL A O 1
ATOM 2705 N N . GLN A 1 343 ? 0.809 -23.509 53.253 1.00 42.34 343 GLN A N 1
ATOM 2706 C CA . GLN A 1 343 ? 1.588 -24.688 53.607 1.00 42.34 343 GLN A CA 1
ATOM 2707 C C . GLN A 1 343 ? 2.891 -24.632 52.811 1.00 42.34 343 GLN A C 1
ATOM 2709 O O . GLN A 1 343 ? 2.873 -24.799 51.588 1.00 42.34 343 GLN A O 1
ATOM 2714 N N . ASP A 1 344 ? 3.998 -24.380 53.508 1.00 47.12 344 ASP A N 1
ATOM 2715 C CA . ASP A 1 344 ? 5.348 -24.528 52.978 1.00 47.12 344 ASP A CA 1
ATOM 2716 C C . ASP A 1 344 ? 5.513 -25.951 52.434 1.00 47.12 344 ASP A C 1
ATOM 2718 O O . ASP A 1 344 ? 5.595 -26.934 53.174 1.00 47.12 344 ASP A O 1
ATOM 2722 N N . LYS A 1 345 ? 5.525 -26.076 51.105 1.00 52.03 345 LYS A N 1
ATOM 2723 C CA . LYS A 1 345 ? 5.936 -27.314 50.446 1.00 52.03 345 LYS A CA 1
ATOM 2724 C C . LYS A 1 345 ? 7.454 -27.436 50.606 1.00 52.03 345 LYS A C 1
ATOM 2726 O O . LYS A 1 345 ? 8.156 -26.505 50.215 1.00 52.03 345 LYS A O 1
ATOM 2731 N N . PRO A 1 346 ? 7.981 -28.551 51.139 1.00 58.03 346 PRO A N 1
ATOM 2732 C CA . PRO A 1 346 ? 9.421 -28.716 51.293 1.00 58.03 346 PRO A CA 1
ATOM 2733 C C . PRO A 1 346 ? 10.109 -28.754 49.921 1.00 58.03 346 PRO A C 1
ATOM 2735 O O . PRO A 1 346 ? 9.632 -29.427 49.005 1.00 58.03 346 PRO A O 1
ATOM 2738 N N . GLU A 1 347 ? 11.231 -28.040 49.785 1.00 60.75 347 GLU A N 1
ATOM 2739 C CA . GLU A 1 347 ? 12.069 -28.047 48.579 1.00 60.75 347 GLU A CA 1
ATOM 2740 C C . GLU A 1 347 ? 12.510 -29.489 48.255 1.00 60.75 347 GLU A C 1
ATOM 2742 O O . GLU A 1 347 ? 13.142 -30.177 49.066 1.00 60.75 347 GLU A O 1
ATOM 2747 N N . THR A 1 348 ? 12.142 -29.963 47.066 1.00 68.94 348 THR A N 1
ATOM 2748 C CA . THR A 1 348 ? 12.523 -31.277 46.536 1.00 68.94 348 THR A CA 1
ATOM 2749 C C . THR A 1 348 ? 13.709 -31.159 45.584 1.00 68.94 348 THR A C 1
ATOM 2751 O O . THR A 1 348 ? 13.742 -30.252 44.755 1.00 68.94 348 THR A O 1
ATOM 2754 N N . ASP A 1 349 ? 14.650 -32.099 45.665 1.00 67.56 349 ASP A N 1
ATOM 2755 C CA . ASP A 1 349 ? 15.795 -32.212 44.748 1.00 67.56 349 ASP A CA 1
ATOM 2756 C C . ASP A 1 349 ? 15.354 -32.652 43.328 1.00 67.56 349 ASP A C 1
ATOM 2758 O O . ASP A 1 349 ? 14.198 -33.027 43.122 1.00 67.56 349 ASP A O 1
ATOM 2762 N N . PHE A 1 350 ? 16.262 -32.666 42.346 1.00 63.09 350 PHE A N 1
ATOM 2763 C CA . PHE A 1 350 ? 16.022 -32.947 40.917 1.00 63.09 350 PHE A CA 1
ATOM 2764 C C . PHE A 1 350 ? 15.265 -34.265 40.628 1.00 63.09 350 PHE A C 1
ATOM 2766 O O . PHE A 1 350 ? 14.620 -34.397 39.592 1.00 63.09 350 PHE A O 1
ATOM 2773 N N . PHE A 1 351 ? 15.278 -35.223 41.561 1.00 53.94 351 PHE A N 1
ATOM 2774 C CA . PHE A 1 351 ? 14.528 -36.487 41.485 1.00 53.94 351 PHE A CA 1
ATOM 2775 C C . PHE A 1 351 ? 13.275 -36.542 42.390 1.00 53.94 351 PHE A C 1
ATOM 2777 O O . PHE A 1 351 ? 12.758 -37.625 42.664 1.00 53.94 351 PHE A O 1
ATOM 2784 N N . GLY A 1 352 ? 12.784 -35.402 42.886 1.00 62.47 352 GLY A N 1
ATOM 2785 C CA . GLY A 1 352 ? 11.524 -35.293 43.634 1.00 62.47 352 GLY A CA 1
ATOM 2786 C C . GLY A 1 352 ? 11.581 -35.736 45.101 1.00 62.47 352 GLY A C 1
ATOM 2787 O O . GLY A 1 352 ? 10.542 -36.024 45.689 1.00 62.47 352 GLY A O 1
ATOM 2788 N N . ARG A 1 353 ? 12.772 -35.815 45.713 1.00 74.44 353 ARG A N 1
ATOM 2789 C CA . ARG A 1 353 ? 12.942 -36.219 47.124 1.00 74.44 353 ARG A CA 1
ATOM 2790 C C . ARG A 1 353 ? 13.094 -34.991 48.035 1.00 74.44 353 ARG A C 1
ATOM 2792 O O . ARG A 1 353 ? 13.837 -34.086 47.658 1.00 74.44 353 ARG A O 1
ATOM 2799 N N . PRO A 1 354 ? 12.435 -34.943 49.207 1.00 71.25 354 PRO A N 1
ATOM 2800 C CA . PRO A 1 354 ? 12.507 -33.796 50.114 1.00 71.25 354 PRO A CA 1
ATOM 2801 C C . PRO A 1 354 ? 13.902 -33.666 50.747 1.00 71.25 354 PRO A C 1
ATOM 2803 O O . PRO A 1 354 ? 14.431 -34.637 51.294 1.00 71.25 354 PRO A O 1
ATOM 2806 N N . ILE A 1 355 ? 14.501 -32.473 50.673 1.00 61.31 355 ILE A N 1
ATOM 2807 C CA . ILE A 1 355 ? 15.847 -32.188 51.194 1.00 61.31 355 ILE A CA 1
ATOM 2808 C C . ILE A 1 355 ? 15.763 -31.898 52.700 1.00 61.31 355 ILE A C 1
ATOM 2810 O O . ILE A 1 355 ? 15.143 -30.926 53.122 1.00 61.31 355 ILE A O 1
ATOM 2814 N N . GLN A 1 356 ? 16.413 -32.716 53.533 1.00 48.09 356 GLN A N 1
ATOM 2815 C CA . GLN A 1 356 ? 16.539 -32.446 54.971 1.00 48.09 356 GLN A CA 1
ATOM 2816 C C . GLN A 1 356 ? 17.686 -31.454 55.218 1.00 48.09 356 GLN A C 1
ATOM 2818 O O . GLN A 1 356 ? 18.860 -31.823 55.136 1.00 48.09 356 GLN A O 1
ATOM 2823 N N . ARG A 1 357 ? 17.368 -30.189 55.526 1.00 46.34 357 ARG A N 1
ATOM 2824 C CA . ARG A 1 357 ? 18.365 -29.222 56.013 1.00 46.34 357 ARG A CA 1
ATOM 2825 C C . ARG A 1 357 ? 18.751 -29.581 57.450 1.00 46.34 357 ARG A C 1
ATOM 2827 O O . ARG A 1 357 ? 17.905 -29.629 58.334 1.00 46.34 357 ARG A O 1
ATOM 2834 N N . LYS A 1 358 ? 20.038 -29.848 57.671 1.00 35.88 358 LYS A N 1
ATOM 2835 C CA . LYS A 1 358 ? 20.629 -30.073 58.996 1.00 35.88 358 LYS A CA 1
ATOM 2836 C C . LYS A 1 358 ? 20.958 -28.706 59.604 1.00 35.88 358 LYS A C 1
ATOM 2838 O O . LYS A 1 358 ? 21.832 -28.013 59.091 1.00 35.88 358 LYS A O 1
ATOM 2843 N N . GLU A 1 359 ? 20.239 -28.310 60.649 1.00 34.84 359 GLU A N 1
ATOM 2844 C CA . GLU A 1 359 ? 20.506 -27.079 61.401 1.00 34.84 359 GLU A CA 1
ATOM 2845 C C . GLU A 1 359 ? 21.821 -27.197 62.184 1.00 34.84 359 GLU A C 1
ATOM 2847 O O . GLU A 1 359 ? 22.055 -28.184 62.886 1.00 34.84 359 GLU A O 1
ATOM 2852 N N . ALA A 1 360 ? 22.679 -26.182 62.071 1.00 30.59 360 ALA A N 1
ATOM 2853 C CA . ALA A 1 360 ? 23.860 -26.005 62.904 1.00 30.59 360 ALA A CA 1
ATOM 2854 C C . ALA A 1 360 ? 23.816 -24.615 63.565 1.00 30.59 360 ALA A C 1
ATOM 2856 O O . ALA A 1 360 ? 23.827 -23.603 62.876 1.00 30.59 360 ALA A O 1
ATOM 2857 N N . ALA A 1 361 ? 23.728 -24.654 64.897 1.00 31.89 361 ALA A N 1
ATOM 2858 C CA . ALA A 1 361 ? 24.135 -23.715 65.950 1.00 31.89 361 ALA A CA 1
ATOM 2859 C C . ALA A 1 361 ? 24.160 -22.176 65.735 1.00 31.89 361 ALA A C 1
ATOM 2861 O O . ALA A 1 361 ? 24.795 -21.620 64.846 1.00 31.89 361 ALA A O 1
ATOM 2862 N N . THR A 1 362 ? 23.553 -21.527 66.730 1.00 33.84 362 THR A N 1
ATOM 2863 C CA . THR A 1 362 ? 23.412 -20.113 67.122 1.00 33.84 362 THR A CA 1
ATOM 2864 C C . THR A 1 362 ? 24.719 -19.328 67.355 1.00 33.84 362 THR A C 1
ATOM 2866 O O . THR A 1 362 ? 25.621 -19.872 67.985 1.00 33.84 362 THR A O 1
ATOM 2869 N N . ALA A 1 363 ? 24.751 -18.022 67.010 1.00 30.69 363 ALA A N 1
ATOM 2870 C CA . ALA A 1 363 ? 25.368 -16.902 67.775 1.00 30.69 363 ALA A CA 1
ATOM 2871 C C . ALA A 1 363 ? 24.929 -15.516 67.186 1.00 30.69 363 ALA A C 1
ATOM 2873 O O . ALA A 1 363 ? 24.336 -15.511 66.110 1.00 30.69 363 ALA A O 1
ATOM 2874 N N . PRO A 1 364 ? 25.111 -14.360 67.870 1.00 37.44 364 PRO A N 1
ATOM 2875 C CA . PRO A 1 364 ? 24.040 -13.453 68.297 1.00 37.44 364 PRO A CA 1
ATOM 2876 C C . PRO A 1 364 ? 23.834 -12.193 67.427 1.00 37.44 364 PRO A C 1
ATOM 2878 O O . PRO A 1 364 ? 24.697 -11.787 66.654 1.00 37.44 364 PRO A O 1
ATOM 2881 N N . ALA A 1 365 ? 22.668 -11.565 67.609 1.00 37.72 365 ALA A N 1
ATOM 2882 C CA . ALA A 1 365 ? 22.230 -10.332 66.954 1.00 37.72 365 ALA A CA 1
ATOM 2883 C C . ALA A 1 365 ? 22.998 -9.076 67.421 1.00 37.72 365 ALA A C 1
ATOM 2885 O O . ALA A 1 365 ? 23.320 -8.984 68.609 1.00 37.72 365 ALA A O 1
ATOM 2886 N N . PRO A 1 366 ? 23.195 -8.065 66.552 1.00 35.66 366 PRO A N 1
ATOM 2887 C CA . PRO A 1 366 ? 23.364 -6.686 66.979 1.00 35.66 366 PRO A CA 1
ATOM 2888 C C . PRO A 1 366 ? 22.009 -5.957 66.979 1.00 35.66 366 PRO A C 1
ATOM 2890 O O . PRO A 1 366 ? 21.184 -6.128 66.082 1.00 35.66 366 PRO A O 1
ATOM 2893 N N . GLU A 1 367 ? 21.782 -5.148 68.011 1.00 43.38 367 GLU A N 1
ATOM 2894 C CA . GLU A 1 367 ? 20.671 -4.200 68.077 1.00 43.38 367 GLU A CA 1
ATOM 2895 C C . GLU A 1 367 ? 20.823 -3.137 66.984 1.00 43.38 367 GLU A C 1
ATOM 2897 O O . GLU A 1 367 ? 21.875 -2.499 66.900 1.00 43.38 367 GLU A O 1
ATOM 2902 N N . VAL A 1 368 ? 19.776 -2.912 66.182 1.00 35.69 368 VAL A N 1
ATOM 2903 C CA . VAL A 1 368 ? 19.725 -1.761 65.273 1.00 35.69 368 VAL A CA 1
ATOM 2904 C C . VAL A 1 368 ? 18.419 -0.985 65.430 1.00 35.69 368 VAL A C 1
ATOM 2906 O O . VAL A 1 368 ? 17.339 -1.536 65.654 1.00 35.69 368 VAL A O 1
ATOM 2909 N N . SER A 1 369 ? 18.575 0.335 65.431 1.00 40.91 369 SER A N 1
ATOM 2910 C CA . SER A 1 369 ? 17.601 1.376 65.734 1.00 40.91 369 SER A CA 1
ATOM 2911 C C . SER A 1 369 ? 16.445 1.441 64.726 1.00 40.91 369 SER A C 1
ATOM 2913 O O . SER A 1 369 ? 16.547 1.027 63.575 1.00 40.91 369 SER A O 1
ATOM 2915 N N . LYS A 1 370 ? 15.321 2.029 65.163 1.00 42.00 370 LYS A N 1
ATOM 2916 C CA . LYS A 1 370 ? 14.020 2.132 64.460 1.00 42.00 370 LYS A CA 1
ATOM 2917 C C . LYS A 1 370 ? 14.030 2.808 63.071 1.00 42.00 370 LYS A C 1
ATOM 2919 O O . LYS A 1 370 ? 12.967 2.945 62.473 1.00 42.00 370 LYS A O 1
ATOM 2924 N N . GLU A 1 371 ? 15.179 3.226 62.555 1.00 44.66 371 GLU A N 1
ATOM 2925 C CA . GLU A 1 371 ? 15.320 3.908 61.261 1.00 44.66 371 GLU A CA 1
ATOM 2926 C C . GLU A 1 371 ? 15.552 2.943 60.081 1.00 44.66 371 GLU A C 1
ATOM 2928 O O . GLU A 1 371 ? 15.400 3.355 58.932 1.00 44.66 371 GLU A O 1
ATOM 2933 N N . GLU A 1 372 ? 15.838 1.661 60.343 1.00 46.06 372 GLU A N 1
ATOM 2934 C CA . GLU A 1 372 ? 16.106 0.633 59.315 1.00 46.06 372 GLU A CA 1
ATOM 2935 C C . GLU A 1 372 ? 14.872 -0.182 58.870 1.00 46.06 372 GLU A C 1
ATOM 2937 O O . GLU A 1 372 ? 14.960 -1.046 58.003 1.00 46.06 372 GLU A O 1
ATOM 2942 N N . LEU A 1 373 ? 13.678 0.104 59.397 1.00 46.28 373 LEU A N 1
ATOM 2943 C CA . LEU A 1 373 ? 12.465 -0.703 59.162 1.00 46.28 373 LEU A CA 1
ATOM 2944 C C . LEU A 1 373 ? 11.814 -0.560 57.763 1.00 46.28 373 LEU A C 1
ATOM 2946 O O . LEU A 1 373 ? 10.741 -1.119 57.543 1.00 46.28 373 LEU A O 1
ATOM 2950 N N . LEU A 1 374 ? 12.424 0.159 56.811 1.00 51.75 374 LEU A N 1
ATOM 2951 C CA . LEU A 1 374 ? 11.867 0.399 55.463 1.00 51.75 374 LEU A CA 1
ATOM 2952 C C . LEU A 1 374 ? 12.808 -0.004 54.311 1.00 51.75 374 LEU A C 1
ATOM 2954 O O . LEU A 1 374 ? 12.700 0.529 53.204 1.00 51.75 374 LEU A O 1
ATOM 2958 N N . GLU A 1 375 ? 13.726 -0.940 54.544 1.00 53.66 375 GLU A N 1
ATOM 2959 C CA . GLU A 1 375 ? 14.562 -1.511 53.484 1.00 53.66 375 GLU A CA 1
ATOM 2960 C C . GLU A 1 375 ? 13.975 -2.844 53.002 1.00 53.66 375 GLU A C 1
ATOM 2962 O O . GLU A 1 375 ? 13.984 -3.851 53.708 1.00 53.66 375 GLU A O 1
ATOM 2967 N N . VAL A 1 376 ? 13.428 -2.858 51.781 1.00 56.03 376 VAL A N 1
ATOM 2968 C CA . VAL A 1 376 ? 12.965 -4.093 51.133 1.00 56.03 376 VAL A CA 1
ATOM 2969 C C . VAL A 1 376 ? 14.107 -4.639 50.281 1.00 56.03 376 VAL A C 1
ATOM 2971 O O . VAL A 1 376 ? 14.515 -4.015 49.299 1.00 56.03 376 VAL A O 1
ATOM 2974 N N . GLN A 1 377 ? 14.621 -5.814 50.648 1.00 51.28 377 GLN A N 1
ATOM 2975 C CA . GLN A 1 377 ? 15.616 -6.531 49.854 1.00 51.28 377 GLN A CA 1
ATOM 2976 C C . GLN A 1 377 ? 14.962 -7.038 48.562 1.00 51.28 377 GLN A C 1
ATOM 2978 O O . GLN A 1 377 ? 14.038 -7.853 48.599 1.00 51.28 377 GLN A O 1
ATOM 2983 N N . MET A 1 378 ? 15.438 -6.571 47.407 1.00 49.50 378 MET A N 1
ATOM 2984 C CA . MET A 1 378 ? 15.074 -7.165 46.121 1.00 49.50 378 MET A CA 1
ATOM 2985 C C . MET A 1 378 ? 16.150 -8.167 45.702 1.00 49.50 378 MET A C 1
ATOM 2987 O O . MET A 1 378 ? 17.334 -7.967 45.953 1.00 49.50 378 MET A O 1
ATOM 2991 N N . GLY A 1 379 ? 15.708 -9.287 45.124 1.00 56.66 379 GLY A N 1
ATOM 2992 C CA . GLY A 1 379 ? 16.532 -10.470 44.871 1.00 56.66 379 GLY A CA 1
ATOM 2993 C C . GLY A 1 379 ? 17.816 -10.233 44.064 1.00 56.66 379 GLY A C 1
ATOM 2994 O O . GLY A 1 379 ? 18.025 -9.192 43.447 1.00 56.66 379 GLY A O 1
ATOM 2995 N N . LYS A 1 380 ? 18.673 -11.261 44.057 1.00 49.19 380 LYS A N 1
ATOM 2996 C CA . LYS A 1 380 ? 20.014 -11.245 43.453 1.00 49.19 380 LYS A CA 1
ATOM 2997 C C . LYS A 1 380 ? 19.983 -10.803 41.988 1.00 49.19 380 LYS A C 1
ATOM 2999 O O . LYS A 1 380 ? 19.465 -11.524 41.133 1.00 49.19 380 LYS A O 1
ATOM 3004 N N . ALA A 1 381 ? 20.600 -9.661 41.691 1.00 50.34 381 ALA A N 1
ATOM 3005 C CA . ALA A 1 381 ? 20.927 -9.283 40.323 1.00 50.34 381 ALA A CA 1
ATOM 3006 C C . ALA A 1 381 ? 22.058 -10.181 39.783 1.00 50.34 381 ALA A C 1
ATOM 3008 O O . ALA A 1 381 ? 22.787 -10.825 40.544 1.00 50.34 381 ALA A O 1
ATOM 3009 N N . VAL A 1 382 ? 22.179 -10.259 38.453 1.00 43.69 382 VAL A N 1
ATOM 3010 C CA . VAL A 1 382 ? 23.183 -11.081 37.759 1.00 43.69 382 VAL A CA 1
ATOM 3011 C C . VAL A 1 382 ? 24.576 -10.779 38.324 1.00 43.69 382 VAL A C 1
ATOM 3013 O O . VAL A 1 382 ? 25.107 -9.692 38.128 1.00 43.69 382 VAL A O 1
ATOM 3016 N N . GLY A 1 383 ? 25.148 -11.759 39.033 1.00 54.22 383 GLY A N 1
ATOM 3017 C CA . GLY A 1 383 ? 26.457 -11.644 39.680 1.00 54.22 383 GLY A CA 1
ATOM 3018 C C . GLY A 1 383 ? 26.432 -11.348 41.184 1.00 54.22 383 GLY A C 1
ATOM 3019 O O . GLY A 1 383 ? 27.076 -10.407 41.603 1.00 54.22 383 GLY A O 1
ATOM 3020 N N . ARG A 1 384 ? 25.766 -12.176 42.007 1.00 55.47 384 ARG A N 1
ATOM 3021 C CA . ARG A 1 384 ? 25.949 -12.286 43.483 1.00 55.47 384 ARG A CA 1
ATOM 3022 C C . ARG A 1 384 ? 26.017 -10.971 44.303 1.00 55.47 384 ARG A C 1
ATOM 3024 O O . ARG A 1 384 ? 26.511 -11.013 45.426 1.00 55.47 384 ARG A O 1
ATOM 3031 N N . SER A 1 385 ? 25.515 -9.847 43.808 1.00 52.53 385 SER A N 1
ATOM 3032 C CA . SER A 1 385 ? 25.428 -8.592 44.557 1.00 52.53 385 SER A CA 1
ATOM 3033 C C . SER A 1 385 ? 23.987 -8.333 44.988 1.00 52.53 385 SER A C 1
ATOM 3035 O O . SER A 1 385 ? 23.050 -8.445 44.192 1.00 52.53 385 SER A O 1
ATOM 3037 N N . ASP A 1 386 ? 23.824 -8.020 46.273 1.00 66.88 386 ASP A N 1
ATOM 3038 C CA . ASP A 1 386 ? 22.539 -7.661 46.862 1.00 66.88 386 ASP A CA 1
ATOM 3039 C C . ASP A 1 386 ? 22.267 -6.170 46.617 1.00 66.88 386 ASP A C 1
ATOM 3041 O O . ASP A 1 386 ? 23.152 -5.330 46.786 1.00 66.88 386 ASP A O 1
ATOM 3045 N N . VAL A 1 387 ? 21.046 -5.844 46.188 1.00 69.88 387 VAL A N 1
ATOM 3046 C CA . VAL A 1 387 ? 20.597 -4.471 45.921 1.00 69.88 387 VAL A CA 1
ATOM 3047 C C . VAL A 1 387 ? 19.423 -4.163 46.844 1.00 69.88 387 VAL A C 1
ATOM 3049 O O . VAL A 1 387 ? 18.450 -4.918 46.893 1.00 69.88 387 VAL A O 1
ATOM 3052 N N . TRP A 1 388 ? 19.496 -3.042 47.560 1.00 70.44 388 TRP A N 1
ATOM 3053 C CA . TRP A 1 388 ? 18.419 -2.549 48.417 1.00 70.44 388 TRP A CA 1
ATOM 3054 C C . TRP A 1 388 ? 17.797 -1.281 47.838 1.00 70.44 388 TRP A C 1
ATOM 3056 O O . TRP A 1 388 ? 18.463 -0.459 47.204 1.00 70.44 388 TRP A O 1
ATOM 3066 N N . PHE A 1 389 ? 16.494 -1.124 48.061 1.00 65.81 389 PHE A N 1
ATOM 3067 C CA . PHE A 1 389 ? 15.757 0.082 47.714 1.00 65.81 389 PHE A CA 1
ATOM 3068 C C . PHE A 1 389 ? 15.150 0.686 48.979 1.00 65.81 389 PHE A C 1
ATOM 3070 O O . PHE A 1 389 ? 14.423 0.012 49.709 1.00 65.81 389 PHE A O 1
ATOM 3077 N N . ARG A 1 390 ? 15.431 1.971 49.214 1.00 76.00 390 ARG A N 1
ATOM 3078 C CA . ARG A 1 390 ? 14.832 2.752 50.297 1.00 76.00 390 ARG A CA 1
ATOM 3079 C C . ARG A 1 390 ? 13.667 3.555 49.738 1.00 76.00 390 ARG A C 1
ATOM 3081 O O . ARG A 1 390 ? 13.863 4.494 48.965 1.00 76.00 390 ARG A O 1
ATOM 3088 N N . PHE A 1 391 ? 12.453 3.168 50.112 1.00 71.44 391 PHE A N 1
ATOM 3089 C CA . PHE A 1 391 ? 11.254 3.895 49.716 1.00 71.44 391 PHE A CA 1
ATOM 3090 C C . PHE A 1 391 ? 11.137 5.187 50.532 1.00 71.44 391 PHE A C 1
ATOM 3092 O O . PHE A 1 391 ? 11.068 5.149 51.758 1.00 71.44 391 PHE A O 1
ATOM 3099 N N . ASN A 1 392 ? 11.104 6.328 49.843 1.00 80.06 392 ASN A N 1
ATOM 3100 C CA . ASN A 1 392 ? 10.833 7.623 50.459 1.00 80.06 392 ASN A CA 1
ATOM 3101 C C . ASN A 1 392 ? 9.345 7.946 50.295 1.00 80.06 392 ASN A C 1
ATOM 3103 O O . ASN A 1 392 ? 8.836 7.995 49.174 1.00 80.06 392 ASN A O 1
ATOM 3107 N N . GLU A 1 393 ? 8.648 8.181 51.404 1.00 72.00 393 GLU A N 1
ATOM 3108 C CA . GLU A 1 393 ? 7.229 8.531 51.389 1.00 72.00 393 GLU A CA 1
ATOM 3109 C C . GLU A 1 393 ? 7.061 10.010 50.985 1.00 72.00 393 GLU A C 1
ATOM 3111 O O . GLU A 1 393 ? 7.151 10.924 51.802 1.00 72.00 393 GLU A O 1
ATOM 3116 N N . GLY A 1 394 ? 6.890 10.258 49.682 1.00 77.44 394 GLY A N 1
ATOM 3117 C CA . GLY A 1 394 ? 6.647 11.588 49.109 1.00 77.44 394 GLY A CA 1
ATOM 3118 C C . GLY A 1 394 ? 7.544 11.932 47.915 1.00 77.44 394 GLY A C 1
ATOM 3119 O O . GLY A 1 394 ? 8.437 11.178 47.539 1.00 77.44 394 GLY A O 1
ATOM 3120 N N . PHE A 1 395 ? 7.303 13.091 47.295 1.00 76.94 395 PHE A N 1
ATOM 3121 C CA . PHE A 1 395 ? 8.162 13.647 46.245 1.00 76.94 395 PHE A CA 1
ATOM 3122 C C . PHE A 1 395 ? 8.469 15.118 46.546 1.00 76.94 395 PHE A C 1
ATOM 3124 O O . PHE A 1 395 ? 7.573 15.896 46.873 1.00 76.94 395 PHE A O 1
ATOM 3131 N N . SER A 1 396 ? 9.736 15.517 46.441 1.00 78.12 396 SER A N 1
ATOM 3132 C CA . SER A 1 396 ? 10.135 16.921 46.570 1.00 78.12 396 SER A CA 1
ATOM 3133 C C . SER A 1 396 ? 10.206 17.564 45.189 1.00 78.12 396 SER A C 1
ATOM 3135 O O . SER A 1 396 ? 11.042 17.195 44.368 1.00 78.12 396 SER A O 1
ATOM 3137 N N . ASN A 1 397 ? 9.347 18.551 44.930 1.00 76.81 397 ASN A N 1
ATOM 3138 C CA . ASN A 1 397 ? 9.479 19.395 43.744 1.00 76.81 397 ASN A CA 1
ATOM 3139 C C . ASN A 1 397 ? 10.626 20.390 43.949 1.00 76.81 397 ASN A C 1
ATOM 3141 O O . ASN A 1 397 ? 10.552 21.263 44.814 1.00 76.81 397 ASN A O 1
ATOM 3145 N N . ALA A 1 398 ? 11.680 20.272 43.143 1.00 80.19 398 ALA A N 1
ATOM 3146 C CA . ALA A 1 398 ? 12.774 21.233 43.149 1.00 80.19 398 ALA A CA 1
ATOM 3147 C C . ALA A 1 398 ? 12.323 22.599 42.596 1.00 80.19 398 ALA A C 1
ATOM 3149 O O . ALA A 1 398 ? 11.497 22.690 41.685 1.00 80.19 398 ALA A O 1
ATOM 3150 N N . VAL A 1 399 ? 12.890 23.679 43.139 1.00 80.19 399 VAL A N 1
ATOM 3151 C CA . VAL A 1 399 ? 12.657 25.046 42.651 1.00 80.19 399 VAL A CA 1
ATOM 3152 C C . VAL A 1 399 ? 13.325 25.219 41.286 1.00 80.19 399 VAL A C 1
ATOM 3154 O O . VAL A 1 399 ? 14.456 24.777 41.085 1.00 80.19 399 VAL A O 1
ATOM 3157 N N . ARG A 1 400 ? 12.641 25.886 40.346 1.00 82.69 400 ARG A N 1
ATOM 3158 C CA . ARG A 1 400 ? 13.184 26.176 39.009 1.00 82.69 400 ARG A CA 1
ATOM 3159 C C . ARG A 1 400 ? 14.503 26.947 39.130 1.00 82.69 400 ARG A C 1
ATOM 3161 O O . ARG A 1 400 ? 14.534 28.011 39.745 1.00 82.69 400 ARG A O 1
ATOM 3168 N N . ARG A 1 401 ? 15.568 26.427 38.517 1.00 85.31 401 ARG A N 1
ATOM 3169 C CA . ARG A 1 401 ? 16.853 27.120 38.368 1.00 85.31 401 ARG A CA 1
ATOM 3170 C C . ARG A 1 401 ? 17.140 27.400 36.901 1.00 85.31 401 ARG A C 1
ATOM 3172 O O . ARG A 1 401 ? 16.865 26.567 36.042 1.00 85.31 401 ARG A O 1
ATOM 3179 N N . SER A 1 402 ? 17.687 28.579 36.639 1.00 84.06 402 SER A N 1
ATOM 3180 C CA . SER A 1 402 ? 18.207 28.961 35.330 1.00 84.06 402 SER A CA 1
ATOM 3181 C C . SER A 1 402 ? 19.503 28.192 35.076 1.00 84.06 402 SER A C 1
ATOM 3183 O O . SER A 1 402 ? 20.422 28.292 35.885 1.00 84.06 402 SER A O 1
ATOM 3185 N N . LEU A 1 403 ? 19.564 27.431 33.983 1.00 85.00 403 LEU A N 1
ATOM 3186 C CA . LEU A 1 403 ? 20.758 26.688 33.574 1.00 85.00 403 LEU A CA 1
ATOM 3187 C C . LEU A 1 403 ? 21.536 27.482 32.523 1.00 85.00 403 LEU A C 1
ATOM 3189 O O . LEU A 1 403 ? 20.941 28.085 31.626 1.00 85.00 403 LEU A O 1
ATOM 3193 N N . TYR A 1 404 ? 22.863 27.461 32.619 1.00 85.69 404 TYR A N 1
ATOM 3194 C CA . TYR A 1 404 ? 23.750 28.039 31.607 1.00 85.69 404 TYR A CA 1
ATOM 3195 C C . TYR A 1 404 ? 24.225 26.952 30.634 1.00 85.69 404 TYR A C 1
ATOM 3197 O O . TYR A 1 404 ? 24.457 25.821 31.038 1.00 85.69 404 TYR A O 1
ATOM 3205 N N . ILE A 1 405 ? 24.446 27.292 29.357 1.00 83.75 405 ILE A N 1
ATOM 3206 C CA . ILE A 1 405 ? 24.889 26.335 28.312 1.00 83.75 405 ILE A CA 1
ATOM 3207 C C . ILE A 1 405 ? 26.172 25.576 28.694 1.00 83.75 405 ILE A C 1
ATOM 3209 O O . ILE A 1 405 ? 26.322 24.411 28.348 1.00 83.75 405 ILE A O 1
ATOM 3213 N N . ARG A 1 406 ? 27.066 26.201 29.466 1.00 84.69 406 ARG A N 1
ATOM 3214 C CA . ARG A 1 406 ? 28.290 25.569 29.994 1.00 84.69 406 ARG A CA 1
ATOM 3215 C C . ARG A 1 406 ? 28.054 24.435 31.003 1.00 84.69 406 ARG A C 1
ATOM 3217 O O . ARG A 1 406 ? 29.012 23.812 31.418 1.00 84.69 406 ARG A O 1
ATOM 3224 N N . GLU A 1 407 ? 26.826 24.254 31.483 1.00 82.56 407 GLU A N 1
ATOM 3225 C CA . GLU A 1 407 ? 26.442 23.163 32.394 1.00 82.56 407 GLU A CA 1
ATOM 3226 C C . GLU A 1 407 ? 25.854 21.967 31.621 1.00 82.56 407 GLU A C 1
ATOM 3228 O O . GLU A 1 407 ? 25.543 20.942 32.221 1.00 82.56 407 GLU A O 1
ATOM 3233 N N . LEU A 1 408 ? 25.678 22.107 30.299 1.00 78.69 408 LEU A N 1
ATOM 3234 C CA . LEU A 1 408 ? 25.176 21.075 29.381 1.00 78.69 408 LEU A CA 1
ATOM 3235 C C . LEU A 1 408 ? 26.273 20.491 28.475 1.00 78.69 408 LEU A C 1
ATOM 3237 O O . LEU A 1 408 ? 26.052 19.447 27.862 1.00 78.69 408 LEU A O 1
ATOM 3241 N N . LEU A 1 409 ? 27.404 21.191 28.362 1.00 59.69 409 LEU A N 1
ATOM 3242 C CA . LEU A 1 409 ? 28.616 20.797 27.642 1.00 59.69 409 LEU A CA 1
ATOM 3243 C C . LEU A 1 409 ? 29.678 20.397 28.662 1.00 59.69 409 LEU A C 1
ATOM 3245 O O . LEU A 1 409 ? 30.409 19.424 28.378 1.00 59.69 409 LEU A O 1
#

Foldseek 3Di:
DDDDDDDPDDDDCDPVNVVPDPPPPPDDLPPLQVLVCLLQADDDPPDPDPPDDPPDPPVVVPPPPDDPDPDDPDPDDPLRVSLVVLLVSLVSNPCLVQNLLLCVQFLVVFDQPDPVCVLVVVLVVLSVVVVVLVVCCVVVVPCVSVSCSSCSSSSSSVSGHDNDGPDGDGSCRDPVSVVVVVVVVLVVLLLVLLVVQLVQADPVVNVVCDSVCCLPPNLVVLVQLLADPDDLDDLVPDDPVSVVSLVVNLVSCNNSVHADDDDPDPSDSDSVSSVDDVPDDDHDDDDPSVRVVSRVVNVVVVVVVVVVVVVVPPPPPPDDDDDDDDDPPVVVVVVVVVVVPPDPDADADPVRHGDDDDDDDDDDDDDDDPPPPQWDWDDDDDPPDTDIDGDDDDDDDDDDDDDDVVVVD

Solvent-accessible surface area (backbone atoms only — not comparable to full-atom values): 26459 Å² total; per-residue (Å²): 133,90,78,86,84,88,65,97,66,96,69,81,86,43,72,66,56,61,75,66,50,82,78,75,67,89,78,58,70,73,53,68,68,60,51,52,47,56,37,34,33,46,84,76,81,79,74,79,64,92,85,66,69,92,86,62,67,76,69,76,77,56,85,74,90,76,79,87,73,97,76,76,98,62,88,68,51,75,66,53,54,50,44,53,51,42,32,51,53,42,60,67,56,75,53,61,69,62,49,53,45,35,46,69,68,35,56,84,70,42,80,76,89,59,94,80,46,58,65,56,54,53,48,51,51,51,51,50,49,50,52,54,49,50,51,49,26,69,76,67,68,43,66,76,61,61,74,60,58,39,48,51,58,31,53,48,26,76,68,44,43,28,87,75,67,70,90,80,61,57,57,80,72,41,72,66,41,54,49,47,53,51,48,52,52,50,49,53,53,45,50,52,45,50,51,54,38,55,74,48,25,36,71,84,55,37,81,77,38,48,80,65,52,29,62,76,69,42,46,62,56,47,59,54,61,75,41,65,99,69,76,78,60,66,76,85,78,46,53,75,66,56,49,48,54,51,51,54,44,45,53,51,31,57,40,47,52,54,77,67,76,86,72,90,55,96,82,58,86,55,72,65,66,72,68,64,52,91,91,52,79,82,76,78,76,69,54,72,64,40,41,52,51,52,31,52,52,44,53,52,50,50,49,53,55,49,52,53,52,52,60,73,67,49,85,82,77,84,81,73,90,77,81,91,86,79,80,75,67,62,62,54,54,53,51,51,56,58,66,68,56,70,78,82,73,74,65,52,47,101,86,70,47,73,65,84,83,81,87,78,85,90,84,85,87,80,92,78,68,93,83,65,84,58,66,53,80,47,75,74,47,98,76,90,45,82,51,75,50,76,79,68,98,74,83,84,85,77,80,93,75,90,82,56,73,81,80,78,109

pLDDT: mean 73.68, std 19.55, range [30.59, 96.75]

Sequence (409 aa):
MEGFLHGRGQKELSVQMVQTMRIGLKDQNKGLFSIWQEIFQLPRPQRHRIGMDPSVPAQLLLGDEHLSHPGGSGDFSSSCQRFHHILQLSISSGEQDKLAQGLFENFLKMKVRDSSLGSVCLALEWLSFCDLLGQAVLHRQSFQLLRYLPFLPVAFHLLFAATSVPRLSYPSSQPEAMENVEAMAKLSQMQNVVLSVVSGIAPGARSRAGQQELVLDVLCLLLDIIAPKLRPVNTQLYSLKEKQQLAELISTMLTYNLTYLQERLPEGQNVEAVCRFPALPARRQLSYQAKQLIAREIELEKMRRAEARNLAQDPRNGLREEPAGTPSHQQHLEHLVRRAAVQDKPETDFFGRPIQRKEAATAPAPEVSKEELLEVQMGKAVGRSDVWFRFNEGFSNAVRRSLYIRELL

Secondary structure (DSSP, 8-state):
-------SS-----HHHHHH---SGGG-PPPHHHHHHHHHBPPPP-PPPTT--TTS-GGGGS---S---SS------HHHHHHHHHHHHHHHH--HHHHHHHHHHHGGGS----TT-HHHHHHHHHHHHHHHHHHHHHHHT-GGGGGGTTHHHHHHHHHH-BSSPPPPPPGGGSHHHHHHHHHHHHHHHHHHHHHHHHHHS-HHHHTT--HHHIIIIIHHHHHHHTS----SS-GGG--HHHHHHHHHHHHHHHHTT------SSTT---HHHHT--TTSPPPPPPPHHHHHHHHHHHHHHHHHHHHHHHHHH-TTSSS--PPP-S-THHHHHHHHHHHHS---PPPBPTTSPBP--------PPPP--TT-TTEEEEEEETTTEEEEEE--SS---PPP-PPPGGGT-

Organism: NCBI:txid245042